Protein 6QH1 (pdb70)

Secondary structure (DSSP, 8-state):
-EEEE-S-SHHHHHHHHHHHTT-SEEEEEE-SSEEEEEEE-TTSSEEEEEEEEGGG-SSEEESS-EEEEEEHHHHHHHHTTS-TT-EEEEEE-SS-SEEEEEEEE--EEEEEEEE-B----------SEEEEEEHHHHHHHHHHHHHH-SEEEEEEETTEEEEE---SSEEEEEEE---------EEEESS-EEEEEEHHHHHHHGGGGGG-SEEEEEEETTEEEEEEEEETTEEEEEEE---/-EEEEES-SHHHHHHHHHHHTT-SEEEEEE-SSEEEEEEE-TTSSEEEEEEEEGGG-SS-EE-S-EEEEEEHHHHHHHHTTS-TT-EEEEEE-SS-SEEEEEEE--SSSEEEEEEEE-B--------------SEEEEEEHHHHHHHHHHHHHH-SEEEEEEETTEEEEEEE-SSEEEEEEE--B-----S-BEEEESS-EEEEEEHHHHHHHGGGGGG-SEEEEEEETTEEEEEEEEETTEEEEEEE---/-EEE-S-THHHHHHHHHHHTT-SEEEEEE-SSEEEEEEE-TTSSEEEEEEEEGGG-SS-B--S-EEEEEEHHHHHHHHTTS-TT-EEEEE--SSTTEEEEEEE----EEEEEEE-B--------------SEEEEEEHHHHHHHHHHHHHH-SEEEEEEETTEEEEEEE-SSEEEEEEE-----EEEESS-EEEEEEHHHHHHHGGGGGG-SEEEEEEETTEEEEEEEEETTEEEEEEE---/----GGGG--

CATH classification: 3.70.10.10

Structure (mmCIF, N/CA/C/O backbone):
data_6QH1
#
_entry.id   6QH1
#
_cell.length_a   80.860
_cell.length_b   71.650
_cell.length_c   84.020
_cell.angle_alpha   90.00
_cell.angle_beta   115.75
_cell.angle_gamma   90.00
#
_symmetry.space_group_name_H-M   'P 1 21 1'
#
loop_
_entity.id
_entity.type
_entity.pdbx_description
1 polymer 'Proliferating cell nuclear antigen'
2 polymer 'S-phase delaying protein 1'
#
loop_
_atom_site.group_PDB
_atom_site.id
_atom_site.type_symbol
_atom_site.label_atom_id
_atom_site.label_alt_id
_atom_site.label_comp_id
_atom_site.label_asym_id
_atom_site.label_entity_id
_atom_site.label_seq_id
_atom_site.pdbx_PDB_ins_code
_atom_site.Cartn_x
_atom_site.Cartn_y
_atom_site.Cartn_z
_atom_site.occupancy
_atom_site.B_iso_or_equiv
_atom_site.auth_seq_id
_atom_site.auth_comp_id
_atom_site.auth_asym_id
_atom_site.auth_atom_id
_atom_site.pdbx_PDB_model_num
ATOM 1 N N . MET A 1 1 ? -0.894 7.725 73.600 1.00 84.99 1 MET A N 1
ATOM 2 C CA . MET A 1 1 ? -0.113 6.759 72.775 1.00 83.12 1 MET A CA 1
ATOM 3 C C . MET A 1 1 ? -1.037 5.780 72.081 1.00 77.08 1 MET A C 1
ATOM 4 O O . MET A 1 1 ? -1.642 4.922 72.735 1.00 74.26 1 MET A O 1
ATOM 9 N N . LEU A 1 2 ? -1.124 5.931 70.770 1.00 75.27 2 LEU A N 1
ATOM 10 C CA . LEU A 1 2 ? -1.965 5.107 69.888 1.00 70.75 2 LEU A CA 1
ATOM 11 C C . LEU A 1 2 ? -1.021 4.407 68.929 1.00 68.06 2 LEU A C 1
ATOM 12 O O . LEU A 1 2 ? -0.169 5.053 68.360 1.00 69.57 2 LEU A O 1
ATOM 17 N N . GLU A 1 3 ? -1.201 3.113 68.720 1.00 67.74 3 GLU A N 1
ATOM 18 C CA . GLU A 1 3 ? -0.480 2.395 67.685 1.00 72.92 3 GLU A CA 1
ATOM 19 C C . GLU A 1 3 ? -1.458 1.387 67.111 1.00 69.09 3 GLU A C 1
ATOM 20 O O . GLU A 1 3 ? -1.964 0.553 67.838 1.00 70.52 3 GLU A O 1
ATOM 26 N N . ALA A 1 4 ? -1.664 1.444 65.797 1.00 69.62 4 ALA A N 1
ATOM 27 C CA . ALA A 1 4 ? -2.606 0.590 65.098 1.00 72.68 4 ALA A CA 1
ATOM 28 C C . ALA A 1 4 ? -1.994 0.225 63.751 1.00 75.98 4 ALA A C 1
ATOM 29 O O . ALA A 1 4 ? -1.476 1.098 63.083 1.00 85.08 4 ALA A O 1
ATOM 31 N N . ARG A 1 5 ? -2.045 -1.038 63.356 1.00 75.11 5 ARG A N 1
ATOM 32 C CA . ARG A 1 5 ? -1.457 -1.466 62.085 1.00 73.83 5 ARG A CA 1
ATOM 33 C C . ARG A 1 5 ? -2.523 -2.182 61.245 1.00 70.46 5 ARG A C 1
ATOM 34 O O . ARG A 1 5 ? -3.278 -2.990 61.773 1.00 71.04 5 ARG A O 1
ATOM 42 N N . PHE A 1 6 ? -2.584 -1.861 59.947 1.00 75.47 6 PHE A N 1
ATOM 43 C CA . PHE A 1 6 ? -3.454 -2.560 58.990 1.00 86.42 6 PHE A CA 1
ATOM 44 C C . PHE A 1 6 ? -2.677 -3.506 58.081 1.00 98.34 6 PHE A C 1
ATOM 45 O O . PHE A 1 6 ? -1.564 -3.171 57.609 1.00 93.11 6 PHE A O 1
ATOM 53 N N . GLN A 1 7 ? -3.323 -4.619 57.742 1.00 110.56 7 GLN A N 1
ATOM 54 C CA . GLN A 1 7 ? -2.846 -5.529 56.689 1.00 109.58 7 GLN A CA 1
ATOM 55 C C . GLN A 1 7 ? -2.681 -4.769 55.365 1.00 108.24 7 GLN A C 1
ATOM 56 O O . GLN A 1 7 ? -1.587 -4.730 54.786 1.00 106.17 7 GLN A O 1
ATOM 62 N N . GLN A 1 8 ? -3.771 -4.135 54.927 1.00 110.66 8 GLN A N 1
ATOM 63 C CA . GLN A 1 8 ? -3.896 -3.560 53.589 1.00 117.99 8 GLN A CA 1
ATOM 64 C C . GLN A 1 8 ? -4.116 -2.040 53.593 1.00 114.35 8 GLN A C 1
ATOM 65 O O . GLN A 1 8 ? -5.052 -1.565 54.223 1.00 117.90 8 GLN A O 1
ATOM 71 N N . ALA A 1 9 ? -3.320 -1.291 52.820 1.00 106.32 9 ALA A N 1
ATOM 72 C CA . ALA A 1 9 ? -3.420 0.174 52.766 1.00 100.01 9 ALA A CA 1
ATOM 73 C C . ALA A 1 9 ? -4.487 0.615 51.793 1.00 90.66 9 ALA A C 1
ATOM 74 O O . ALA A 1 9 ? -4.786 1.792 51.732 1.00 89.40 9 ALA A O 1
ATOM 76 N N . ALA A 1 10 ? -4.996 -0.302 50.992 1.00 82.84 10 ALA A N 1
ATOM 77 C CA . ALA A 1 10 ? -5.941 0.045 49.968 1.00 87.15 10 ALA A CA 1
ATOM 78 C C . ALA A 1 10 ? -7.279 0.388 50.582 1.00 88.27 10 ALA A C 1
ATOM 79 O O . ALA A 1 10 ? -8.000 1.245 50.081 1.00 84.07 10 ALA A O 1
ATOM 81 N N . LEU A 1 11 ? -7.597 -0.250 51.703 1.00 92.89 11 LEU A N 1
ATOM 82 C CA . LEU A 1 11 ? -8.856 -0.018 52.410 1.00 100.32 11 LEU A CA 1
ATOM 83 C C . LEU A 1 11 ? -8.971 1.335 53.085 1.00 93.36 11 LEU A C 1
ATOM 84 O O . LEU A 1 11 ? -10.072 1.868 53.198 1.00 91.09 11 LEU A O 1
ATOM 89 N N . LEU A 1 12 ? -7.851 1.839 53.589 1.00 86.85 12 LEU A N 1
ATOM 90 C CA . LEU A 1 12 ? -7.819 3.153 54.200 1.00 84.54 12 LEU A CA 1
ATOM 91 C C . LEU A 1 12 ? -8.002 4.178 53.101 1.00 83.05 12 LEU A C 1
ATOM 92 O O . LEU A 1 12 ? -8.860 5.032 53.224 1.00 87.30 12 LEU A O 1
ATOM 97 N N . LYS A 1 13 ? -7.261 4.024 52.005 1.00 79.15 13 LYS A N 1
ATOM 98 C CA . LYS A 1 13 ? -7.442 4.856 50.807 1.00 78.48 13 LYS A CA 1
ATOM 99 C C . LYS A 1 13 ? -8.912 4.978 50.368 1.00 71.12 13 LYS A C 1
ATOM 100 O O . LYS A 1 13 ? -9.451 6.070 50.239 1.00 68.16 13 LYS A O 1
ATOM 106 N N . LYS A 1 14 ? -9.550 3.831 50.158 1.00 69.32 14 LYS A N 1
ATOM 107 C CA . LYS A 1 14 ? -10.945 3.769 49.725 1.00 69.67 14 LYS A CA 1
ATOM 108 C C . LYS A 1 14 ? -11.937 4.474 50.654 1.00 63.51 14 LYS A C 1
ATOM 109 O O . LYS A 1 14 ? -12.849 5.126 50.178 1.00 60.08 14 LYS A O 1
ATOM 115 N N . LEU A 1 15 ? -11.780 4.315 51.967 1.00 63.29 15 LEU A N 1
ATOM 116 C CA . LEU A 1 15 ? -12.636 5.032 52.917 1.00 66.94 15 LEU A CA 1
ATOM 117 C C . LEU A 1 15 ? -12.545 6.508 52.716 1.00 65.97 15 LEU A C 1
ATOM 118 O O . LEU A 1 15 ? -13.565 7.173 52.585 1.00 69.70 15 LEU A O 1
ATOM 123 N N . LEU A 1 16 ? -11.324 7.012 52.685 1.00 64.22 16 LEU A N 1
ATOM 124 C CA . LEU A 1 16 ? -11.119 8.439 52.560 1.00 69.07 16 LEU A CA 1
ATOM 125 C C . LEU A 1 16 ? -11.636 8.994 51.238 1.00 72.20 16 LEU A C 1
ATOM 126 O O . LEU A 1 16 ? -12.170 10.092 51.201 1.00 71.70 16 LEU A O 1
ATOM 131 N N . ASP A 1 17 ? -11.505 8.223 50.167 1.00 77.66 17 ASP A N 1
ATOM 132 C CA . ASP A 1 17 ? -12.081 8.609 48.870 1.00 84.58 17 ASP A CA 1
ATOM 133 C C . ASP A 1 17 ? -13.606 8.812 48.924 1.00 81.20 17 ASP A C 1
ATOM 134 O O . ASP A 1 17 ? -14.139 9.748 48.315 1.00 80.80 17 ASP A O 1
ATOM 139 N N . ALA A 1 18 ? -14.280 7.948 49.681 1.00 76.40 18 ALA A N 1
ATOM 140 C CA . ALA A 1 18 ? -15.733 8.010 49.854 1.00 69.41 18 ALA A CA 1
ATOM 141 C C . ALA A 1 18 ? -16.193 9.222 50.675 1.00 67.65 18 ALA A C 1
ATOM 142 O O . ALA A 1 18 ? -17.181 9.873 50.324 1.00 70.98 18 ALA A O 1
ATOM 144 N N . ILE A 1 19 ? -15.452 9.523 51.742 1.00 63.98 19 ILE A N 1
ATOM 145 C CA . ILE A 1 19 ? -15.779 10.588 52.691 1.00 62.66 19 ILE A CA 1
ATOM 146 C C . ILE A 1 19 ? -15.315 11.988 52.278 1.00 62.36 19 ILE A C 1
ATOM 147 O O . ILE A 1 19 ? -16.052 12.939 52.494 1.00 63.53 19 ILE A O 1
ATOM 152 N N . LYS A 1 20 ? -14.098 12.135 51.747 1.00 64.33 20 LYS A N 1
ATOM 153 C CA . LYS A 1 20 ? -13.446 13.471 51.658 1.00 64.15 20 LYS A CA 1
ATOM 154 C C . LYS A 1 20 ? -14.163 14.536 50.819 1.00 64.01 20 LYS A C 1
ATOM 155 O O . LYS A 1 20 ? -14.074 15.725 51.136 1.00 61.11 20 LYS A O 1
ATOM 161 N N . GLU A 1 21 ? -14.843 14.125 49.747 1.00 70.90 21 GLU A N 1
ATOM 162 C CA . GLU A 1 21 ? -15.551 15.090 48.903 1.00 76.37 21 GLU A CA 1
ATOM 163 C C . GLU A 1 21 ? -16.808 15.593 49.578 1.00 69.10 21 GLU A C 1
ATOM 164 O O . GLU A 1 21 ? -17.312 16.621 49.193 1.00 68.86 21 GLU A O 1
ATOM 170 N N . LEU A 1 22 ? -17.290 14.858 50.576 1.00 69.95 22 LEU A N 1
ATOM 171 C CA . LEU A 1 22 ? -18.455 15.212 51.376 1.00 68.25 22 LEU A CA 1
ATOM 172 C C . LEU A 1 22 ? -18.143 15.918 52.709 1.00 64.56 22 LEU A C 1
ATOM 173 O O . LEU A 1 22 ? -18.953 16.666 53.212 1.00 64.74 22 LEU A O 1
ATOM 178 N N . VAL A 1 23 ? -16.995 15.625 53.302 1.00 63.82 23 VAL A N 1
ATOM 179 C CA . VAL A 1 23 ? -16.581 16.200 54.591 1.00 66.13 23 VAL A CA 1
ATOM 180 C C . VAL A 1 23 ? -15.135 16.664 54.493 1.00 69.58 23 VAL A C 1
ATOM 181 O O . VAL A 1 23 ? -14.260 15.855 54.164 1.00 76.99 23 VAL A O 1
ATOM 185 N N . THR A 1 24 ? -14.850 17.925 54.788 1.00 67.71 24 THR A N 1
ATOM 186 C CA . THR A 1 24 ? -13.480 18.398 54.590 1.00 71.15 24 THR A CA 1
ATOM 187 C C . THR A 1 24 ? -12.601 18.131 55.803 1.00 71.04 24 THR A C 1
ATOM 188 O O . THR A 1 24 ? -11.442 17.718 55.643 1.00 84.76 24 THR A O 1
ATOM 192 N N . ASP A 1 25 ? -13.142 18.366 56.995 1.00 72.77 25 ASP A N 1
ATOM 193 C CA . ASP A 1 25 ? -12.402 18.188 58.269 1.00 77.75 25 ASP A CA 1
ATOM 194 C C . ASP A 1 25 ? -13.187 17.324 59.198 1.00 70.67 25 ASP A C 1
ATOM 195 O O . ASP A 1 25 ? -14.402 17.466 59.243 1.00 74.24 25 ASP A O 1
ATOM 200 N N . ALA A 1 26 ? -12.511 16.474 59.968 1.00 58.58 26 ALA A N 1
ATOM 201 C CA . ALA A 1 26 ? -13.217 15.624 60.911 1.00 56.81 26 ALA A CA 1
ATOM 202 C C . ALA A 1 26 ? -12.326 15.092 61.998 1.00 58.44 26 ALA A C 1
ATOM 203 O O . ALA A 1 26 ? -11.117 14.944 61.798 1.00 67.66 26 ALA A O 1
ATOM 205 N N . ASN A 1 27 ? -12.928 14.812 63.157 1.00 56.79 27 ASN A N 1
ATOM 206 C CA . ASN A 1 27 ? -12.226 14.125 64.241 1.00 59.93 27 ASN A CA 1
ATOM 207 C C . ASN A 1 27 ? -12.352 12.618 64.073 1.00 59.03 27 ASN A C 1
ATOM 208 O O . ASN A 1 27 ? -13.455 12.104 63.870 1.00 61.19 27 ASN A O 1
ATOM 213 N N . PHE A 1 28 ? -11.216 11.931 64.139 1.00 62.39 28 PHE A N 1
ATOM 214 C CA . PHE A 1 28 ? -11.168 10.481 64.234 1.00 67.01 28 PHE A CA 1
ATOM 215 C C . PHE A 1 28 ? -11.074 10.160 65.713 1.00 69.54 28 PHE A C 1
ATOM 216 O O . PHE A 1 28 ? -10.062 10.444 66.348 1.00 67.34 28 PHE A O 1
ATOM 224 N N . ASP A 1 29 ? -12.129 9.570 66.249 1.00 77.64 29 ASP A N 1
ATOM 225 C CA . ASP A 1 29 ? -12.218 9.319 67.675 1.00 85.63 29 ASP A CA 1
ATOM 226 C C . ASP A 1 29 ? -11.741 7.901 67.949 1.00 84.48 29 ASP A C 1
ATOM 227 O O . ASP A 1 29 ? -12.395 6.929 67.561 1.00 85.39 29 ASP A O 1
ATOM 232 N N . CYS A 1 30 ? -10.582 7.802 68.600 1.00 85.72 30 CYS A N 1
ATOM 233 C CA . CYS A 1 30 ? -9.927 6.524 68.851 1.00 85.39 30 CYS A CA 1
ATOM 234 C C . CYS A 1 30 ? -10.135 6.080 70.282 1.00 80.62 30 CYS A C 1
ATOM 235 O O . CYS A 1 30 ? -10.084 6.874 71.236 1.00 72.50 30 CYS A O 1
ATOM 238 N N . ASN A 1 31 ? -10.412 4.799 70.434 1.00 78.52 31 ASN A N 1
ATOM 239 C CA . ASN A 1 31 ? -10.632 4.261 71.771 1.00 77.19 31 ASN A CA 1
ATOM 240 C C . ASN A 1 31 ? -10.205 2.826 71.758 1.00 76.79 31 ASN A C 1
ATOM 241 O O . ASN A 1 31 ? -9.453 2.441 70.875 1.00 79.26 31 ASN A O 1
ATOM 246 N N . ASP A 1 32 ? -10.623 2.060 72.757 1.00 77.36 32 ASP A N 1
ATOM 247 C CA . ASP A 1 32 ? -10.278 0.642 72.862 1.00 82.62 32 ASP A CA 1
ATOM 248 C C . ASP A 1 32 ? -10.988 -0.238 71.809 1.00 81.52 32 ASP A C 1
ATOM 249 O O . ASP A 1 32 ? -10.405 -1.210 71.307 1.00 79.99 32 ASP A O 1
ATOM 254 N N . ASN A 1 33 ? -12.237 0.110 71.483 1.00 83.32 33 ASN A N 1
ATOM 255 C CA . ASN A 1 33 ? -13.067 -0.599 70.477 1.00 84.53 33 ASN A CA 1
ATOM 256 C C . ASN A 1 33 ? -12.637 -0.352 69.009 1.00 79.04 33 ASN A C 1
ATOM 257 O O . ASN A 1 33 ? -12.887 -1.179 68.139 1.00 78.16 33 ASN A O 1
ATOM 262 N N . GLY A 1 34 ? -11.999 0.783 68.737 1.00 77.77 34 GLY A N 1
ATOM 263 C CA . GLY A 1 34 ? -11.421 1.040 67.423 1.00 71.70 34 GLY A CA 1
ATOM 264 C C . GLY A 1 34 ? -11.338 2.520 67.119 1.00 72.04 34 GLY A C 1
ATOM 265 O O . GLY A 1 34 ? -11.226 3.359 68.032 1.00 67.39 34 GLY A O 1
ATOM 266 N N . ILE A 1 35 ? -11.392 2.833 65.825 1.00 71.34 35 ILE A N 1
ATOM 267 C CA . ILE A 1 35 ? -11.406 4.212 65.348 1.00 67.53 35 ILE A CA 1
ATOM 268 C C . ILE A 1 35 ? -12.735 4.475 64.665 1.00 65.39 35 ILE A C 1
ATOM 269 O O . ILE A 1 35 ? -13.202 3.671 63.859 1.00 71.87 35 ILE A O 1
ATOM 274 N N . SER A 1 36 ? -13.336 5.607 65.005 1.00 63.40 36 SER A N 1
ATOM 275 C CA . SER A 1 36 ? -14.650 5.981 64.495 1.00 64.36 36 SER A CA 1
ATOM 276 C C . SER A 1 36 ? -14.657 7.454 64.116 1.00 60.86 36 SER A C 1
ATOM 277 O O . SER A 1 36 ? -13.831 8.236 64.599 1.00 57.08 36 SER A O 1
ATOM 280 N N . LEU A 1 37 ? -15.607 7.816 63.260 1.00 61.49 37 LEU A N 1
ATOM 281 C CA . LEU A 1 37 ? -15.756 9.192 62.778 1.00 65.68 37 LEU A CA 1
ATOM 282 C C . LEU A 1 37 ? -17.228 9.482 62.573 1.00 63.73 37 LEU A C 1
ATOM 283 O O . LEU A 1 37 ? -17.920 8.653 62.018 1.00 59.08 37 LEU A O 1
ATOM 288 N N . GLN A 1 38 ? -17.703 10.643 63.024 1.00 65.08 38 GLN A N 1
ATOM 289 C CA . GLN A 1 38 ? -19.070 11.079 62.721 1.00 66.91 38 GLN A CA 1
ATOM 290 C C . GLN A 1 38 ? -19.067 12.546 62.358 1.00 62.28 38 GLN A C 1
ATOM 291 O O . GLN A 1 38 ? -18.647 13.371 63.152 1.00 60.21 38 GLN A O 1
ATOM 297 N N . ALA A 1 39 ? -19.565 12.870 61.167 1.00 60.94 39 ALA A N 1
ATOM 298 C CA . ALA A 1 39 ? -19.545 14.244 60.696 1.00 62.04 39 ALA A CA 1
ATOM 299 C C . ALA A 1 39 ? -20.655 14.598 59.711 1.00 61.60 39 ALA A C 1
ATOM 300 O O . ALA A 1 39 ? -21.217 13.729 59.064 1.00 61.04 39 ALA A O 1
ATOM 302 N N . MET A 1 40 ? -20.948 15.894 59.625 1.00 63.06 40 MET A N 1
ATOM 303 C CA . MET A 1 40 ? -21.940 16.434 58.702 1.00 71.74 40 MET A CA 1
ATOM 304 C C . MET A 1 40 ? -21.247 17.009 57.494 1.00 67.55 40 MET A C 1
ATOM 305 O O . MET A 1 40 ? -20.063 17.326 57.551 1.00 70.37 40 MET A O 1
ATOM 310 N N . ASP A 1 41 ? -21.988 17.170 56.409 1.00 64.55 41 ASP A N 1
ATOM 311 C CA . ASP A 1 41 ? -21.482 17.924 55.275 1.00 72.67 41 ASP A CA 1
ATOM 312 C C . ASP A 1 41 ? -21.594 19.419 55.597 1.00 76.95 41 ASP A C 1
ATOM 313 O O . ASP A 1 41 ? -22.230 19.802 56.583 1.00 79.97 41 ASP A O 1
ATOM 318 N N . SER A 1 42 ? -21.002 20.259 54.750 1.00 79.29 42 SER A N 1
ATOM 319 C CA . SER A 1 42 ? -21.097 21.721 54.904 1.00 78.69 42 SER A CA 1
ATOM 320 C C . SER A 1 42 ? -22.523 22.191 55.268 1.00 78.06 42 SER A C 1
ATOM 321 O O . SER A 1 42 ? -22.716 23.006 56.158 1.00 80.42 42 SER A O 1
ATOM 324 N N . SER A 1 43 ? -23.506 21.690 54.528 1.00 71.62 43 SER A N 1
ATOM 325 C CA . SER A 1 43 ? -24.870 22.179 54.576 1.00 70.02 43 SER A CA 1
ATOM 326 C C . SER A 1 43 ? -25.791 21.508 55.574 1.00 71.87 43 SER A C 1
ATOM 327 O O . SER A 1 43 ? -26.980 21.785 55.585 1.00 75.25 43 SER A O 1
ATOM 330 N N . HIS A 1 44 ? -25.266 20.613 56.389 1.00 76.10 44 HIS A N 1
ATOM 331 C CA . HIS A 1 44 ? -26.072 19.904 57.385 1.00 78.82 44 HIS A CA 1
ATOM 332 C C . HIS A 1 44 ? -27.260 19.113 56.803 1.00 69.05 44 HIS A C 1
ATOM 333 O O . HIS A 1 44 ? -28.275 18.918 57.457 1.00 64.60 44 HIS A O 1
ATOM 340 N N . VAL A 1 45 ? -27.086 18.605 55.591 1.00 64.05 45 VAL A N 1
ATOM 341 C CA . VAL A 1 45 ? -28.082 17.771 54.920 1.00 58.83 45 VAL A CA 1
ATOM 342 C C . VAL A 1 45 ? -27.788 16.280 55.125 1.00 57.33 45 VAL A C 1
ATOM 343 O O . VAL A 1 45 ? -28.704 15.487 55.271 1.00 54.49 45 VAL A O 1
ATOM 347 N N . ALA A 1 46 ? -26.506 15.913 55.112 1.00 56.88 46 ALA A N 1
ATOM 348 C CA . ALA A 1 46 ? -26.068 14.521 55.154 1.00 52.31 46 ALA A CA 1
ATOM 349 C C . ALA A 1 46 ? -25.105 14.317 56.304 1.00 51.99 46 ALA A C 1
ATOM 350 O O . ALA A 1 46 ? -24.428 15.249 56.742 1.00 53.70 46 ALA A O 1
ATOM 352 N N . LEU A 1 47 ? -25.061 13.093 56.808 1.00 50.56 47 LEU A N 1
ATOM 353 C CA . LEU A 1 47 ? -24.176 12.752 57.909 1.00 50.22 47 LEU A CA 1
ATOM 354 C C . LEU A 1 47 ? -23.470 11.442 57.616 1.00 48.35 47 LEU A C 1
ATOM 355 O O . LEU A 1 47 ? -24.083 10.501 57.098 1.00 48.14 47 LEU A O 1
ATOM 360 N N . VAL A 1 48 ? -22.187 11.384 57.964 1.00 47.49 48 VAL A N 1
ATOM 361 C CA . VAL A 1 48 ? -21.353 10.200 57.752 1.00 50.14 48 VAL A CA 1
ATOM 362 C C . VAL A 1 48 ? -21.029 9.601 59.096 1.00 51.62 48 VAL A C 1
ATOM 363 O O . VAL A 1 48 ? -20.700 10.342 59.999 1.00 49.15 48 VAL A O 1
ATOM 367 N N . SER A 1 49 ? -21.092 8.273 59.230 1.00 56.17 49 SER A N 1
ATOM 368 C CA . SER A 1 49 ? -20.488 7.619 60.392 1.00 56.28 49 SER A CA 1
ATOM 369 C C . SER A 1 49 ? -19.656 6.370 60.049 1.00 55.81 49 SER A C 1
ATOM 370 O O . SER A 1 49 ? -20.147 5.367 59.545 1.00 49.92 49 SER A O 1
ATOM 373 N N . MET A 1 50 ? -18.362 6.536 60.286 1.00 62.24 50 MET A N 1
ATOM 374 C CA . MET A 1 50 ? -17.307 5.528 60.165 1.00 65.89 50 MET A CA 1
ATOM 375 C C . MET A 1 50 ? -17.170 4.659 61.385 1.00 60.38 50 MET A C 1
ATOM 376 O O . MET A 1 50 ? -17.380 5.114 62.507 1.00 55.12 50 MET A O 1
ATOM 381 N N . LEU A 1 51 ? -16.717 3.437 61.165 1.00 59.12 51 LEU A N 1
ATOM 382 C CA . LEU A 1 51 ? -16.273 2.587 62.248 1.00 62.47 51 LEU A CA 1
ATOM 383 C C . LEU A 1 51 ? -15.331 1.540 61.708 1.00 62.02 51 LEU A C 1
ATOM 384 O O . LEU A 1 51 ? -15.744 0.699 60.938 1.00 63.48 51 LEU A O 1
ATOM 389 N N . ILE A 1 52 ? -14.057 1.631 62.068 1.00 66.00 52 ILE A N 1
ATOM 390 C CA . ILE A 1 52 ? -13.143 0.507 61.914 1.00 67.34 52 ILE A CA 1
ATOM 391 C C . ILE A 1 52 ? -12.918 -0.039 63.309 1.00 73.52 52 ILE A C 1
ATOM 392 O O . ILE A 1 52 ? -12.360 0.638 64.176 1.00 71.48 52 ILE A O 1
ATOM 397 N N . LYS A 1 53 ? -13.366 -1.270 63.516 1.00 82.18 53 LYS A N 1
ATOM 398 C CA . LYS A 1 53 ? -13.229 -1.952 64.800 1.00 90.05 53 LYS A CA 1
ATOM 399 C C . LYS A 1 53 ? -11.765 -2.305 65.005 1.00 89.08 53 LYS A C 1
ATOM 400 O O . LYS A 1 53 ? -11.019 -2.404 64.017 1.00 89.73 53 LYS A O 1
ATOM 406 N N . SER A 1 54 ? -11.364 -2.538 66.255 1.00 83.08 54 SER A N 1
ATOM 407 C CA . SER A 1 54 ? -9.997 -2.980 66.549 1.00 76.46 54 SER A CA 1
ATOM 408 C C . SER A 1 54 ? -9.653 -4.381 66.008 1.00 75.90 54 SER A C 1
ATOM 409 O O . SER A 1 54 ? -8.479 -4.701 65.874 1.00 72.95 54 SER A O 1
ATOM 412 N N . ASP A 1 55 ? -10.674 -5.188 65.700 1.00 83.90 55 ASP A N 1
ATOM 413 C CA . ASP A 1 55 ? -10.533 -6.479 64.954 1.00 93.18 55 ASP A CA 1
ATOM 414 C C . ASP A 1 55 ? -9.702 -6.367 63.688 1.00 88.74 55 ASP A C 1
ATOM 415 O O . ASP A 1 55 ? -8.932 -7.261 63.355 1.00 95.15 55 ASP A O 1
ATOM 420 N N . GLY A 1 56 ? -9.872 -5.259 62.982 1.00 84.91 56 GLY A N 1
ATOM 421 C CA . GLY A 1 56 ? -9.154 -5.004 61.733 1.00 85.72 56 GLY A CA 1
ATOM 422 C C . GLY A 1 56 ? -7.822 -4.344 61.924 1.00 86.20 56 GLY A C 1
ATOM 423 O O . GLY A 1 56 ? -7.439 -3.462 61.166 1.00 88.20 56 GLY A O 1
ATOM 424 N N . PHE A 1 57 ? -7.101 -4.777 62.949 1.00 86.15 57 PHE A N 1
ATOM 425 C CA . PHE A 1 57 ? -5.774 -4.295 63.213 1.00 83.64 57 PHE A CA 1
ATOM 426 C C . PHE A 1 57 ? -4.962 -5.399 63.870 1.00 92.42 57 PHE A C 1
ATOM 427 O O . PHE A 1 57 ? -5.499 -6.268 64.568 1.00 92.74 57 PHE A O 1
ATOM 435 N N . GLU A 1 58 ? -3.655 -5.411 63.590 1.00 104.14 58 GLU A N 1
ATOM 436 C CA . GLU A 1 58 ? -2.772 -6.551 63.973 1.00 102.77 58 GLU A CA 1
ATOM 437 C C . GLU A 1 58 ? -2.203 -6.416 65.366 1.00 98.13 58 GLU A C 1
ATOM 438 O O . GLU A 1 58 ? -2.459 -7.274 66.216 1.00 118.08 58 GLU A O 1
ATOM 444 N N . PRO A 1 59 ? -1.366 -5.405 65.585 1.00 82.79 59 PRO A N 1
ATOM 445 C CA . PRO A 1 59 ? -1.200 -4.987 66.932 1.00 78.09 59 PRO A CA 1
ATOM 446 C C . PRO A 1 59 ? -1.986 -3.698 66.950 1.00 78.89 59 PRO A C 1
ATOM 447 O O . PRO A 1 59 ? -1.653 -2.857 66.172 1.00 83.30 59 PRO A O 1
ATOM 451 N N . TYR A 1 60 ? -3.107 -3.618 67.663 1.00 75.23 60 TYR A N 1
ATOM 452 C CA . TYR A 1 60 ? -3.813 -2.370 67.861 1.00 70.90 60 TYR A CA 1
ATOM 453 C C . TYR A 1 60 ? -3.715 -2.080 69.326 1.00 68.06 60 TYR A C 1
ATOM 454 O O . TYR A 1 60 ? -3.833 -2.980 70.127 1.00 71.66 60 TYR A O 1
ATOM 463 N N . ARG A 1 61 ? -3.469 -0.831 69.679 1.00 67.19 61 ARG A N 1
ATOM 464 C CA . ARG A 1 61 ? -3.398 -0.450 71.086 1.00 73.35 61 ARG A CA 1
ATOM 465 C C . ARG A 1 61 ? -3.693 1.029 71.212 1.00 75.99 61 ARG A C 1
ATOM 466 O O . ARG A 1 61 ? -2.914 1.833 70.752 1.00 76.27 61 ARG A O 1
ATOM 474 N N . CYS A 1 62 ? -4.811 1.380 71.838 1.00 83.71 62 CYS A N 1
ATOM 475 C CA . CYS A 1 62 ? -5.084 2.760 72.168 1.00 91.71 62 CYS A CA 1
ATOM 476 C C . CYS A 1 62 ? -5.303 2.874 73.663 1.00 97.11 62 CYS A C 1
ATOM 477 O O . CYS A 1 62 ? -6.387 2.574 74.169 1.00 98.61 62 CYS A O 1
ATOM 480 N N . ASP A 1 63 ? -4.259 3.324 74.353 1.00 101.64 63 ASP A N 1
ATOM 481 C CA . ASP A 1 63 ? -4.222 3.361 75.826 1.00 104.30 63 ASP A CA 1
ATOM 482 C C . ASP A 1 63 ? -5.459 4.094 76.337 1.00 96.83 63 ASP A C 1
ATOM 483 O O . ASP A 1 63 ? -6.330 3.505 76.969 1.00 89.70 63 ASP A O 1
ATOM 488 N N . ARG A 1 64 ? -5.537 5.382 76.020 1.00 97.40 64 ARG A N 1
ATOM 489 C CA . ARG A 1 64 ? -6.664 6.242 76.386 1.00 106.25 64 ARG A CA 1
ATOM 490 C C . ARG A 1 64 ? -7.440 6.794 75.132 1.00 100.58 64 ARG A C 1
ATOM 491 O O . ARG A 1 64 ? -7.050 6.607 73.975 1.00 100.52 64 ARG A O 1
ATOM 499 N N . ASN A 1 65 ? -8.611 7.371 75.389 1.00 90.73 65 ASN A N 1
ATOM 500 C CA . ASN A 1 65 ? -9.467 7.887 74.318 1.00 82.31 65 ASN A CA 1
ATOM 501 C C . ASN A 1 65 ? -8.956 9.231 73.845 1.00 81.27 65 ASN A C 1
ATOM 502 O O . ASN A 1 65 ? -8.804 10.164 74.650 1.00 83.49 65 ASN A O 1
ATOM 507 N N . ILE A 1 66 ? -8.701 9.344 72.546 1.00 80.61 66 ILE A N 1
ATOM 508 C CA . ILE A 1 66 ? -8.221 10.605 71.957 1.00 78.35 66 ILE A CA 1
ATOM 509 C C . ILE A 1 66 ? -8.971 10.922 70.676 1.00 73.44 66 ILE A C 1
ATOM 510 O O . ILE A 1 66 ? -9.550 10.046 70.020 1.00 76.48 66 ILE A O 1
ATOM 515 N N . ALA A 1 67 ? -8.942 12.197 70.325 1.00 70.34 67 ALA A N 1
ATOM 516 C CA . ALA A 1 67 ? -9.597 12.701 69.124 1.00 70.99 67 ALA A CA 1
ATOM 517 C C . ALA A 1 67 ? -8.569 13.397 68.219 1.00 73.98 67 ALA A C 1
ATOM 518 O O . ALA A 1 67 ? -7.912 14.360 68.636 1.00 70.82 67 ALA A O 1
ATOM 520 N N . LEU A 1 68 ? -8.455 12.904 66.980 1.00 72.86 68 LEU A N 1
ATOM 521 C CA . LEU A 1 68 ? -7.490 13.393 65.988 1.00 65.51 68 LEU A CA 1
ATOM 522 C C . LEU A 1 68 ? -8.196 14.226 64.920 1.00 62.05 68 LEU A C 1
ATOM 523 O O . LEU A 1 68 ? -8.899 13.689 64.067 1.00 64.78 68 LEU A O 1
ATOM 528 N N . GLY A 1 69 ? -8.032 15.540 64.983 1.00 58.36 69 GLY A N 1
ATOM 529 C CA . GLY A 1 69 ? -8.626 16.448 63.983 1.00 58.43 69 GLY A CA 1
ATOM 530 C C . GLY A 1 69 ? -7.770 16.397 62.733 1.00 56.50 69 GLY A C 1
ATOM 531 O O . GLY A 1 69 ? -6.574 16.698 62.794 1.00 59.24 69 GLY A O 1
ATOM 532 N N . ILE A 1 70 ? -8.360 16.040 61.592 1.00 56.73 70 ILE A N 1
ATOM 533 C CA . ILE A 1 70 ? -7.604 15.971 60.326 1.00 58.58 70 ILE A CA 1
ATOM 534 C C . ILE A 1 70 ? -8.352 16.550 59.127 1.00 60.41 70 ILE A C 1
ATOM 535 O O . ILE A 1 70 ? -9.545 16.325 58.952 1.00 63.46 70 ILE A O 1
ATOM 540 N N . ASN A 1 71 ? -7.621 17.287 58.298 1.00 61.16 71 ASN A N 1
ATOM 541 C CA . ASN A 1 71 ? -8.070 17.584 56.954 1.00 60.83 71 ASN A CA 1
ATOM 542 C C . ASN A 1 71 ? -7.997 16.295 56.149 1.00 55.32 71 ASN A C 1
ATOM 543 O O . ASN A 1 71 ? -6.942 15.722 56.015 1.00 50.44 71 ASN A O 1
ATOM 548 N N . LEU A 1 72 ? -9.122 15.859 55.594 1.00 58.52 72 LEU A N 1
ATOM 549 C CA . LEU A 1 72 ? -9.183 14.554 54.914 1.00 59.12 72 LEU A CA 1
ATOM 550 C C . LEU A 1 72 ? -8.510 14.522 53.546 1.00 60.54 72 LEU A C 1
ATOM 551 O O . LEU A 1 72 ? -8.115 13.451 53.116 1.00 61.65 72 LEU A O 1
ATOM 556 N N . ASN A 1 73 ? -8.395 15.663 52.865 1.00 62.90 73 ASN A N 1
ATOM 557 C CA . ASN A 1 73 ? -7.594 15.726 51.633 1.00 69.42 73 ASN A CA 1
ATOM 558 C C . ASN A 1 73 ? -6.127 15.489 51.941 1.00 65.37 73 ASN A C 1
ATOM 559 O O . ASN A 1 73 ? -5.498 14.630 51.336 1.00 71.53 73 ASN A O 1
ATOM 564 N N . ALA A 1 74 ? -5.600 16.265 52.885 1.00 55.85 74 ALA A N 1
ATOM 565 C CA . ALA A 1 74 ? -4.246 16.086 53.374 1.00 52.26 74 ALA A CA 1
ATOM 566 C C . ALA A 1 74 ? -3.976 14.622 53.666 1.00 51.91 74 ALA A C 1
ATOM 567 O O . ALA A 1 74 ? -2.995 14.060 53.213 1.00 56.20 74 ALA A O 1
ATOM 569 N N . LEU A 1 75 ? -4.857 13.993 54.418 1.00 54.03 75 LEU A N 1
ATOM 570 C CA . LEU A 1 75 ? -4.679 12.586 54.752 1.00 56.35 75 LEU A CA 1
ATOM 571 C C . LEU A 1 75 ? -4.697 11.718 53.496 1.00 58.81 75 LEU A C 1
ATOM 572 O O . LEU A 1 75 ? -3.875 10.818 53.366 1.00 68.97 75 LEU A O 1
ATOM 577 N N . SER A 1 76 ? -5.628 11.990 52.579 1.00 57.07 76 SER A N 1
ATOM 578 C CA . SER A 1 76 ? -5.744 11.223 51.322 1.00 59.34 76 SER A CA 1
ATOM 579 C C . SER A 1 76 ? -4.489 11.332 50.431 1.00 57.22 76 SER A C 1
ATOM 580 O O . SER A 1 76 ? -3.989 10.330 49.912 1.00 58.81 76 SER A O 1
ATOM 583 N N . LYS A 1 77 ? -3.976 12.551 50.294 1.00 56.87 77 LYS A N 1
ATOM 584 C CA . LYS A 1 77 ? -2.714 12.813 49.591 1.00 54.55 77 LYS A CA 1
ATOM 585 C C . LYS A 1 77 ? -1.611 11.903 50.115 1.00 51.54 77 LYS A C 1
ATOM 586 O O . LYS A 1 77 ? -0.944 11.231 49.348 1.00 53.61 77 LYS A O 1
ATOM 592 N N . VAL A 1 78 ? -1.442 11.897 51.432 1.00 48.71 78 VAL A N 1
ATOM 593 C CA . VAL A 1 78 ? -0.400 11.119 52.104 1.00 46.83 78 VAL A CA 1
ATOM 594 C C . VAL A 1 78 ? -0.656 9.630 51.929 1.00 46.33 78 VAL A C 1
ATOM 595 O O . VAL A 1 78 ? 0.268 8.869 51.744 1.00 42.40 78 VAL A O 1
ATOM 599 N N . LEU A 1 79 ? -1.909 9.218 52.020 1.00 53.62 79 LEU A N 1
ATOM 600 C CA . LEU A 1 79 ? -2.241 7.811 51.859 1.00 56.59 79 LEU A CA 1
ATOM 601 C C . LEU A 1 79 ? -1.989 7.328 50.440 1.00 61.08 79 LEU A C 1
ATOM 602 O O . LEU A 1 79 ? -1.693 6.165 50.253 1.00 69.64 79 LEU A O 1
ATOM 607 N N . ARG A 1 80 ? -2.083 8.216 49.466 1.00 66.20 80 ARG A N 1
ATOM 608 C CA . ARG A 1 80 ? -1.781 7.866 48.080 1.00 73.87 80 ARG A CA 1
ATOM 609 C C . ARG A 1 80 ? -0.314 7.537 47.829 1.00 73.28 80 ARG A C 1
ATOM 610 O O . ARG A 1 80 ? 0.017 6.925 46.831 1.00 78.96 80 ARG A O 1
ATOM 618 N N . CYS A 1 81 ? 0.555 7.934 48.743 1.00 73.85 81 CYS A N 1
ATOM 619 C CA . CYS A 1 81 ? 1.964 7.565 48.692 1.00 71.88 81 CYS A CA 1
ATOM 620 C C . CYS A 1 81 ? 2.221 6.134 49.157 1.00 73.97 81 CYS A C 1
ATOM 621 O O . CYS A 1 81 ? 3.362 5.698 49.201 1.00 79.14 81 CYS A O 1
ATOM 624 N N . ALA A 1 82 ? 1.180 5.403 49.518 1.00 73.06 82 ALA A N 1
ATOM 625 C CA . ALA A 1 82 ? 1.341 4.028 49.926 1.00 78.64 82 ALA A CA 1
ATOM 626 C C . ALA A 1 82 ? 0.900 3.121 48.792 1.00 84.07 82 ALA A C 1
ATOM 627 O O . ALA A 1 82 ? -0.077 3.406 48.130 1.00 88.37 82 ALA A O 1
ATOM 629 N N . GLN A 1 83 ? 1.601 2.011 48.593 1.00 88.25 83 GLN A N 1
ATOM 630 C CA . GLN A 1 83 ? 1.169 1.013 47.621 1.00 89.59 83 GLN A CA 1
ATOM 631 C C . GLN A 1 83 ? -0.036 0.280 48.226 1.00 91.22 83 GLN A C 1
ATOM 632 O O . GLN A 1 83 ? -0.201 0.249 49.443 1.00 99.13 83 GLN A O 1
ATOM 638 N N . ASN A 1 84 ? -0.868 -0.316 47.384 1.00 88.14 84 ASN A N 1
ATOM 639 C CA . ASN A 1 84 ? -2.035 -1.088 47.854 1.00 88.88 84 ASN A CA 1
ATOM 640 C C . ASN A 1 84 ? -1.595 -2.300 48.683 1.00 92.11 84 ASN A C 1
ATOM 641 O O . ASN A 1 84 ? -2.210 -2.635 49.701 1.00 95.40 84 ASN A O 1
ATOM 646 N N . GLU A 1 85 ? -0.502 -2.915 48.241 1.00 97.24 85 GLU A N 1
ATOM 647 C CA . GLU A 1 85 ? 0.146 -4.043 48.912 1.00 107.96 85 GLU A CA 1
ATOM 648 C C . GLU A 1 85 ? 0.758 -3.721 50.303 1.00 103.77 85 GLU A C 1
ATOM 649 O O . GLU A 1 85 ? 1.038 -4.637 51.077 1.00 104.64 85 GLU A O 1
ATOM 655 N N . ASP A 1 86 ? 0.968 -2.436 50.615 1.00 101.24 86 ASP A N 1
ATOM 656 C CA . ASP A 1 86 ? 1.809 -2.023 51.752 1.00 99.22 86 ASP A CA 1
ATOM 657 C C . ASP A 1 86 ? 1.175 -2.201 53.133 1.00 91.12 86 ASP A C 1
ATOM 658 O O . ASP A 1 86 ? -0.043 -2.388 53.268 1.00 91.68 86 ASP A O 1
ATOM 663 N N . LEU A 1 87 ? 2.036 -2.183 54.154 1.00 85.07 87 LEU A N 1
ATOM 664 C CA . LEU A 1 87 ? 1.629 -2.293 55.567 1.00 85.57 87 LEU A CA 1
ATOM 665 C C . LEU A 1 87 ? 1.583 -0.952 56.260 1.00 78.76 87 LEU A C 1
ATOM 666 O O . LEU A 1 87 ? 2.629 -0.461 56.684 1.00 77.70 87 LEU A O 1
ATOM 671 N N . VAL A 1 88 ? 0.385 -0.405 56.429 1.00 70.86 88 VAL A N 1
ATOM 672 C CA . VAL A 1 88 ? 0.236 0.874 57.130 1.00 71.90 88 VAL A CA 1
ATOM 673 C C . VAL A 1 88 ? 0.353 0.696 58.645 1.00 70.16 88 VAL A C 1
ATOM 674 O O . VAL A 1 88 ? -0.127 -0.293 59.204 1.00 73.12 88 VAL A O 1
ATOM 678 N N . THR A 1 89 ? 0.959 1.681 59.296 1.00 66.47 89 THR A N 1
ATOM 679 C CA . THR A 1 89 ? 1.022 1.742 60.751 1.00 69.59 89 THR A CA 1
ATOM 680 C C . THR A 1 89 ? 0.733 3.174 61.180 1.00 72.54 89 THR A C 1
ATOM 681 O O . THR A 1 89 ? 1.469 4.074 60.805 1.00 74.60 89 THR A O 1
ATOM 685 N N . LEU A 1 90 ? -0.328 3.369 61.969 1.00 70.16 90 LEU A N 1
ATOM 686 C CA . LEU A 1 90 ? -0.682 4.682 62.526 1.00 69.99 90 LEU A CA 1
ATOM 687 C C . LEU A 1 90 ? -0.149 4.823 63.950 1.00 67.11 90 LEU A C 1
ATOM 688 O O . LEU A 1 90 ? -0.360 3.948 64.768 1.00 69.09 90 LEU A O 1
ATOM 693 N N . LYS A 1 91 ? 0.475 5.957 64.245 1.00 66.26 91 LYS A N 1
ATOM 694 C CA . LYS A 1 91 ? 1.070 6.237 65.557 1.00 67.10 91 LYS A CA 1
ATOM 695 C C . LYS A 1 91 ? 0.773 7.668 65.961 1.00 69.16 91 LYS A C 1
ATOM 696 O O . LYS A 1 91 ? 0.927 8.570 65.154 1.00 73.81 91 LYS A O 1
ATOM 702 N N . ALA A 1 92 ? 0.346 7.870 67.205 1.00 77.45 92 ALA A N 1
ATOM 703 C CA . ALA A 1 92 ? 0.106 9.211 67.741 1.00 84.58 92 ALA A CA 1
ATOM 704 C C . ALA A 1 92 ? 0.586 9.297 69.184 1.00 85.21 92 ALA A C 1
ATOM 705 O O . ALA A 1 92 ? 0.144 8.529 70.016 1.00 79.51 92 ALA A O 1
ATOM 707 N N . GLU A 1 93 ? 1.443 10.278 69.473 1.00 92.09 93 GLU A N 1
ATOM 708 C CA . GLU A 1 93 ? 2.055 10.393 70.796 1.00 104.50 93 GLU A CA 1
ATOM 709 C C . GLU A 1 93 ? 1.084 11.048 71.774 1.00 113.10 93 GLU A C 1
ATOM 710 O O . GLU A 1 93 ? 0.028 11.552 71.403 1.00 109.77 93 GLU A O 1
ATOM 716 N N . ASP A 1 94 ? 1.458 11.058 73.041 1.00 125.41 94 ASP A N 1
ATOM 717 C CA . ASP A 1 94 ? 0.561 11.581 74.072 1.00 134.29 94 ASP A CA 1
ATOM 718 C C . ASP A 1 94 ? 0.107 13.034 73.857 1.00 128.81 94 ASP A C 1
ATOM 719 O O . ASP A 1 94 ? -0.918 13.416 74.396 1.00 128.59 94 ASP A O 1
ATOM 724 N N . THR A 1 95 ? 0.804 13.839 73.059 1.00 122.96 95 THR A N 1
ATOM 725 C CA . THR A 1 95 ? 0.413 15.289 72.942 1.00 120.78 95 THR A 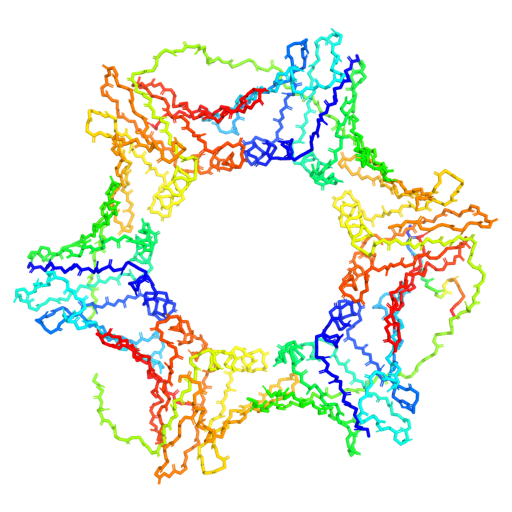CA 1
ATOM 726 C C . THR A 1 95 ? -0.961 15.731 72.373 1.00 113.68 95 THR A C 1
ATOM 727 O O . THR A 1 95 ? -1.490 16.686 72.902 1.00 109.32 95 THR A O 1
ATOM 731 N N . PRO A 1 96 ? -1.417 15.293 71.197 1.00 104.29 96 PRO A N 1
ATOM 732 C CA . PRO A 1 96 ? -0.581 15.119 70.038 1.00 98.94 96 PRO A CA 1
ATOM 733 C C . PRO A 1 96 ? -0.784 16.243 69.038 1.00 95.60 96 PRO A C 1
ATOM 734 O O . PRO A 1 96 ? -1.891 16.742 68.896 1.00 100.18 96 PRO A O 1
ATOM 738 N N . GLU A 1 97 ? 0.266 16.597 68.291 1.00 93.34 97 GLU A N 1
ATOM 739 C CA . GLU A 1 97 ? 0.213 17.676 67.282 1.00 90.95 97 GLU A CA 1
ATOM 740 C C . GLU A 1 97 ? 0.353 17.169 65.857 1.00 76.01 97 GLU A C 1
ATOM 741 O O . GLU A 1 97 ? 0.257 17.944 64.909 1.00 72.41 97 GLU A O 1
ATOM 747 N N . VAL A 1 98 ? 0.581 15.869 65.726 1.00 65.06 98 VAL A N 1
ATOM 748 C CA . VAL A 1 98 ? 0.851 15.237 64.454 1.00 61.43 98 VAL A CA 1
ATOM 749 C C . VAL A 1 98 ? 0.439 13.768 64.515 1.00 57.60 98 VAL A C 1
ATOM 750 O O . VAL A 1 98 ? 0.561 13.140 65.563 1.00 61.09 98 VAL A O 1
ATOM 754 N N . LEU A 1 99 ? -0.053 13.242 63.397 1.00 54.32 99 LEU A N 1
ATOM 755 C CA . LEU A 1 99 ? -0.311 11.815 63.246 1.00 53.52 99 LEU A CA 1
ATOM 756 C C . LEU A 1 99 ? 0.785 11.241 62.360 1.00 56.84 99 LEU A C 1
ATOM 757 O O . LEU A 1 99 ? 1.040 11.759 61.268 1.00 62.39 99 LEU A O 1
ATOM 762 N N . ASN A 1 100 ? 1.427 10.173 62.829 1.00 58.19 100 ASN A N 1
ATOM 763 C CA . ASN A 1 100 ? 2.504 9.505 62.097 1.00 58.03 100 ASN A CA 1
ATOM 764 C C . ASN A 1 100 ? 1.991 8.275 61.359 1.00 56.41 100 ASN A C 1
ATOM 765 O O . ASN A 1 100 ? 1.227 7.486 61.911 1.00 56.14 100 ASN A O 1
ATOM 770 N N . LEU A 1 101 ? 2.440 8.115 60.116 1.00 57.30 101 LEU A N 1
ATOM 771 C CA . LEU A 1 101 ? 2.108 6.955 59.288 1.00 53.58 101 LEU A CA 1
ATOM 772 C C . LEU A 1 101 ? 3.387 6.369 58.781 1.00 51.33 101 LEU A C 1
ATOM 773 O O . LEU A 1 101 ? 4.308 7.100 58.469 1.00 50.98 101 LEU A O 1
ATOM 778 N N . VAL A 1 102 ? 3.422 5.045 58.695 1.00 50.25 102 VAL A N 1
ATOM 779 C CA . VAL A 1 102 ? 4.560 4.325 58.170 1.00 49.41 102 VAL A CA 1
ATOM 780 C C . VAL A 1 102 ? 4.050 3.224 57.259 1.00 52.93 102 VAL A C 1
ATOM 781 O O . VAL A 1 102 ? 3.251 2.407 57.682 1.00 52.64 102 VAL A O 1
ATOM 785 N N . PHE A 1 103 ? 4.553 3.215 56.022 1.00 60.36 103 PHE A N 1
ATOM 786 C CA . PHE A 1 103 ? 4.224 2.192 55.026 1.00 62.32 103 PHE A CA 1
ATOM 787 C C . PHE A 1 103 ? 5.438 1.354 54.744 1.00 71.93 103 PHE A C 1
ATOM 788 O O . PHE A 1 103 ? 6.508 1.888 54.553 1.00 78.98 103 PHE A O 1
ATOM 796 N N . GLU A 1 104 ? 5.265 0.040 54.724 1.00 80.73 104 GLU A N 1
ATOM 797 C CA . GLU A 1 104 ? 6.358 -0.876 54.440 1.00 87.06 104 GLU A CA 1
ATOM 798 C C . GLU A 1 104 ? 5.837 -2.078 53.676 1.00 92.70 104 GLU A C 1
ATOM 799 O O . GLU A 1 104 ? 4.777 -2.606 54.030 1.00 92.63 104 GLU A O 1
ATOM 805 N N . SER A 1 105 ? 6.555 -2.481 52.624 1.00 102.48 105 SER A N 1
ATOM 806 C CA . SER A 1 105 ? 6.235 -3.697 51.878 1.00 115.40 105 SER A CA 1
ATOM 807 C C . SER A 1 105 ? 7.491 -4.537 51.655 1.00 126.13 105 SER A C 1
ATOM 808 O O . SER A 1 105 ? 8.341 -4.209 50.837 1.00 140.05 105 SER A O 1
ATOM 811 N N . GLU A 1 106 ? 7.619 -5.606 52.437 1.00 131.83 106 GLU A N 1
ATOM 812 C CA . GLU A 1 106 ? 8.794 -6.515 52.356 1.00 136.17 106 GLU A CA 1
ATOM 813 C C . GLU A 1 106 ? 9.000 -7.240 51.036 1.00 115.96 106 GLU A C 1
ATOM 814 O O . GLU A 1 106 ? 8.413 -6.864 50.047 1.00 111.30 106 GLU A O 1
ATOM 820 N N . ASP A 1 109 ? 11.895 -4.393 50.355 1.00 90.02 109 ASP A N 1
ATOM 821 C CA . ASP A 1 109 ? 11.505 -3.526 51.456 1.00 91.49 109 ASP A CA 1
ATOM 822 C C . ASP A 1 109 ? 11.987 -2.070 51.261 1.00 80.38 109 ASP A C 1
ATOM 823 O O . ASP A 1 109 ? 13.136 -1.734 51.502 1.00 77.46 109 ASP A O 1
ATOM 828 N N . ARG A 1 110 ? 11.073 -1.224 50.779 1.00 74.49 110 ARG A N 1
ATOM 829 C CA . ARG A 1 110 ? 11.226 0.204 50.857 1.00 71.54 110 ARG A CA 1
ATOM 830 C C . ARG A 1 110 ? 10.427 0.488 52.105 1.00 70.73 110 ARG A C 1
ATOM 831 O O . ARG A 1 110 ? 9.590 -0.325 52.539 1.00 67.59 110 ARG A O 1
ATOM 839 N N . ILE A 1 111 ? 10.692 1.632 52.687 1.00 71.34 111 ILE A N 1
ATOM 840 C CA . ILE A 1 111 ? 9.925 2.068 53.835 1.00 68.70 111 ILE A CA 1
ATOM 841 C C . ILE A 1 111 ? 9.760 3.556 53.720 1.00 59.75 111 ILE A C 1
ATOM 842 O O . ILE A 1 111 ? 10.700 4.276 53.426 1.00 63.15 111 ILE A O 1
ATOM 847 N N . SER A 1 112 ? 8.556 4.005 53.979 1.00 57.96 112 SER A N 1
ATOM 848 C CA . SER A 1 112 ? 8.214 5.403 53.881 1.00 59.11 112 SER A CA 1
ATOM 849 C C . SER A 1 112 ? 7.561 5.809 55.161 1.00 60.19 112 SER A C 1
ATOM 850 O O . SER A 1 112 ? 6.822 5.029 55.738 1.00 59.14 112 SER A O 1
ATOM 853 N N . ASP A 1 113 ? 7.828 7.013 55.640 1.00 61.94 113 ASP A N 1
ATOM 854 C CA . ASP A 1 113 ? 7.031 7.503 56.744 1.00 66.73 113 ASP A CA 1
ATOM 855 C C . ASP A 1 113 ? 6.829 9.001 56.777 1.00 65.65 113 ASP A C 1
ATOM 856 O O . ASP A 1 113 ? 7.690 9.803 56.398 1.00 64.70 113 ASP A O 1
ATOM 861 N N . TYR A 1 114 ? 5.618 9.328 57.193 1.00 68.26 114 TYR A N 1
ATOM 862 C CA . TYR A 1 114 ? 5.047 10.640 57.007 1.00 73.18 114 TYR A CA 1
ATOM 863 C C . TYR A 1 114 ? 4.392 11.076 58.292 1.00 66.42 114 TYR A C 1
ATOM 864 O O . TYR A 1 114 ? 4.046 10.260 59.126 1.00 65.07 114 TYR A O 1
ATOM 873 N N . ASP A 1 115 ? 4.290 12.391 58.428 1.00 65.01 115 ASP A N 1
ATOM 874 C CA . ASP A 1 115 ? 3.678 13.068 59.548 1.00 65.19 115 ASP A CA 1
ATOM 875 C C . ASP A 1 115 ? 2.627 13.984 58.980 1.00 64.36 115 ASP A C 1
ATOM 876 O O . ASP A 1 115 ? 2.908 14.753 58.062 1.00 69.36 115 ASP A O 1
ATOM 881 N N . VAL A 1 116 ? 1.421 13.900 59.511 1.00 62.01 116 VAL A N 1
ATOM 882 C CA . VAL A 1 116 ? 0.352 14.762 59.066 1.00 59.54 116 VAL A CA 1
ATOM 883 C C . VAL A 1 116 ? 0.050 15.677 60.234 1.00 59.08 116 VAL A C 1
ATOM 884 O O . VAL A 1 116 ? -0.196 15.215 61.347 1.00 51.62 116 VAL A O 1
ATOM 888 N N . LYS A 1 117 ? 0.050 16.982 59.951 1.00 64.45 117 LYS A N 1
ATOM 889 C CA . LYS A 1 117 ? -0.300 17.994 60.927 1.00 68.89 117 LYS A CA 1
ATOM 890 C C . LYS A 1 117 ? -1.767 17.856 61.265 1.00 68.21 117 LYS A C 1
ATOM 891 O O . LYS A 1 117 ? -2.616 17.686 60.367 1.00 70.01 117 LYS A O 1
ATOM 897 N N . LEU A 1 118 ? -2.068 17.956 62.555 1.00 67.77 118 LEU A N 1
ATOM 898 C CA . LEU A 1 118 ? -3.433 17.888 63.013 1.00 64.42 118 LEU A CA 1
ATOM 899 C C . LEU A 1 118 ? -4.002 19.268 63.227 1.00 64.99 118 LEU A C 1
ATOM 900 O O . LEU A 1 118 ? -3.280 20.266 63.137 1.00 63.95 118 LEU A O 1
ATOM 905 N N . MET A 1 119 ? -5.309 19.297 63.453 1.00 70.65 119 MET A N 1
ATOM 906 C CA . MET A 1 119 ? -6.000 20.515 63.793 1.00 82.91 119 MET A CA 1
ATOM 907 C C . MET A 1 119 ? -7.003 20.290 64.923 1.00 87.03 119 MET A C 1
ATOM 908 O O . MET A 1 119 ? -7.035 19.199 65.507 1.00 78.75 119 MET A O 1
ATOM 913 N N . ASP A 1 120 ? -7.696 21.359 65.244 1.00 99.15 120 ASP A N 1
ATOM 914 C CA . ASP A 1 120 ? -8.674 21.422 66.287 1.00 107.75 120 ASP A CA 1
ATOM 915 C C . ASP A 1 120 ? -9.976 21.518 65.563 1.00 107.94 120 ASP A C 1
ATOM 916 O O . ASP A 1 120 ? -10.166 22.367 64.703 1.00 100.74 120 ASP A O 1
ATOM 921 N N . ILE A 1 121 ? -10.875 20.630 65.907 1.00 101.85 121 ILE A N 1
ATOM 922 C CA . ILE A 1 121 ? -12.134 20.600 65.254 1.00 104.83 121 ILE A CA 1
ATOM 923 C C . ILE A 1 121 ? -13.094 20.430 66.368 1.00 109.29 121 ILE A C 1
ATOM 924 O O . ILE A 1 121 ? -12.719 19.902 67.389 1.00 114.20 121 ILE A O 1
ATOM 929 N N . ASP A 1 122 ? -14.327 20.869 66.186 1.00 113.35 122 ASP A N 1
ATOM 930 C CA . ASP A 1 122 ? -15.301 20.694 67.230 1.00 120.75 122 ASP A CA 1
ATOM 931 C C . ASP A 1 122 ? -15.352 19.226 67.633 1.00 119.58 122 ASP A C 1
ATOM 932 O O . ASP A 1 122 ? -16.145 18.439 67.119 1.00 117.62 122 ASP A O 1
ATOM 937 N N . GLY A 1 127 ? -25.550 12.832 67.344 1.00 108.53 127 GLY A N 1
ATOM 938 C CA . GLY A 1 127 ? -26.502 11.956 68.026 1.00 110.48 127 GLY A CA 1
ATOM 939 C C . GLY A 1 127 ? -27.424 11.279 67.034 1.00 113.67 127 GLY A C 1
ATOM 940 O O . GLY A 1 127 ? -28.130 11.962 66.293 1.00 110.74 127 GLY A O 1
ATOM 941 N N . ILE A 1 128 ? -27.430 9.948 67.025 1.00 111.47 128 ILE A N 1
ATOM 942 C CA . ILE A 1 128 ? -28.235 9.200 66.101 1.00 115.70 128 ILE A CA 1
ATOM 943 C C . ILE A 1 128 ? -29.179 8.412 66.914 1.00 121.33 128 ILE A C 1
ATOM 944 O O . ILE A 1 128 ? -28.808 7.507 67.692 1.00 112.20 128 ILE A O 1
ATOM 949 N N . PRO A 1 129 ? -30.408 8.845 66.784 1.00 135.22 129 PRO A N 1
ATOM 950 C CA . PRO A 1 129 ? -31.453 7.986 67.230 1.00 134.28 129 PRO A CA 1
ATOM 951 C C . PRO A 1 129 ? -31.391 6.725 66.426 1.00 123.75 129 PRO A C 1
ATOM 952 O O . PRO A 1 129 ? -31.603 6.776 65.223 1.00 116.23 129 PRO A O 1
ATOM 956 N N . ASP A 1 130 ? -31.060 5.605 67.073 1.00 119.87 130 ASP A N 1
ATOM 957 C CA . ASP A 1 130 ? -31.326 4.275 66.487 1.00 115.78 130 ASP A CA 1
ATOM 958 C C . ASP A 1 130 ? -32.831 4.063 66.226 1.00 113.46 130 ASP A C 1
ATOM 959 O O . ASP A 1 130 ? -33.678 4.429 67.028 1.00 118.79 130 ASP A O 1
ATOM 964 N N . ILE A 1 131 ? -33.153 3.473 65.078 1.00 104.60 131 ILE A N 1
ATOM 965 C CA . ILE A 1 131 ? -34.524 3.338 64.585 1.00 90.56 131 ILE A CA 1
ATOM 966 C C . ILE A 1 131 ? -34.685 1.957 63.984 1.00 88.99 131 ILE A C 1
ATOM 967 O O . ILE A 1 131 ? -33.709 1.395 63.487 1.00 97.62 131 ILE A O 1
ATOM 972 N N . GLU A 1 132 ? -35.898 1.408 64.040 1.00 94.82 132 GLU A N 1
ATOM 973 C CA . GLU A 1 132 ? -36.303 0.338 63.123 1.00 101.59 132 GLU A CA 1
ATOM 974 C C . GLU A 1 132 ? -37.023 0.976 61.942 1.00 90.19 132 GLU A C 1
ATOM 975 O O . GLU A 1 132 ? -37.898 1.811 62.116 1.00 83.28 132 GLU A O 1
ATOM 981 N N . TYR A 1 133 ? -36.607 0.602 60.742 1.00 79.72 133 TYR A N 1
ATOM 982 C CA . TYR A 1 133 ? -37.041 1.250 59.520 1.00 72.26 133 TYR A CA 1
ATOM 983 C C . TYR A 1 133 ? -38.210 0.472 58.886 1.00 75.97 133 TYR A C 1
ATOM 984 O O . TYR A 1 133 ? -38.171 -0.759 58.818 1.00 74.36 133 TYR A O 1
ATOM 993 N N . ASP A 1 134 ? -39.236 1.192 58.412 1.00 76.79 134 ASP A N 1
ATOM 994 C CA . ASP A 1 134 ? -40.414 0.575 57.772 1.00 79.40 134 ASP A CA 1
ATOM 995 C C . ASP A 1 134 ? -40.096 -0.253 56.525 1.00 78.90 134 ASP A C 1
ATOM 996 O O . ASP A 1 134 ? -40.779 -1.237 56.252 1.00 78.06 134 ASP A O 1
ATOM 1001 N N . ALA A 1 135 ? -39.084 0.139 55.758 1.00 80.20 135 ALA A N 1
ATOM 1002 C CA . ALA A 1 135 ? -38.649 -0.648 54.597 1.00 78.34 135 ALA A CA 1
ATOM 1003 C C . ALA A 1 135 ? -37.132 -0.659 54.470 1.00 72.63 135 ALA A C 1
ATOM 1004 O O . ALA A 1 135 ? -36.479 0.306 54.809 1.00 64.24 135 ALA A O 1
ATOM 1006 N N . THR A 1 136 ? -36.578 -1.779 54.017 1.00 70.56 136 THR A N 1
ATOM 1007 C CA . THR A 1 136 ? -35.145 -1.878 53.753 1.00 67.56 136 THR A CA 1
ATOM 1008 C C . THR A 1 136 ? -34.898 -2.711 52.510 1.00 66.08 136 THR A C 1
ATOM 1009 O O . THR A 1 136 ? -35.622 -3.657 52.229 1.00 64.94 136 THR A O 1
ATOM 1013 N N . ILE A 1 137 ? -33.856 -2.338 51.785 1.00 68.30 137 ILE A N 1
ATOM 1014 C CA . ILE A 1 137 ? -33.426 -3.026 50.582 1.00 70.77 137 ILE A CA 1
ATOM 1015 C C . ILE A 1 137 ? -31.953 -3.292 50.721 1.00 72.14 137 ILE A C 1
ATOM 1016 O O . ILE A 1 137 ? -31.219 -2.479 51.275 1.00 76.28 137 ILE A O 1
ATOM 1021 N N . THR A 1 138 ? -31.521 -4.420 50.189 1.00 70.60 138 THR A N 1
ATOM 1022 C CA . THR A 1 138 ? -30.120 -4.711 50.044 1.00 67.34 138 THR A CA 1
ATOM 1023 C C . THR A 1 138 ? -29.932 -5.216 48.632 1.00 57.43 138 THR A C 1
ATOM 1024 O O . THR A 1 138 ? -30.744 -5.974 48.169 1.00 45.82 138 THR A O 1
ATOM 1028 N N . MET A 1 139 ? -28.876 -4.760 47.966 1.00 59.40 139 MET A N 1
ATOM 1029 C CA . MET A 1 139 ? -28.641 -5.039 46.558 1.00 63.13 139 MET A CA 1
ATOM 1030 C C . MET A 1 139 ? -27.162 -4.910 46.219 1.00 65.81 139 MET A C 1
ATOM 1031 O O . MET A 1 139 ? -26.373 -4.468 47.059 1.00 68.27 139 MET A O 1
ATOM 1036 N N . PRO A 1 140 ? -26.766 -5.302 44.992 1.00 67.75 140 PRO A N 1
ATOM 1037 C CA . PRO A 1 140 ? -25.384 -5.033 44.625 1.00 70.67 140 PRO A CA 1
ATOM 1038 C C . PRO A 1 140 ? -25.062 -3.540 44.694 1.00 68.10 140 PRO A C 1
ATOM 1039 O O . PRO A 1 140 ? -25.783 -2.725 44.108 1.00 70.61 140 PRO A O 1
ATOM 1043 N N . ALA A 1 141 ? -24.013 -3.192 45.433 1.00 62.14 141 ALA A N 1
ATOM 1044 C CA . ALA A 1 141 ? -23.501 -1.825 45.455 1.00 60.71 141 ALA A CA 1
ATOM 1045 C C . ALA A 1 141 ? -23.326 -1.262 44.053 1.00 59.60 141 ALA A C 1
ATOM 1046 O O . ALA A 1 141 ? -23.611 -0.078 43.823 1.00 66.56 141 ALA A O 1
ATOM 1048 N N . ALA A 1 142 ? -22.864 -2.108 43.134 1.00 58.62 142 ALA A N 1
ATOM 1049 C CA . ALA A 1 142 ? -22.665 -1.718 41.746 1.00 62.39 142 ALA A CA 1
ATOM 1050 C C . ALA A 1 142 ? -23.937 -1.229 41.047 1.00 66.43 142 ALA A C 1
ATOM 1051 O O . ALA A 1 142 ? -23.868 -0.270 40.274 1.00 74.03 142 ALA A O 1
ATOM 1053 N N . GLU A 1 143 ? -25.075 -1.867 41.317 1.00 70.45 143 GLU A N 1
ATOM 1054 C CA . GLU A 1 143 ? -26.383 -1.447 40.720 1.00 76.24 143 GLU A CA 1
ATOM 1055 C C . GLU A 1 143 ? -26.889 -0.120 41.287 1.00 70.74 143 GLU A C 1
ATOM 1056 O O . GLU A 1 143 ? -27.306 0.760 40.540 1.00 77.37 143 GLU A O 1
ATOM 1062 N N . PHE A 1 144 ? -26.846 0.028 42.601 1.00 65.20 144 PHE A N 1
ATOM 1063 C CA . PHE A 1 144 ? -27.176 1.302 43.220 1.00 61.26 144 PHE A CA 1
ATOM 1064 C C . PHE A 1 144 ? -26.324 2.451 42.651 1.00 59.77 144 PHE A C 1
ATOM 1065 O O . PHE A 1 144 ? -26.809 3.578 42.510 1.00 64.54 144 PHE A O 1
ATOM 1073 N N . GLN A 1 145 ? -25.070 2.161 42.305 1.00 59.21 145 GLN A N 1
ATOM 1074 C CA . GLN A 1 145 ? -24.182 3.144 41.681 1.00 59.51 145 GLN A CA 1
ATOM 1075 C C . GLN A 1 145 ? -24.643 3.456 40.284 1.00 58.66 145 GLN A C 1
ATOM 1076 O O . GLN A 1 145 ? -24.748 4.632 39.909 1.00 60.89 145 GLN A O 1
ATOM 1082 N N . ARG A 1 146 ? -24.881 2.415 39.488 1.00 60.54 146 ARG A N 1
ATOM 1083 C CA . ARG A 1 146 ? -25.355 2.654 38.117 1.00 64.31 146 ARG A CA 1
ATOM 1084 C C . ARG A 1 146 ? -26.643 3.437 38.018 1.00 60.79 146 ARG A C 1
ATOM 1085 O O . ARG A 1 146 ? -26.739 4.330 37.203 1.00 59.49 146 ARG A O 1
ATOM 1093 N N . ILE A 1 147 ? -27.605 3.093 38.864 1.00 60.54 147 ILE A N 1
ATOM 1094 C CA . ILE A 1 147 ? -28.901 3.764 38.855 1.00 64.15 147 ILE A CA 1
ATOM 1095 C C . ILE A 1 147 ? -28.740 5.242 39.251 1.00 63.34 147 ILE A C 1
ATOM 1096 O O . ILE A 1 147 ? -29.199 6.120 38.529 1.00 66.69 147 ILE A O 1
ATOM 1101 N N . THR A 1 148 ? -28.084 5.517 40.377 1.00 56.93 148 THR A N 1
ATOM 1102 C CA . THR A 1 148 ? -27.906 6.902 40.797 1.00 55.76 148 THR A CA 1
ATOM 1103 C C . THR A 1 148 ? -27.098 7.680 39.738 1.00 56.45 148 THR A C 1
ATOM 1104 O O . THR A 1 148 ? -27.438 8.819 39.431 1.00 54.25 148 THR A O 1
ATOM 1108 N N . ARG A 1 149 ? -26.083 7.046 39.147 1.00 57.29 149 ARG A N 1
ATOM 1109 C CA . ARG A 1 149 ? -25.284 7.664 38.076 1.00 61.94 149 ARG A CA 1
ATOM 1110 C C . ARG A 1 149 ? -26.187 8.068 36.945 1.00 65.58 149 ARG A C 1
ATOM 1111 O O . ARG A 1 149 ? -26.199 9.229 36.539 1.00 72.11 149 ARG A O 1
ATOM 1119 N N . ASP A 1 150 ? -26.964 7.103 36.460 1.00 72.37 150 ASP A N 1
ATOM 1120 C CA . ASP A 1 150 ? -27.850 7.313 35.310 1.00 75.15 150 ASP A CA 1
ATOM 1121 C C . ASP A 1 150 ? -28.959 8.338 35.595 1.00 70.48 150 ASP A C 1
ATOM 1122 O O . ASP A 1 150 ? -29.133 9.298 34.850 1.00 65.04 150 ASP A O 1
ATOM 1127 N N . LEU A 1 151 ? -29.671 8.178 36.705 1.00 69.96 151 LEU A N 1
ATOM 1128 C CA . LEU A 1 151 ? -30.714 9.149 37.069 1.00 63.73 151 LEU A CA 1
ATOM 1129 C C . LEU A 1 151 ? -30.178 10.577 37.219 1.00 62.11 151 LEU A C 1
ATOM 1130 O O . LEU A 1 151 ? -30.823 11.521 36.776 1.00 60.66 151 LEU A O 1
ATOM 1135 N N . LEU A 1 152 ? -28.983 10.739 37.790 1.00 57.76 152 LEU A N 1
ATOM 1136 C CA . LEU A 1 152 ? -28.415 12.078 37.981 1.00 54.07 152 LEU A CA 1
ATOM 1137 C C . LEU A 1 152 ? -28.225 12.837 36.669 1.00 53.18 152 LEU A C 1
ATOM 1138 O O . LEU A 1 152 ? -28.308 14.062 36.667 1.00 52.75 152 LEU A O 1
ATOM 1143 N N . THR A 1 153 ? -27.979 12.125 35.570 1.00 52.55 153 THR A N 1
ATOM 1144 C CA . THR A 1 153 ? -27.856 12.781 34.275 1.00 54.59 153 THR A CA 1
ATOM 1145 C C . THR A 1 153 ? -29.184 13.374 33.784 1.00 60.65 153 THR A C 1
ATOM 1146 O O . THR A 1 153 ? -29.181 14.262 32.929 1.00 65.40 153 THR A O 1
ATOM 1150 N N . LEU A 1 154 ? -30.309 12.870 34.303 1.00 65.83 154 LEU A N 1
ATOM 1151 C CA . LEU A 1 154 ? -31.642 13.392 33.955 1.00 62.55 154 LEU A CA 1
ATOM 1152 C C . LEU A 1 154 ? -32.206 14.449 34.895 1.00 59.70 154 LEU A C 1
ATOM 1153 O O . LEU A 1 154 ? -32.929 15.322 34.448 1.00 53.40 154 LEU A O 1
ATOM 1158 N N . SER A 1 155 ? -31.910 14.363 36.191 1.00 67.20 155 SER A N 1
ATOM 1159 C CA . SER A 1 155 ? -32.438 15.349 37.157 1.00 68.62 155 SER A CA 1
ATOM 1160 C C . SER A 1 155 ? -31.662 15.444 38.469 1.00 71.97 155 SER A C 1
ATOM 1161 O O . SER A 1 155 ? -30.741 14.653 38.733 1.00 74.13 155 SER A O 1
ATOM 1164 N N . ASP A 1 156 ? -32.051 16.439 39.264 1.00 74.81 156 ASP A N 1
ATOM 1165 C CA . ASP A 1 156 ? -31.433 16.722 40.562 1.00 84.67 156 ASP A CA 1
ATOM 1166 C C . ASP A 1 156 ? -31.966 15.865 41.715 1.00 72.80 156 ASP A C 1
ATOM 1167 O O . ASP A 1 156 ? -31.311 15.762 42.752 1.00 70.18 156 ASP A O 1
ATOM 1172 N N . SER A 1 157 ? -33.146 15.279 41.542 1.00 64.63 157 SER A N 1
ATOM 1173 C CA . SER A 1 157 ? -33.794 14.527 42.609 1.00 63.79 157 SER A CA 1
ATOM 1174 C C . SER A 1 157 ? -34.458 13.251 42.121 1.00 62.07 157 SER A C 1
ATOM 1175 O O . SER A 1 157 ? -34.976 13.185 41.007 1.00 63.59 157 SER A O 1
ATOM 1178 N N . VAL A 1 158 ? -34.447 12.257 43.002 1.00 61.98 158 VAL A N 1
ATOM 1179 C CA . VAL A 1 158 ? -35.100 10.966 42.788 1.00 62.60 158 VAL A CA 1
ATOM 1180 C C . VAL A 1 158 ? -36.129 10.789 43.884 1.00 62.40 158 VAL A C 1
ATOM 1181 O O . VAL A 1 158 ? -35.931 11.260 45.002 1.00 65.12 158 VAL A O 1
ATOM 1185 N N . THR A 1 159 ? -37.230 10.125 43.561 1.00 58.48 159 THR A N 1
ATOM 1186 C CA . THR A 1 159 ? -38.190 9.749 44.576 1.00 60.52 159 THR A CA 1
ATOM 1187 C C . THR A 1 159 ? -38.201 8.227 44.628 1.00 59.30 159 THR A C 1
ATOM 1188 O O . THR A 1 159 ? -38.146 7.560 43.590 1.00 59.42 159 THR A O 1
ATOM 1192 N N . ILE A 1 160 ? -38.294 7.701 45.850 1.00 55.97 160 ILE A N 1
ATOM 1193 C CA . ILE A 1 160 ? -38.161 6.288 46.107 1.00 52.09 160 ILE A CA 1
ATOM 1194 C C . ILE A 1 160 ? -39.425 5.761 46.771 1.00 55.66 160 ILE A C 1
ATOM 1195 O O . ILE A 1 160 ? -39.821 6.236 47.822 1.00 56.72 160 ILE A O 1
ATOM 1200 N N . ASN A 1 161 ? -40.023 4.747 46.146 1.00 61.84 161 ASN A N 1
ATOM 1201 C CA . ASN A 1 161 ? -41.252 4.111 46.600 1.00 67.84 161 ASN A CA 1
ATOM 1202 C C . ASN A 1 161 ? -41.009 2.692 47.003 1.00 72.98 161 ASN A C 1
ATOM 1203 O O . ASN A 1 161 ? -40.432 1.916 46.239 1.00 75.73 161 ASN A O 1
ATOM 1208 N N . ALA A 1 162 ? -41.468 2.325 48.191 1.00 73.30 162 ALA A N 1
ATOM 1209 C CA . ALA A 1 162 ? -41.336 0.961 48.669 1.00 78.59 162 ALA A CA 1
ATOM 1210 C C . ALA A 1 162 ? -42.735 0.375 48.933 1.00 86.05 162 ALA A C 1
ATOM 1211 O O . ALA A 1 162 ? -43.543 0.997 49.604 1.00 84.29 162 ALA A O 1
ATOM 1213 N N . SER A 1 163 ? -43.035 -0.766 48.334 1.00 91.16 163 SER A N 1
ATOM 1214 C CA . SER A 1 163 ? -44.318 -1.403 48.538 1.00 86.17 163 SER A CA 1
ATOM 1215 C C . SER A 1 163 ? -44.074 -2.845 48.256 1.00 91.48 163 SER A C 1
ATOM 1216 O O . SER A 1 163 ? -42.930 -3.256 48.096 1.00 95.84 163 SER A O 1
ATOM 1219 N N . LYS A 1 164 ? -45.122 -3.635 48.151 1.00 91.34 164 LYS A N 1
ATOM 1220 C CA . LYS A 1 164 ? -44.882 -4.972 47.646 1.00 100.38 164 LYS A CA 1
ATOM 1221 C C . LYS A 1 164 ? -44.961 -5.129 46.165 1.00 102.61 164 LYS A C 1
ATOM 1222 O O . LYS A 1 164 ? -44.830 -6.236 45.702 1.00 117.55 164 LYS A O 1
ATOM 1228 N N . GLU A 1 165 ? -45.090 -3.998 45.459 1.00 97.39 165 GLU A N 1
ATOM 1229 C CA . GLU A 1 165 ? -44.848 -3.918 44.033 1.00 95.96 165 GLU A CA 1
ATOM 1230 C C . GLU A 1 165 ? -43.337 -4.062 43.793 1.00 90.48 165 GLU A C 1
ATOM 1231 O O . GLU A 1 165 ? -42.915 -4.388 42.705 1.00 104.29 165 GLU A O 1
ATOM 1237 N N . GLY A 1 166 ? -42.533 -3.752 44.811 1.00 84.86 166 GLY A N 1
ATOM 1238 C CA . GLY A 1 166 ? -41.059 -3.828 44.784 1.00 81.41 166 GLY A CA 1
ATOM 1239 C C . GLY A 1 166 ? -40.535 -2.461 45.249 1.00 78.46 166 GLY A C 1
ATOM 1240 O O . GLY A 1 166 ? -41.266 -1.704 45.912 1.00 71.50 166 GLY A O 1
ATOM 1241 N N . VAL A 1 167 ? -39.293 -2.107 44.903 1.00 77.70 167 VAL A N 1
ATOM 1242 C CA . VAL A 1 167 ? -38.815 -0.716 45.118 1.00 71.83 167 VAL A CA 1
ATOM 1243 C C . VAL A 1 167 ? -38.528 0.031 43.803 1.00 68.08 167 VAL A C 1
ATOM 1244 O O . VAL A 1 167 ? -37.940 -0.521 42.871 1.00 80.19 167 VAL A O 1
ATOM 1248 N N . ARG A 1 168 ? -38.953 1.289 43.771 1.00 62.35 168 ARG A N 1
ATOM 1249 C CA . ARG A 1 168 ? -39.024 2.082 42.553 1.00 65.11 168 ARG A CA 1
ATOM 1250 C C . ARG A 1 168 ? -38.274 3.414 42.684 1.00 65.53 168 ARG A C 1
ATOM 1251 O O . ARG A 1 168 ? -38.496 4.153 43.631 1.00 62.75 168 ARG A O 1
ATOM 1259 N N . PHE A 1 169 ? -37.417 3.723 41.711 1.00 62.82 169 PHE A N 1
ATOM 1260 C CA . PHE A 1 169 ? -36.677 4.986 41.686 1.00 60.58 169 PHE A CA 1
ATOM 1261 C C . PHE A 1 169 ? -37.133 5.823 40.510 1.00 59.87 169 PHE A C 1
ATOM 1262 O O . PHE A 1 169 ? -37.081 5.354 39.400 1.00 59.94 169 PHE A O 1
ATOM 1270 N N . SER A 1 170 ? -37.587 7.049 40.759 1.00 64.33 170 SER A N 1
ATOM 1271 C CA . SER A 1 170 ? -38.259 7.858 39.741 1.00 65.81 170 SER A CA 1
ATOM 1272 C C . SER A 1 170 ? -37.646 9.231 39.577 1.00 68.15 170 SER A C 1
ATOM 1273 O O . SER A 1 170 ? -37.336 9.911 40.547 1.00 63.77 170 SER A O 1
ATOM 1276 N N . CYS A 1 171 ? -37.562 9.656 38.322 1.00 76.84 171 CYS A N 1
ATOM 1277 C CA . CYS A 1 171 ? -37.122 10.996 37.938 1.00 79.24 171 CYS A CA 1
ATOM 1278 C C . CYS A 1 171 ? -38.207 11.754 37.267 1.00 74.81 171 CYS A C 1
ATOM 1279 O O . CYS A 1 171 ? -39.143 11.166 36.752 1.00 79.24 171 CYS A O 1
ATOM 1282 N N . LYS A 1 172 ? -38.072 13.069 37.288 1.00 74.36 172 LYS A N 1
ATOM 1283 C CA . LYS A 1 172 ? -38.608 13.907 36.232 1.00 79.20 172 LYS A CA 1
ATOM 1284 C C . LYS A 1 172 ? -37.605 15.045 36.018 1.00 83.67 172 LYS A C 1
ATOM 1285 O O . LYS A 1 172 ? -37.101 15.623 36.986 1.00 94.81 172 LYS A O 1
ATOM 1291 N N . GLY A 1 173 ? -37.305 15.345 34.755 1.00 83.16 173 GLY A N 1
ATOM 1292 C CA . GLY A 1 173 ? -36.389 16.431 34.385 1.00 85.96 173 GLY A CA 1
ATOM 1293 C C . GLY A 1 173 ? -36.752 17.063 33.055 1.00 88.62 173 GLY A C 1
ATOM 1294 O O . GLY A 1 173 ? -37.786 16.734 32.470 1.00 99.00 173 GLY A O 1
ATOM 1295 N N . ASP A 1 174 ? -35.885 17.931 32.546 1.00 88.22 174 ASP A N 1
ATOM 1296 C CA . ASP A 1 174 ? -36.157 18.657 31.296 1.00 89.01 174 ASP A CA 1
ATOM 1297 C C . ASP A 1 174 ? -36.110 17.748 30.063 1.00 87.21 174 ASP A C 1
ATOM 1298 O O . ASP A 1 174 ? -36.964 17.868 29.176 1.00 83.07 174 ASP A O 1
ATOM 1303 N N . ILE A 1 175 ? -35.099 16.868 30.026 1.00 86.85 175 ILE A N 1
ATOM 1304 C CA . ILE A 1 175 ? -34.932 15.822 28.992 1.00 82.65 175 ILE A CA 1
ATOM 1305 C C . ILE A 1 175 ? -36.228 15.010 28.811 1.00 72.59 175 ILE A C 1
ATOM 1306 O O . ILE A 1 175 ? -36.657 14.683 27.699 1.00 65.37 175 ILE A O 1
ATOM 1311 N N . GLY A 1 176 ? -36.829 14.695 29.943 1.00 74.87 176 GLY A N 1
ATOM 1312 C CA . GLY A 1 176 ? -38.020 13.882 30.018 1.00 78.25 176 GLY A CA 1
ATOM 1313 C C . GLY A 1 176 ? -37.991 13.270 31.404 1.00 83.76 176 GLY A C 1
ATOM 1314 O O . GLY A 1 176 ? -37.860 13.987 32.394 1.00 93.00 176 GLY A O 1
ATOM 1315 N N . ASN A 1 177 ? -38.094 11.956 31.498 1.00 82.84 177 ASN A N 1
ATOM 1316 C CA . ASN A 1 177 ? -38.103 11.318 32.803 1.00 80.44 177 ASN A CA 1
ATOM 1317 C C . ASN A 1 177 ? -37.726 9.850 32.743 1.00 72.78 177 ASN A C 1
ATOM 1318 O O . ASN A 1 177 ? -37.653 9.306 31.653 1.00 71.77 177 ASN A O 1
ATOM 1323 N N . GLY A 1 178 ? -37.568 9.216 33.907 1.00 68.26 178 GLY A N 1
ATOM 1324 C CA . GLY A 1 178 ? -37.300 7.776 33.987 1.00 71.56 178 GLY A CA 1
ATOM 1325 C C . GLY A 1 178 ? -37.700 7.148 35.312 1.00 76.46 178 GLY A C 1
ATOM 1326 O O . GLY A 1 178 ? -37.835 7.856 36.309 1.00 79.90 178 GLY A O 1
ATOM 1327 N N . SER A 1 179 ? -38.020 5.850 35.309 1.00 78.77 179 SER A N 1
ATOM 1328 C CA . SER A 1 179 ? -38.033 5.073 36.534 1.00 80.66 179 SER A CA 1
ATOM 1329 C C . SER A 1 179 ? -37.402 3.743 36.250 1.00 76.26 179 SER A C 1
ATOM 1330 O O . SER A 1 179 ? -37.614 3.180 35.190 1.00 80.43 179 SER A O 1
ATOM 1333 N N . THR A 1 180 ? -36.661 3.237 37.222 1.00 82.36 180 THR A N 1
ATOM 1334 C CA . THR A 1 180 ? -36.265 1.831 37.259 1.00 88.11 180 THR A CA 1
ATOM 1335 C C . THR A 1 180 ? -36.864 1.250 38.551 1.00 80.01 180 THR A C 1
ATOM 1336 O O . THR A 1 180 ? -37.028 1.973 39.540 1.00 79.79 180 THR A O 1
ATOM 1340 N N . THR A 1 181 ? -37.252 -0.022 38.518 1.00 76.02 181 THR A N 1
ATOM 1341 C CA . THR A 1 181 ? -37.823 -0.693 39.677 1.00 77.58 181 THR A CA 1
ATOM 1342 C C . THR A 1 181 ? -37.209 -2.041 39.920 1.00 76.96 181 THR A C 1
ATOM 1343 O O . THR A 1 181 ? -36.955 -2.784 38.979 1.00 77.77 181 THR A O 1
ATOM 1347 N N . LEU A 1 182 ? -37.016 -2.365 41.197 1.00 80.38 182 LEU A N 1
ATOM 1348 C CA . LEU A 1 182 ? -36.371 -3.602 41.590 1.00 83.17 182 LEU A CA 1
ATOM 1349 C C . LEU A 1 182 ? -37.395 -4.453 42.351 1.00 93.66 182 LEU A C 1
ATOM 1350 O O . LEU A 1 182 ? -38.244 -3.959 43.099 1.00 91.34 182 LEU A O 1
ATOM 1355 N N . LYS A 1 183 ? -37.386 -5.760 42.048 1.00 102.73 183 LYS A N 1
ATOM 1356 C CA . LYS A 1 183 ? -38.274 -6.761 42.683 1.00 94.30 183 LYS A CA 1
ATOM 1357 C C . LYS A 1 183 ? -37.474 -7.662 43.601 1.00 87.88 183 LYS A C 1
ATOM 1358 O O . LYS A 1 183 ? -36.253 -7.589 43.641 1.00 75.09 183 LYS A O 1
ATOM 1364 N N . GLN A 1 184 ? -38.192 -8.502 44.342 1.00 91.74 184 GLN A N 1
ATOM 1365 C CA . GLN A 1 184 ? -37.641 -9.468 45.305 1.00 98.53 184 GLN A CA 1
ATOM 1366 C C . GLN A 1 184 ? -37.056 -10.787 44.722 1.00 101.25 184 GLN A C 1
ATOM 1367 O O . GLN A 1 184 ? -37.485 -11.906 45.055 1.00 119.04 184 GLN A O 1
ATOM 1373 N N . HIS A 1 185 ? -35.991 -10.636 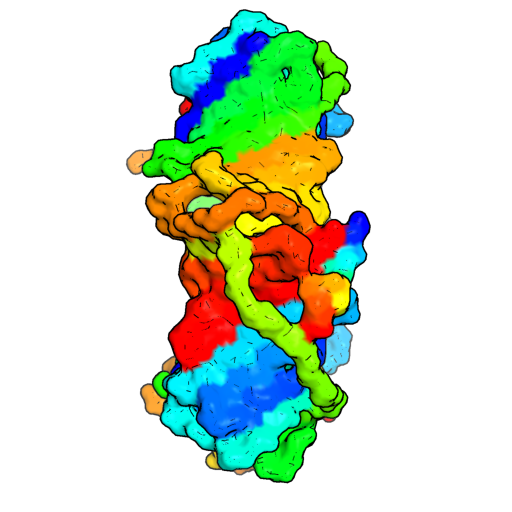43.943 1.00 99.28 185 HIS A N 1
ATOM 1374 C CA . HIS A 1 185 ? -35.281 -11.772 43.338 1.00 103.30 185 HIS A CA 1
ATOM 1375 C C . HIS A 1 185 ? -34.226 -12.424 44.222 1.00 104.10 185 HIS A C 1
ATOM 1376 O O . HIS A 1 185 ? -33.384 -11.725 44.755 1.00 101.43 185 HIS A O 1
ATOM 1383 N N . THR A 1 186 ? -34.182 -13.751 44.259 1.00 106.12 186 THR A N 1
ATOM 1384 C CA . THR A 1 186 ? -33.185 -14.456 45.072 1.00 96.94 186 THR A CA 1
ATOM 1385 C C . THR A 1 186 ? -32.251 -15.429 44.326 1.00 101.53 186 THR A C 1
ATOM 1386 O O . THR A 1 186 ? -32.493 -16.632 44.295 1.00 107.04 186 THR A O 1
ATOM 1390 N N . ASP A 1 187 ? -31.151 -14.915 43.775 1.00 107.90 187 ASP A N 1
ATOM 1391 C CA . ASP A 1 187 ? -30.227 -15.734 42.938 1.00 112.72 187 ASP A CA 1
ATOM 1392 C C . ASP A 1 187 ? -29.617 -16.914 43.688 1.00 102.58 187 ASP A C 1
ATOM 1393 O O . ASP A 1 187 ? -29.533 -16.881 44.902 1.00 106.95 187 ASP A O 1
ATOM 1398 N N . ASP A 1 192 ? -24.925 -12.575 46.546 1.00 96.34 192 ASP A N 1
ATOM 1399 C CA . ASP A 1 192 ? -24.404 -11.201 46.471 1.00 101.52 192 ASP A CA 1
ATOM 1400 C C . ASP A 1 192 ? -24.866 -10.511 45.220 1.00 95.28 192 ASP A C 1
ATOM 1401 O O . ASP A 1 192 ? -24.316 -9.472 44.817 1.00 90.75 192 ASP A O 1
ATOM 1406 N N . GLN A 1 193 ? -25.833 -11.143 44.563 1.00 88.16 193 GLN A N 1
ATOM 1407 C CA . GLN A 1 193 ? -26.527 -10.568 43.452 1.00 85.07 193 GLN A CA 1
ATOM 1408 C C . GLN A 1 193 ? -28.018 -10.528 43.696 1.00 81.85 193 GLN A C 1
ATOM 1409 O O . GLN A 1 193 ? -28.784 -10.064 42.844 1.00 74.56 193 GLN A O 1
ATOM 1415 N N . SER A 1 194 ? -28.423 -10.960 44.878 1.00 81.31 194 SER A N 1
ATOM 1416 C CA . SER A 1 194 ? -29.815 -11.092 45.156 1.00 86.26 194 SER A CA 1
ATOM 1417 C C . SER A 1 194 ? -30.323 -9.799 45.759 1.00 76.07 194 SER A C 1
ATOM 1418 O O . SER A 1 194 ? -29.718 -9.263 46.650 1.00 77.72 194 SER A O 1
ATOM 1421 N N . ILE A 1 195 ? -31.472 -9.341 45.268 1.00 67.79 195 ILE A N 1
ATOM 1422 C CA . ILE A 1 195 ? -32.110 -8.112 45.750 1.00 63.39 195 ILE A CA 1
ATOM 1423 C C . ILE A 1 195 ? -33.087 -8.516 46.846 1.00 64.85 195 ILE A C 1
ATOM 1424 O O . ILE A 1 195 ? -34.166 -8.982 46.562 1.00 72.02 195 ILE A O 1
ATOM 1429 N N . GLU A 1 196 ? -32.722 -8.296 48.102 1.00 69.24 196 GLU A N 1
ATOM 1430 C CA . GLU A 1 196 ? -33.585 -8.603 49.259 1.00 70.38 196 GLU A CA 1
ATOM 1431 C C . GLU A 1 196 ? -34.360 -7.359 49.709 1.00 64.03 196 GLU A C 1
ATOM 1432 O O . GLU A 1 196 ? -33.825 -6.280 49.702 1.00 75.04 196 GLU A O 1
ATOM 1438 N N . ILE A 1 197 ? -35.640 -7.521 50.000 1.00 59.39 197 ILE A N 1
ATOM 1439 C CA . ILE A 1 197 ? -36.539 -6.443 50.402 1.00 61.30 197 ILE A CA 1
ATOM 1440 C C . ILE A 1 197 ? -37.280 -6.898 51.642 1.00 63.22 197 ILE A C 1
ATOM 1441 O O . ILE A 1 197 ? -37.581 -8.076 51.812 1.00 73.84 197 ILE A O 1
ATOM 1446 N N . SER A 1 198 ? -37.574 -5.943 52.507 1.00 63.65 198 SER A N 1
ATOM 1447 C CA . SER A 1 198 ? -38.224 -6.214 53.761 1.00 70.21 198 SER A CA 1
ATOM 1448 C C . SER A 1 198 ? -39.094 -5.015 54.107 1.00 73.93 198 SER A C 1
ATOM 1449 O O . SER A 1 198 ? -38.587 -3.916 54.328 1.00 79.22 198 SER A O 1
ATOM 1452 N N . LEU A 1 199 ? -40.396 -5.233 54.175 1.00 70.76 199 LEU A N 1
ATOM 1453 C CA . LEU A 1 199 ? -41.368 -4.156 54.240 1.00 74.87 199 LEU A CA 1
ATOM 1454 C C . LEU A 1 199 ? -42.272 -4.369 55.463 1.00 75.40 199 LEU A C 1
ATOM 1455 O O . LEU A 1 199 ? -42.711 -5.460 55.714 1.00 75.99 199 LEU A O 1
ATOM 1460 N N . THR A 1 200 ? -42.497 -3.326 56.252 1.00 79.37 200 THR A N 1
ATOM 1461 C CA . THR A 1 200 ? -43.539 -3.340 57.299 1.00 81.18 200 THR A CA 1
ATOM 1462 C C . THR A 1 200 ? -44.627 -2.340 56.893 1.00 81.27 200 THR A C 1
ATOM 1463 O O . THR A 1 200 ? -45.747 -2.442 57.336 1.00 90.65 200 THR A O 1
ATOM 1467 N N . GLN A 1 201 ? -44.298 -1.370 56.065 1.00 78.35 201 GLN A N 1
ATOM 1468 C CA . GLN A 1 201 ? -45.342 -0.543 55.491 1.00 76.49 201 GLN A CA 1
ATOM 1469 C C . GLN A 1 201 ? -44.710 0.318 54.401 1.00 74.15 201 GLN A C 1
ATOM 1470 O O . GLN A 1 201 ? -43.480 0.463 54.328 1.00 74.71 201 GLN A O 1
ATOM 1476 N N . ALA A 1 202 ? -45.552 0.858 53.538 1.00 67.51 202 ALA A N 1
ATOM 1477 C CA . ALA A 1 202 ? -45.077 1.557 52.355 1.00 62.02 202 ALA A CA 1
ATOM 1478 C C . ALA A 1 202 ? -44.541 2.950 52.717 1.00 62.05 202 ALA A C 1
ATOM 1479 O O . ALA A 1 202 ? -45.089 3.631 53.559 1.00 56.39 202 ALA A O 1
ATOM 1481 N N . VAL A 1 203 ? -43.439 3.329 52.082 1.00 65.19 203 VAL A N 1
ATOM 1482 C CA . VAL A 1 203 ? -42.739 4.574 52.359 1.00 62.31 203 VAL A CA 1
ATOM 1483 C C . VAL A 1 203 ? -42.457 5.212 51.007 1.00 60.42 203 VAL A C 1
ATOM 1484 O O . VAL A 1 203 ? -42.107 4.528 50.043 1.00 65.44 203 VAL A O 1
ATOM 1488 N N . THR A 1 204 ? -42.620 6.513 50.917 1.00 59.76 204 THR A N 1
ATOM 1489 C CA . THR A 1 204 ? -42.265 7.227 49.699 1.00 66.39 204 THR A CA 1
ATOM 1490 C C . THR A 1 204 ? -41.569 8.533 50.114 1.00 69.03 204 THR A C 1
ATOM 1491 O O . THR A 1 204 ? -42.127 9.333 50.861 1.00 69.76 204 THR A O 1
ATOM 1495 N N . LEU A 1 205 ? -40.338 8.724 49.645 1.00 75.14 205 LEU A N 1
ATOM 1496 C CA . LEU A 1 205 ? -39.542 9.905 49.981 1.00 77.95 205 LEU A CA 1
ATOM 1497 C C . LEU A 1 205 ? -38.774 10.401 48.776 1.00 69.73 205 LEU A C 1
ATOM 1498 O O . LEU A 1 205 ? -38.536 9.650 47.840 1.00 66.07 205 LEU A O 1
ATOM 1503 N N . THR A 1 206 ? -38.347 11.654 48.837 1.00 64.92 206 THR A N 1
ATOM 1504 C CA . THR A 1 206 ? -37.587 12.262 47.758 1.00 64.32 206 THR A CA 1
ATOM 1505 C C . THR A 1 206 ? -36.249 12.764 48.294 1.00 60.47 206 THR A C 1
ATOM 1506 O O . THR A 1 206 ? -36.197 13.371 49.357 1.00 59.93 206 THR A O 1
ATOM 1510 N N . PHE A 1 207 ? -35.187 12.528 47.514 1.00 59.11 207 PHE A N 1
ATOM 1511 C CA . PHE A 1 207 ? -33.796 12.836 47.888 1.00 54.97 207 PHE A CA 1
ATOM 1512 C C . PHE A 1 207 ? -33.004 13.504 46.773 1.00 52.24 207 PHE A C 1
ATOM 1513 O O . PHE A 1 207 ? -33.283 13.280 45.596 1.00 50.63 207 PHE A O 1
ATOM 1521 N N . SER A 1 208 ? -32.023 14.325 47.153 1.00 51.10 208 SER A N 1
ATOM 1522 C CA . SER A 1 208 ? -31.049 14.887 46.202 1.00 48.84 208 SER A CA 1
ATOM 1523 C C . SER A 1 208 ? -30.134 13.794 45.646 1.00 46.40 208 SER A C 1
ATOM 1524 O O . SER A 1 208 ? -29.517 13.051 46.411 1.00 43.40 208 SER A O 1
ATOM 1527 N N . LEU A 1 209 ? -30.078 13.693 44.317 1.00 46.37 209 LEU A N 1
ATOM 1528 C CA . LEU A 1 209 ? -29.171 12.761 43.625 1.00 44.95 209 LEU A CA 1
ATOM 1529 C C . LEU A 1 209 ? -27.717 13.228 43.631 1.00 48.35 209 LEU A C 1
ATOM 1530 O O . LEU A 1 209 ? -26.828 12.421 43.387 1.00 51.70 209 LEU A O 1
ATOM 1535 N N . LYS A 1 210 ? -27.468 14.510 43.898 1.00 52.90 210 LYS A N 1
ATOM 1536 C CA . LYS A 1 210 ? -26.107 14.966 44.156 1.00 59.58 210 LYS A CA 1
ATOM 1537 C C . LYS A 1 210 ? -25.494 14.195 45.318 1.00 57.79 210 LYS A C 1
ATOM 1538 O O . LYS A 1 210 ? -24.385 13.693 45.211 1.00 60.97 210 LYS A O 1
ATOM 1544 N N . TYR A 1 211 ? -26.218 14.103 46.422 1.00 56.27 211 TYR A N 1
ATOM 1545 C CA . TYR A 1 211 ? -25.695 13.417 47.602 1.00 58.47 211 TYR A CA 1
ATOM 1546 C C . TYR A 1 211 ? -25.571 11.901 47.421 1.00 56.64 211 TYR A C 1
ATOM 1547 O O . TYR A 1 211 ? -24.579 11.300 47.833 1.00 58.06 211 TYR A O 1
ATOM 1556 N N . LEU A 1 212 ? -26.578 11.287 46.821 1.00 55.78 212 LEU A N 1
ATOM 1557 C CA . LEU A 1 212 ? -26.557 9.845 46.630 1.00 59.71 212 LEU A CA 1
ATOM 1558 C C . LEU A 1 212 ? -25.379 9.445 45.759 1.00 57.62 212 LEU A C 1
ATOM 1559 O O . LEU A 1 212 ? -24.720 8.437 46.022 1.00 57.18 212 LEU A O 1
ATOM 1564 N N . ALA A 1 213 ? -25.105 10.258 44.746 1.00 56.61 213 ALA A N 1
ATOM 1565 C CA . ALA A 1 213 ? -23.931 10.070 43.890 1.00 57.29 213 ALA A CA 1
ATOM 1566 C C . ALA A 1 213 ? -22.598 10.090 44.663 1.00 59.06 213 ALA A C 1
ATOM 1567 O O . ALA A 1 213 ? -21.688 9.333 44.352 1.00 53.69 213 ALA A O 1
ATOM 1569 N N . GLN A 1 214 ? -22.501 10.963 45.664 1.00 63.02 214 GLN A N 1
ATOM 1570 C CA . GLN A 1 214 ? -21.319 11.039 46.521 1.00 60.05 214 GLN A CA 1
ATOM 1571 C C . GLN A 1 214 ? -21.204 9.833 47.434 1.00 57.24 214 GLN A C 1
ATOM 1572 O O . GLN A 1 214 ? -20.095 9.373 47.716 1.00 60.02 214 GLN A O 1
ATOM 1578 N N . PHE A 1 215 ? -22.346 9.305 47.869 1.00 52.39 215 PHE A N 1
ATOM 1579 C CA . PHE A 1 215 ? -22.352 8.110 48.712 1.00 51.95 215 PHE A CA 1
ATOM 1580 C C . PHE A 1 215 ? -21.858 6.919 47.909 1.00 51.96 215 PHE A C 1
ATOM 1581 O O . PHE A 1 215 ? -21.188 6.060 48.463 1.00 56.55 215 PHE A O 1
ATOM 1589 N N . THR A 1 216 ? -22.181 6.863 46.615 1.00 48.61 216 THR A N 1
ATOM 1590 C CA . THR A 1 216 ? -21.783 5.730 45.793 1.00 49.49 216 THR A CA 1
ATOM 1591 C C . THR A 1 216 ? -20.287 5.679 45.449 1.00 53.00 216 THR A C 1
ATOM 1592 O O . THR A 1 216 ? -19.841 4.706 44.854 1.00 57.06 216 THR A O 1
ATOM 1596 N N . LYS A 1 217 ? -19.507 6.683 45.850 1.00 56.75 217 LYS A N 1
ATOM 1597 C CA . LYS A 1 217 ? -18.052 6.544 45.837 1.00 57.96 217 LYS A CA 1
ATOM 1598 C C . LYS A 1 217 ? -17.549 5.487 46.838 1.00 57.85 217 LYS A C 1
ATOM 1599 O O . LYS A 1 217 ? -16.390 5.095 46.781 1.00 64.60 217 LYS A O 1
ATOM 1605 N N . ALA A 1 218 ? -18.397 5.057 47.773 1.00 57.29 218 ALA A N 1
ATOM 1606 C CA . ALA A 1 218 ? -18.076 3.967 48.697 1.00 59.45 218 ALA A CA 1
ATOM 1607 C C . ALA A 1 218 ? -18.230 2.578 48.071 1.00 62.58 218 ALA A C 1
ATOM 1608 O O . ALA A 1 218 ? -17.900 1.578 48.700 1.00 68.42 218 ALA A O 1
ATOM 1610 N N . THR A 1 219 ? -18.726 2.510 46.840 1.00 64.48 219 THR A N 1
ATOM 1611 C CA . THR A 1 219 ? -18.939 1.242 46.134 1.00 66.26 219 THR A CA 1
ATOM 1612 C C . THR A 1 219 ? -17.777 0.243 46.241 1.00 64.71 219 THR A C 1
ATOM 1613 O O . THR A 1 219 ? -18.022 -0.928 46.509 1.00 65.97 219 THR A O 1
ATOM 1617 N N . PRO A 1 220 ? -16.514 0.693 46.075 1.00 64.01 220 PRO A N 1
ATOM 1618 C CA . PRO A 1 220 ? -15.421 -0.290 46.212 1.00 62.24 220 PRO A CA 1
ATOM 1619 C C . PRO A 1 220 ? -15.162 -0.886 47.611 1.00 64.14 220 PRO A C 1
ATOM 1620 O O . PRO A 1 220 ? -14.354 -1.790 47.723 1.00 69.25 220 PRO A O 1
ATOM 1624 N N . LEU A 1 221 ? -15.823 -0.398 48.656 1.00 66.46 221 LEU A N 1
ATOM 1625 C CA . LEU A 1 221 ? -15.654 -0.954 49.997 1.00 66.32 221 LEU A CA 1
ATOM 1626 C C . LEU A 1 221 ? -16.474 -2.193 50.277 1.00 71.18 221 LEU A C 1
ATOM 1627 O O . LEU A 1 221 ? -16.260 -2.831 51.313 1.00 84.65 221 LEU A O 1
ATOM 1632 N N . ALA A 1 222 ? -17.438 -2.516 49.419 1.00 69.26 222 ALA A N 1
ATOM 1633 C CA . ALA A 1 222 ? -18.396 -3.591 49.721 1.00 71.35 222 ALA A CA 1
ATOM 1634 C C . ALA A 1 222 ? -19.212 -3.944 48.498 1.00 71.00 222 ALA A C 1
ATOM 1635 O O . ALA A 1 222 ? -19.679 -3.060 47.801 1.00 69.62 222 ALA A O 1
ATOM 1637 N N . THR A 1 223 ? -19.416 -5.230 48.255 1.00 70.25 223 THR A N 1
ATOM 1638 C CA . THR A 1 223 ? -20.182 -5.662 47.090 1.00 67.20 223 THR A CA 1
ATOM 1639 C C . THR A 1 223 ? -21.693 -5.524 47.250 1.00 61.24 223 THR A C 1
ATOM 1640 O O . THR A 1 223 ? -22.409 -5.622 46.268 1.00 53.53 223 THR A O 1
ATOM 1644 N N . ARG A 1 224 ? -22.163 -5.334 48.481 1.00 63.94 224 ARG A N 1
ATOM 1645 C CA . ARG A 1 224 ? -23.579 -5.198 48.793 1.00 66.30 224 ARG A CA 1
ATOM 1646 C C . ARG A 1 224 ? -23.829 -3.861 49.467 1.00 64.70 224 ARG A C 1
ATOM 1647 O O . ARG A 1 224 ? -22.960 -3.377 50.187 1.00 71.84 224 ARG A O 1
ATOM 1655 N N . VAL A 1 225 ? -25.012 -3.284 49.277 1.00 57.94 225 VAL A N 1
ATOM 1656 C CA . VAL A 1 225 ? -25.386 -2.030 49.943 1.00 54.70 225 VAL A CA 1
ATOM 1657 C C . VAL A 1 225 ? -26.787 -2.138 50.521 1.00 52.44 225 VAL A C 1
ATOM 1658 O O . VAL A 1 225 ? -27.588 -2.863 50.014 1.00 47.83 225 VAL A O 1
ATOM 1662 N N . THR A 1 226 ? -27.086 -1.389 51.570 1.00 55.53 226 THR A N 1
ATOM 1663 C CA . THR A 1 226 ? -28.393 -1.455 52.203 1.00 64.66 226 THR A CA 1
ATOM 1664 C C . THR A 1 226 ? -29.011 -0.069 52.407 1.00 65.75 226 THR A C 1
ATOM 1665 O O . THR A 1 226 ? -28.435 0.781 53.102 1.00 78.93 226 THR A O 1
ATOM 1669 N N . LEU A 1 227 ? -30.200 0.137 51.840 1.00 61.44 227 LEU A N 1
ATOM 1670 C CA . LEU A 1 227 ? -30.958 1.386 52.019 1.00 62.24 227 LEU A CA 1
ATOM 1671 C C . LEU A 1 227 ? -32.111 1.139 52.980 1.00 54.17 227 LEU A C 1
ATOM 1672 O O . LEU A 1 227 ? -32.800 0.145 52.825 1.00 58.32 227 LEU A O 1
ATOM 1677 N N . SER A 1 228 ? -32.320 2.026 53.955 1.00 49.00 228 SER A N 1
ATOM 1678 C CA . SER A 1 228 ? -33.403 1.874 54.939 1.00 52.36 228 SER A CA 1
ATOM 1679 C C . SER A 1 228 ? -34.214 3.170 55.079 1.00 53.42 228 SER A C 1
ATOM 1680 O O . SER A 1 228 ? -33.623 4.236 55.157 1.00 54.43 228 SER A O 1
ATOM 1683 N N . MET A 1 229 ? -35.554 3.076 55.118 1.00 59.61 229 MET A N 1
ATOM 1684 C CA . MET A 1 229 ? -36.461 4.260 55.088 1.00 65.99 229 MET A CA 1
ATOM 1685 C C . MET A 1 229 ? -37.659 4.224 56.045 1.00 67.79 229 MET A C 1
ATOM 1686 O O . MET A 1 229 ? -38.161 3.172 56.422 1.00 70.23 229 MET A O 1
ATOM 1691 N N . SER A 1 230 ? -38.159 5.407 56.365 1.00 69.16 230 SER A N 1
ATOM 1692 C CA . SER A 1 230 ? -39.411 5.568 57.109 1.00 67.35 230 SER A CA 1
ATOM 1693 C C . SER A 1 230 ? -39.872 6.975 56.812 1.00 68.54 230 SER A C 1
ATOM 1694 O O . SER A 1 230 ? -39.060 7.825 56.473 1.00 69.47 230 SER A O 1
ATOM 1697 N N . ASN A 1 231 ? -41.156 7.244 56.933 1.00 73.30 231 ASN A N 1
ATOM 1698 C CA . ASN A 1 231 ? -41.647 8.568 56.513 1.00 77.24 231 ASN A CA 1
ATOM 1699 C C . ASN A 1 231 ? -41.107 9.671 57.398 1.00 79.15 231 ASN A C 1
ATOM 1700 O O . ASN A 1 231 ? -41.068 9.534 58.622 1.00 87.61 231 ASN A O 1
ATOM 1705 N N . ASP A 1 23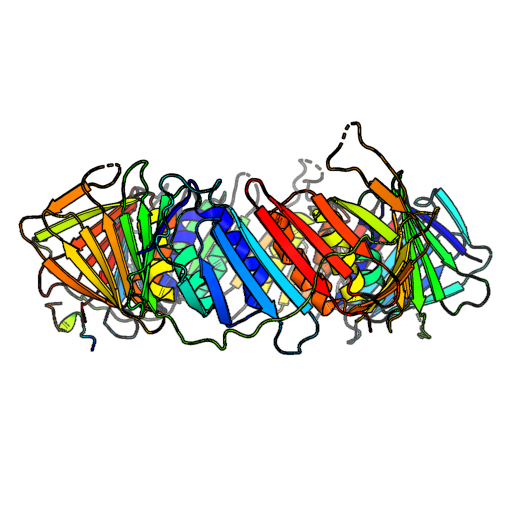2 ? -40.685 10.753 56.757 1.00 84.65 232 ASP A N 1
ATOM 1706 C CA . ASP A 1 232 ? -40.151 11.917 57.432 1.00 93.72 232 ASP A CA 1
ATOM 1707 C C . ASP A 1 232 ? -38.954 11.594 58.345 1.00 91.06 232 ASP A C 1
ATOM 1708 O O . ASP A 1 232 ? -38.817 12.163 59.424 1.00 95.77 232 ASP A O 1
ATOM 1713 N N . VAL A 1 233 ? -38.065 10.723 57.876 1.00 84.45 233 VAL A N 1
ATOM 1714 C CA . VAL A 1 233 ? -36.923 10.252 58.649 1.00 72.32 233 VAL A CA 1
ATOM 1715 C C . VAL A 1 233 ? -35.759 10.072 57.670 1.00 65.30 233 VAL A C 1
ATOM 1716 O O . VAL A 1 233 ? -35.941 9.535 56.569 1.00 58.93 233 VAL A O 1
ATOM 1720 N N . PRO A 1 234 ? -34.540 10.487 58.070 1.00 59.86 234 PRO A N 1
ATOM 1721 C CA . PRO A 1 234 ? -33.437 10.376 57.123 1.00 56.72 234 PRO A CA 1
ATOM 1722 C C . PRO A 1 234 ? -33.196 8.954 56.607 1.00 52.23 234 PRO A C 1
ATOM 1723 O O . PRO A 1 234 ? -33.269 7.991 57.389 1.00 49.77 234 PRO A O 1
ATOM 1727 N N . LEU A 1 235 ? -32.904 8.873 55.311 1.00 50.45 235 LEU A N 1
ATOM 1728 C CA . LEU A 1 235 ? -32.529 7.633 54.650 1.00 51.05 235 LEU A CA 1
ATOM 1729 C C . LEU A 1 235 ? -31.198 7.155 55.188 1.00 52.49 235 LEU A C 1
ATOM 1730 O O . LEU A 1 235 ? -30.325 7.953 55.484 1.00 56.81 235 LEU A O 1
ATOM 1735 N N . LEU A 1 236 ? -31.045 5.845 55.323 1.00 52.98 236 LEU A N 1
ATOM 1736 C CA . LEU A 1 236 ? -29.805 5.267 55.791 1.00 53.24 236 LEU A CA 1
ATOM 1737 C C . LEU A 1 236 ? -29.231 4.398 54.686 1.00 51.06 236 LEU A C 1
ATOM 1738 O O . LEU A 1 236 ? -29.813 3.373 54.352 1.00 49.55 236 LEU A O 1
ATOM 1743 N N . VAL A 1 237 ? -28.110 4.829 54.111 1.00 49.35 237 VAL A N 1
ATOM 1744 C CA . VAL A 1 237 ? -27.349 4.030 53.149 1.00 48.72 237 VAL A CA 1
ATOM 1745 C C . VAL A 1 237 ? -26.159 3.440 53.898 1.00 48.26 237 VAL A C 1
ATOM 1746 O O . VAL A 1 237 ? -25.370 4.178 54.467 1.00 42.02 237 VAL A O 1
ATOM 1750 N N . GLU A 1 238 ? -26.059 2.114 53.912 1.00 52.11 238 GLU A N 1
ATOM 1751 C CA . GLU A 1 238 ? -25.027 1.424 54.673 1.00 60.84 238 GLU A CA 1
ATOM 1752 C C . GLU A 1 238 ? -24.183 0.506 53.799 1.00 58.70 238 GLU A C 1
ATOM 1753 O O . GLU A 1 238 ? -24.709 -0.325 53.080 1.00 58.81 238 GLU A O 1
ATOM 1759 N N . TYR A 1 239 ? -22.867 0.662 53.932 1.00 58.53 239 TYR A N 1
ATOM 1760 C CA . TYR A 1 239 ? -21.864 -0.194 53.325 1.00 55.54 239 TYR A CA 1
ATOM 1761 C C . TYR A 1 239 ? -21.156 -0.941 54.479 1.00 57.85 239 TYR A C 1
ATOM 1762 O O . TYR A 1 239 ? -20.560 -0.304 55.326 1.00 52.43 239 TYR A O 1
ATOM 1771 N N . LYS A 1 240 ? -21.256 -2.276 54.537 1.00 66.20 240 LYS A N 1
ATOM 1772 C CA . LYS A 1 240 ? -20.651 -3.078 55.623 1.00 69.90 240 LYS A CA 1
ATOM 1773 C C . LYS A 1 240 ? -19.349 -3.739 55.199 1.00 77.04 240 LYS A C 1
ATOM 1774 O O . LYS A 1 240 ? -19.219 -4.235 54.096 1.00 76.66 240 LYS A O 1
ATOM 1780 N N . MET A 1 241 ? -18.391 -3.751 56.113 1.00 86.98 241 MET A N 1
ATOM 1781 C CA . MET A 1 241 ? -17.043 -4.296 55.855 1.00 91.86 241 MET A CA 1
ATOM 1782 C C . MET A 1 241 ? -16.712 -5.389 56.850 1.00 98.51 241 MET A C 1
ATOM 1783 O O . MET A 1 241 ? -17.361 -5.480 57.905 1.00 103.46 241 MET A O 1
ATOM 1788 N N . GLU A 1 242 ? -15.743 -6.253 56.545 1.00 102.47 242 GLU A N 1
ATOM 1789 C CA . GLU A 1 242 ? -15.259 -7.101 57.613 1.00 110.47 242 GLU A CA 1
ATOM 1790 C C . GLU A 1 242 ? -14.711 -6.006 58.483 1.00 109.93 242 GLU A C 1
ATOM 1791 O O . GLU A 1 242 ? -14.086 -5.094 57.982 1.00 112.89 242 GLU A O 1
ATOM 1797 N N . SER A 1 243 ? -15.031 -6.050 59.770 1.00 110.92 243 SER A N 1
ATOM 1798 C CA . SER A 1 243 ? -14.467 -5.136 60.795 1.00 107.23 243 SER A CA 1
ATOM 1799 C C . SER A 1 243 ? -14.924 -3.680 60.758 1.00 98.41 243 SER A C 1
ATOM 1800 O O . SER A 1 243 ? -14.154 -2.753 61.047 1.00 94.79 243 SER A O 1
ATOM 1803 N N . GLY A 1 244 ? -16.206 -3.500 60.527 1.00 90.59 244 GLY A N 1
ATOM 1804 C CA . GLY A 1 244 ? -16.859 -2.233 60.763 1.00 80.93 244 GLY A CA 1
ATOM 1805 C C . GLY A 1 244 ? -17.777 -1.849 59.640 1.00 69.85 244 GLY A C 1
ATOM 1806 O O . GLY A 1 244 ? -18.208 -2.694 58.856 1.00 67.72 244 GLY A O 1
ATOM 1807 N N . PHE A 1 245 ? -18.026 -0.559 59.526 1.00 61.69 245 PHE A N 1
ATOM 1808 C CA . PHE A 1 245 ? -18.976 -0.078 58.576 1.00 58.29 245 PHE A CA 1
ATOM 1809 C C . PHE A 1 245 ? -18.772 1.371 58.204 1.00 57.15 245 PHE A C 1
ATOM 1810 O O . PHE A 1 245 ? -18.115 2.139 58.896 1.00 58.53 245 PHE A O 1
ATOM 1818 N N . LEU A 1 246 ? -19.416 1.747 57.111 1.00 57.13 246 LEU A N 1
ATOM 1819 C CA . LEU A 1 246 ? -19.570 3.134 56.712 1.00 56.38 246 LEU A CA 1
ATOM 1820 C C . LEU A 1 246 ? -21.038 3.418 56.439 1.00 55.01 246 LEU A C 1
ATOM 1821 O O . LEU A 1 246 ? -21.658 2.731 55.640 1.00 51.12 246 LEU A O 1
ATOM 1826 N N . ARG A 1 247 ? -21.575 4.460 57.063 1.00 59.14 247 ARG A N 1
ATOM 1827 C CA . ARG A 1 247 ? -23.005 4.803 56.933 1.00 60.95 247 ARG A CA 1
ATOM 1828 C C . ARG A 1 247 ? -23.241 6.250 56.562 1.00 59.51 247 ARG A C 1
ATOM 1829 O O . ARG A 1 247 ? -22.608 7.145 57.125 1.00 62.52 247 ARG A O 1
ATOM 1837 N N . PHE A 1 248 ? -24.199 6.461 55.658 1.00 54.99 248 PHE A N 1
ATOM 1838 C CA . PHE A 1 248 ? -24.641 7.792 55.265 1.00 50.69 248 PHE A CA 1
ATOM 1839 C C . PHE A 1 248 ? -26.101 7.984 55.638 1.00 51.47 248 PHE A C 1
ATOM 1840 O O . PHE A 1 248 ? -26.926 7.112 55.411 1.00 51.63 248 PHE A O 1
ATOM 1848 N N . TYR A 1 249 ? -26.404 9.122 56.247 1.00 54.98 249 TYR A N 1
ATOM 1849 C CA . TYR A 1 249 ? -27.772 9.507 56.576 1.00 57.36 249 TYR A CA 1
ATOM 1850 C C . TYR A 1 249 ? -28.090 10.732 55.730 1.00 56.12 249 TYR A C 1
ATOM 1851 O O . TYR A 1 249 ? -27.347 11.706 55.774 1.00 58.76 249 TYR A O 1
ATOM 1860 N N . LEU A 1 250 ? -29.189 10.688 54.980 1.00 51.78 250 LEU A N 1
ATOM 1861 C CA . LEU A 1 250 ? -29.601 11.799 54.112 1.00 50.95 250 LEU A CA 1
ATOM 1862 C C . LEU A 1 250 ? -31.031 12.289 54.420 1.00 52.52 250 LEU A C 1
ATOM 1863 O O . LEU A 1 250 ? -31.989 11.514 54.429 1.00 53.90 250 LEU A O 1
ATOM 1868 N N . ALA A 1 251 ? -31.169 13.584 54.660 1.00 51.74 251 ALA A N 1
ATOM 1869 C CA . ALA A 1 251 ? -32.476 14.208 54.859 1.00 53.84 251 ALA A CA 1
ATOM 1870 C C . ALA A 1 251 ? -33.277 14.285 53.556 1.00 60.97 251 ALA A C 1
ATOM 1871 O O . ALA A 1 251 ? -32.742 14.746 52.532 1.00 69.01 251 ALA A O 1
ATOM 1873 N N . PRO A 1 252 ? -34.576 13.894 53.586 1.00 65.88 252 PRO A N 1
ATOM 1874 C CA . PRO A 1 252 ? -35.434 14.048 52.393 1.00 63.86 252 PRO A CA 1
ATOM 1875 C C . PRO A 1 252 ? -35.784 15.512 52.098 1.00 60.69 252 PRO A C 1
ATOM 1876 O O . PRO A 1 252 ? -35.571 16.357 52.948 1.00 59.29 252 PRO A O 1
ATOM 1880 N N . LYS A 1 253 ? -36.327 15.795 50.917 1.00 64.78 253 LYS A N 1
ATOM 1881 C CA . LYS A 1 253 ? -36.455 17.195 50.431 1.00 69.16 253 LYS A CA 1
ATOM 1882 C C . LYS A 1 253 ? -37.628 18.012 51.000 1.00 62.97 253 LYS A C 1
ATOM 1883 O O . LYS A 1 253 ? -38.707 17.479 51.225 1.00 58.26 253 LYS A O 1
ATOM 1889 N N . MET B 1 1 ? 23.316 17.866 2.786 1.00 83.65 1 MET B N 1
ATOM 1890 C CA . MET B 1 1 ? 22.439 16.679 2.693 1.00 89.59 1 MET B CA 1
ATOM 1891 C C . MET B 1 1 ? 22.496 15.807 3.937 1.00 87.83 1 MET B C 1
ATOM 1892 O O . MET B 1 1 ? 23.556 15.383 4.418 1.00 84.82 1 MET B O 1
ATOM 1897 N N . LEU B 1 2 ? 21.306 15.560 4.459 1.00 85.21 2 LEU B N 1
ATOM 1898 C CA . LEU B 1 2 ? 21.111 14.639 5.547 1.00 81.00 2 LEU B CA 1
ATOM 1899 C C . LEU B 1 2 ? 19.989 13.658 5.224 1.00 79.25 2 LEU B C 1
ATOM 1900 O O . LEU B 1 2 ? 18.860 14.037 4.945 1.00 85.57 2 LEU B O 1
ATOM 1905 N N . GLU B 1 3 ? 20.288 12.373 5.343 1.00 79.40 3 GLU B N 1
ATOM 1906 C CA . GLU B 1 3 ? 19.285 11.347 5.160 1.00 86.17 3 GLU B CA 1
ATOM 1907 C C . GLU B 1 3 ? 19.469 10.281 6.203 1.00 88.41 3 GLU B C 1
ATOM 1908 O O . GLU B 1 3 ? 20.527 9.681 6.288 1.00 88.46 3 GLU B O 1
ATOM 1914 N N . ALA B 1 4 ? 18.459 10.073 7.028 1.00 90.75 4 ALA B N 1
ATOM 1915 C CA . ALA B 1 4 ? 18.559 9.190 8.174 1.00 85.71 4 ALA B CA 1
ATOM 1916 C C . ALA B 1 4 ? 17.242 8.464 8.252 1.00 77.93 4 ALA B C 1
ATOM 1917 O O . ALA B 1 4 ? 16.199 9.093 8.146 1.00 83.72 4 ALA B O 1
ATOM 1919 N N . ARG B 1 5 ? 17.260 7.156 8.440 1.00 71.77 5 ARG B N 1
ATOM 1920 C CA . ARG B 1 5 ? 16.034 6.378 8.517 1.00 78.61 5 ARG B CA 1
ATOM 1921 C C . ARG B 1 5 ? 15.995 5.568 9.816 1.00 74.76 5 ARG B C 1
ATOM 1922 O O . ARG B 1 5 ? 16.998 4.992 10.212 1.00 76.75 5 ARG B O 1
ATOM 1930 N N . PHE B 1 6 ? 14.827 5.501 10.449 1.00 77.34 6 PHE B N 1
ATOM 1931 C CA . PHE B 1 6 ? 14.632 4.709 11.672 1.00 85.18 6 PHE B CA 1
ATOM 1932 C C . PHE B 1 6 ? 13.712 3.527 11.487 1.00 93.27 6 PHE B C 1
ATOM 1933 O O . PHE B 1 6 ? 12.737 3.643 10.786 1.00 87.10 6 PHE B O 1
ATOM 1941 N N . GLN B 1 7 ? 14.047 2.410 12.134 1.00 115.24 7 GLN B N 1
ATOM 1942 C CA . GLN B 1 7 ? 13.250 1.195 12.112 1.00 135.76 7 GLN B CA 1
ATOM 1943 C C . GLN B 1 7 ? 11.927 1.360 12.810 1.00 137.30 7 GLN B C 1
ATOM 1944 O O . GLN B 1 7 ? 11.084 0.494 12.710 1.00 145.12 7 GLN B O 1
ATOM 1950 N N . GLN B 1 8 ? 11.747 2.449 13.548 1.00 130.02 8 GLN B N 1
ATOM 1951 C CA . GLN B 1 8 ? 10.495 2.679 14.257 1.00 121.79 8 GLN B CA 1
ATOM 1952 C C . GLN B 1 8 ? 10.294 4.181 14.439 1.00 118.16 8 GLN B C 1
ATOM 1953 O O . GLN B 1 8 ? 11.248 4.966 14.412 1.00 130.31 8 GLN B O 1
ATOM 1959 N N . ALA B 1 9 ? 9.042 4.555 14.573 1.00 113.51 9 ALA B N 1
ATOM 1960 C CA . ALA B 1 9 ? 8.671 5.929 14.789 1.00 101.35 9 ALA B CA 1
ATOM 1961 C C . ALA B 1 9 ? 8.233 6.198 16.197 1.00 93.13 9 ALA B C 1
ATOM 1962 O O . ALA B 1 9 ? 7.972 7.329 16.534 1.00 88.50 9 ALA B O 1
ATOM 1964 N N . ALA B 1 10 ? 8.104 5.162 17.012 1.00 91.25 10 ALA B N 1
ATOM 1965 C CA . ALA B 1 10 ? 7.600 5.356 18.344 1.00 92.47 10 ALA B CA 1
ATOM 1966 C C . ALA B 1 10 ? 8.647 5.980 19.238 1.00 86.71 10 ALA B C 1
ATOM 1967 O O . ALA B 1 10 ? 8.320 6.798 20.070 1.00 91.08 10 ALA B O 1
ATOM 1969 N N . LEU B 1 11 ? 9.891 5.579 19.066 1.00 84.55 11 LEU B N 1
ATOM 1970 C CA . LEU B 1 11 ? 10.906 6.111 19.955 1.00 92.96 11 LEU B CA 1
ATOM 1971 C C . LEU B 1 11 ? 11.112 7.586 19.717 1.00 86.19 11 LEU B C 1
ATOM 1972 O O . LEU B 1 11 ? 11.473 8.310 20.634 1.00 93.54 11 LEU B O 1
ATOM 1977 N N . LEU B 1 12 ? 10.924 8.024 18.487 1.00 76.64 12 LEU B N 1
ATOM 1978 C CA . LEU B 1 12 ? 11.095 9.403 18.170 1.00 69.11 12 LEU B CA 1
ATOM 1979 C C . LEU B 1 12 ? 10.007 10.147 18.900 1.00 64.14 12 LEU B C 1
ATOM 1980 O O . LEU B 1 12 ? 10.270 11.161 19.574 1.00 65.72 12 LEU B O 1
ATOM 1985 N N . LYS B 1 13 ? 8.785 9.673 18.732 1.00 59.22 13 LYS B N 1
ATOM 1986 C CA . LYS B 1 13 ? 7.643 10.240 19.448 1.00 60.60 13 LYS B CA 1
ATOM 1987 C C . LYS B 1 13 ? 7.931 10.402 20.957 1.00 62.03 13 LYS B C 1
ATOM 1988 O O . LYS B 1 13 ? 7.762 11.514 21.539 1.00 66.83 13 LYS B O 1
ATOM 1994 N N . LYS B 1 14 ? 8.352 9.314 21.587 1.00 60.35 14 LYS B N 1
ATOM 1995 C CA . LYS B 1 14 ? 8.624 9.305 23.022 1.00 62.13 14 LYS B CA 1
ATOM 1996 C C . LYS B 1 14 ? 9.700 10.293 23.471 1.00 62.96 14 LYS B C 1
ATOM 1997 O O . LYS B 1 14 ? 9.540 10.941 24.539 1.00 72.34 14 LYS B O 1
ATOM 2003 N N . LEU B 1 15 ? 10.779 10.416 22.708 1.00 57.84 15 LEU B N 1
ATOM 2004 C CA . LEU B 1 15 ? 11.786 11.417 23.037 1.00 60.15 15 LEU B CA 1
ATOM 2005 C C . LEU B 1 15 ? 11.193 12.807 23.102 1.00 58.44 15 LEU B C 1
ATOM 2006 O O . LEU B 1 15 ? 11.397 13.526 24.081 1.00 61.92 15 LEU B O 1
ATOM 2011 N N . LEU B 1 16 ? 10.470 13.184 22.055 1.00 57.45 16 LEU B N 1
ATOM 2012 C CA . LEU B 1 16 ? 9.903 14.517 21.975 1.00 60.89 16 LEU B CA 1
ATOM 2013 C C . LEU B 1 16 ? 8.879 14.796 23.069 1.00 60.99 16 LEU B C 1
ATOM 2014 O O . LEU B 1 16 ? 8.839 15.892 23.605 1.00 64.45 16 LEU B O 1
ATOM 2019 N N . ASP B 1 17 ? 8.116 13.789 23.446 1.00 62.17 17 ASP B N 1
ATOM 2020 C CA . ASP B 1 17 ? 7.215 13.914 24.584 1.00 68.10 17 ASP B CA 1
ATOM 2021 C C . ASP B 1 17 ? 7.933 14.278 25.896 1.00 65.27 17 ASP B C 1
ATOM 2022 O O . ASP B 1 17 ? 7.414 15.073 26.715 1.00 77.18 17 ASP B O 1
ATOM 2027 N N . ALA B 1 18 ? 9.106 13.693 26.102 1.00 58.58 18 ALA B N 1
ATOM 2028 C CA . ALA B 1 18 ? 9.910 13.939 27.311 1.00 59.46 18 ALA B CA 1
ATOM 2029 C C . ALA B 1 18 ? 10.534 15.331 27.364 1.00 61.14 18 ALA B C 1
ATOM 2030 O O . ALA B 1 18 ? 10.560 15.980 28.434 1.00 68.13 18 ALA B O 1
ATOM 2032 N N . ILE B 1 19 ? 11.002 15.790 26.206 1.00 57.25 19 ILE B N 1
ATOM 2033 C CA . ILE B 1 19 ? 11.703 17.059 26.074 1.00 60.76 19 ILE B CA 1
ATOM 2034 C C . ILE B 1 19 ? 10.793 18.286 25.907 1.00 66.08 19 ILE B C 1
ATOM 2035 O O . ILE B 1 19 ? 11.086 19.322 26.499 1.00 69.37 19 ILE B O 1
ATOM 2040 N N . LYS B 1 20 ? 9.723 18.192 25.103 1.00 67.80 20 LYS B N 1
ATOM 2041 C CA . LYS B 1 20 ? 8.990 19.395 24.632 1.00 68.34 20 LYS B CA 1
ATOM 2042 C C . LYS B 1 20 ? 8.357 20.282 25.715 1.00 73.71 20 LYS B C 1
ATOM 2043 O O . LYS B 1 20 ? 8.271 21.484 25.534 1.00 81.12 20 LYS B O 1
ATOM 2049 N N . GLU B 1 21 ? 7.906 19.695 26.815 1.00 81.13 21 GLU B N 1
ATOM 2050 C CA . GLU B 1 21 ? 7.351 20.476 27.929 1.00 84.95 21 GLU B CA 1
ATOM 2051 C C . GLU B 1 21 ? 8.417 21.333 28.584 1.00 72.27 21 GLU B C 1
ATOM 2052 O O . GLU B 1 21 ? 8.162 22.435 29.033 1.00 70.56 21 GLU B O 1
ATOM 2058 N N . LEU B 1 22 ? 9.639 20.839 28.570 1.00 66.97 22 LEU B N 1
ATOM 2059 C CA . LEU B 1 22 ? 10.771 21.486 29.216 1.00 60.74 22 LEU B CA 1
ATOM 2060 C C . LEU B 1 22 ? 11.552 22.436 28.316 1.00 56.10 22 LEU B C 1
ATOM 2061 O O . LEU B 1 22 ? 12.176 23.369 28.802 1.00 55.51 22 LEU B O 1
ATOM 2066 N N . VAL B 1 23 ? 11.561 22.166 27.015 1.00 56.02 23 VAL B N 1
ATOM 2067 C CA . VAL B 1 23 ? 12.285 22.988 26.046 1.00 58.08 23 VAL B CA 1
ATOM 2068 C C . VAL B 1 23 ? 11.355 23.269 24.866 1.00 60.87 23 VAL B C 1
ATOM 2069 O O . VAL B 1 23 ? 10.882 22.342 24.222 1.00 65.36 23 VAL B O 1
ATOM 2073 N N . THR B 1 24 ? 11.131 24.529 24.522 1.00 64.21 24 THR B N 1
ATOM 2074 C CA . THR B 1 24 ? 10.197 24.815 23.423 1.00 74.42 24 THR B CA 1
ATOM 2075 C C . THR B 1 24 ? 10.866 24.776 22.040 1.00 76.74 24 THR B C 1
ATOM 2076 O O . THR B 1 24 ? 10.292 24.232 21.095 1.00 75.77 24 THR B O 1
ATOM 2080 N N . ASP B 1 25 ? 12.057 25.374 21.939 1.00 80.80 25 ASP B N 1
ATOM 2081 C CA . ASP B 1 25 ? 12.835 25.462 20.693 1.00 82.85 25 ASP B CA 1
ATOM 2082 C C . ASP B 1 25 ? 14.210 24.880 20.908 1.00 75.93 25 ASP B C 1
ATOM 2083 O O . ASP B 1 25 ? 14.810 25.107 21.951 1.00 87.82 25 ASP B O 1
ATOM 2088 N N . ALA B 1 26 ? 14.756 24.189 19.920 1.00 73.85 26 ALA B N 1
ATOM 2089 C CA . ALA B 1 26 ? 16.124 23.661 20.041 1.00 75.04 26 ALA B CA 1
ATOM 2090 C C . ALA B 1 26 ? 16.759 23.336 18.707 1.00 73.30 26 ALA B C 1
ATOM 2091 O O . ALA B 1 26 ? 16.051 23.015 17.756 1.00 72.75 26 ALA B O 1
ATOM 2093 N N . ASN B 1 27 ? 18.090 23.402 18.669 1.00 68.12 27 ASN B N 1
ATOM 2094 C CA . ASN B 1 27 ? 18.853 22.909 17.530 1.00 66.62 27 ASN B CA 1
ATOM 2095 C C . ASN B 1 27 ? 19.138 21.412 17.669 1.00 64.68 27 ASN B C 1
ATOM 2096 O O . ASN B 1 27 ? 19.627 20.952 18.708 1.00 60.93 27 ASN B O 1
ATOM 2101 N N . PHE B 1 28 ? 18.814 20.662 16.621 1.00 65.63 28 PHE B N 1
ATOM 2102 C CA . PHE B 1 28 ? 19.249 19.278 16.478 1.00 70.16 28 PHE B CA 1
ATOM 2103 C C . PHE B 1 28 ? 20.541 19.308 15.686 1.00 71.79 28 PHE B C 1
ATOM 2104 O O . PHE B 1 28 ? 20.542 19.651 14.511 1.00 75.55 28 PHE B O 1
ATOM 2112 N N . ASP B 1 29 ? 21.641 18.953 16.333 1.00 78.01 29 ASP B N 1
ATOM 2113 C CA . ASP B 1 29 ? 22.959 19.057 15.730 1.00 84.49 29 ASP B CA 1
ATOM 2114 C C . ASP B 1 29 ? 23.329 17.712 15.139 1.00 76.48 29 ASP B C 1
ATOM 2115 O O . ASP B 1 29 ? 23.558 16.736 15.857 1.00 72.38 29 ASP B O 1
ATOM 2120 N N . CYS B 1 30 ? 23.372 17.672 13.810 1.00 78.54 30 CYS B N 1
ATOM 2121 C CA . CYS B 1 30 ? 23.619 16.440 13.074 1.00 81.25 30 CYS B CA 1
ATOM 2122 C C . CYS B 1 30 ? 25.086 16.354 12.613 1.00 85.37 30 CYS B C 1
ATOM 2123 O O . CYS B 1 30 ? 25.654 17.337 12.103 1.00 87.49 30 CYS B O 1
ATOM 2126 N N . ASN B 1 31 ? 25.671 15.166 12.813 1.00 91.36 31 ASN B N 1
ATOM 2127 C CA . ASN B 1 31 ? 27.072 14.848 12.565 1.00 87.85 31 ASN B CA 1
ATOM 2128 C C . ASN B 1 31 ? 27.136 13.529 11.847 1.00 92.23 31 ASN B C 1
ATOM 2129 O O . ASN B 1 31 ? 26.113 12.938 11.535 1.00 81.85 31 ASN B O 1
ATOM 2134 N N . ASP B 1 32 ? 28.359 13.066 11.627 1.00 101.73 32 ASP B N 1
ATOM 2135 C CA . ASP B 1 32 ? 28.619 11.695 11.242 1.00 108.48 32 ASP B CA 1
ATOM 2136 C C . ASP B 1 32 ? 28.277 10.704 12.363 1.00 106.24 32 ASP B C 1
ATOM 2137 O O . ASP B 1 32 ? 27.843 9.588 12.079 1.00 101.13 32 ASP B O 1
ATOM 2142 N N . ASN B 1 33 ? 28.495 11.106 13.617 1.00 109.39 33 ASN B N 1
ATOM 2143 C CA . ASN B 1 33 ? 28.193 10.256 14.799 1.00 120.17 33 ASN B CA 1
ATOM 2144 C C . ASN B 1 33 ? 26.718 10.076 15.131 1.00 107.21 33 ASN B C 1
ATOM 2145 O O . ASN B 1 33 ? 26.325 9.093 15.769 1.00 96.36 33 ASN B O 1
ATOM 2150 N N . GLY B 1 34 ? 25.911 11.043 14.727 1.00 104.74 34 GLY B N 1
ATOM 2151 C CA . GLY B 1 34 ? 24.473 10.920 14.868 1.00 102.69 34 GLY B CA 1
ATOM 2152 C C . GLY B 1 34 ? 23.799 12.268 14.996 1.00 102.70 34 GLY B C 1
ATOM 2153 O O . GLY B 1 34 ? 24.316 13.284 14.497 1.00 113.05 34 GLY B O 1
ATOM 2154 N N . ILE B 1 35 ? 22.636 12.264 15.655 1.00 92.56 35 ILE B N 1
ATOM 2155 C CA . ILE B 1 35 ? 21.889 13.481 15.938 1.00 75.15 35 ILE B CA 1
ATOM 2156 C C . ILE B 1 35 ? 21.875 13.675 17.438 1.00 72.45 35 ILE B C 1
ATOM 2157 O O . ILE B 1 35 ? 21.603 12.744 18.204 1.00 68.66 35 ILE B O 1
ATOM 2162 N N . SER B 1 36 ? 22.171 14.904 17.838 1.00 69.43 36 SER B N 1
ATOM 2163 C CA . SER B 1 36 ? 22.265 15.258 19.236 1.00 67.23 36 SER B CA 1
ATOM 2164 C C . SER B 1 36 ? 21.564 16.596 19.468 1.00 64.93 36 SER B C 1
ATOM 2165 O O . SER B 1 36 ? 21.409 17.407 18.559 1.00 65.08 36 SER B O 1
ATOM 2168 N N . LEU B 1 37 ? 21.163 16.816 20.711 1.00 67.64 37 LEU B N 1
ATOM 2169 C CA . LEU B 1 37 ? 20.484 18.051 21.108 1.00 65.73 37 LEU B CA 1
ATOM 2170 C C . LEU B 1 37 ? 20.936 18.407 22.493 1.00 61.85 37 LEU B C 1
ATOM 2171 O O . LEU B 1 37 ? 21.049 17.533 23.351 1.00 66.35 37 LEU B O 1
ATOM 2176 N N . GLN B 1 38 ? 21.260 19.673 22.716 1.00 57.59 38 GLN B N 1
ATOM 2177 C CA . GLN B 1 38 ? 21.584 20.137 24.044 1.00 60.38 38 GLN B CA 1
ATOM 2178 C C . GLN B 1 38 ? 20.913 21.464 24.282 1.00 54.68 38 GLN B C 1
ATOM 2179 O O . GLN B 1 38 ? 21.192 22.414 23.574 1.00 54.85 38 GLN B O 1
ATOM 2185 N N . ALA B 1 39 ? 20.079 21.551 25.312 1.00 51.73 39 ALA B N 1
ATOM 2186 C CA . ALA B 1 39 ? 19.336 22.770 25.565 1.00 50.51 39 ALA B CA 1
ATOM 2187 C C . ALA B 1 39 ? 18.956 22.989 27.018 1.00 48.75 39 ALA B C 1
ATOM 2188 O O . ALA B 1 39 ? 18.913 22.062 27.807 1.00 48.71 39 ALA B O 1
ATOM 2190 N N . MET B 1 40 ? 18.709 24.251 27.344 1.00 50.52 40 MET B N 1
ATOM 2191 C CA . MET B 1 40 ? 18.291 24.661 28.666 1.00 53.37 40 MET B CA 1
ATOM 2192 C C . MET B 1 40 ? 16.797 24.863 28.670 1.00 57.13 40 MET B C 1
ATOM 2193 O O . MET B 1 40 ? 16.191 25.096 27.634 1.00 60.38 40 MET B O 1
ATOM 2198 N N . ASP B 1 41 ? 16.207 24.849 29.851 1.00 63.40 41 ASP B N 1
ATOM 2199 C CA . ASP B 1 41 ? 14.827 25.301 30.008 1.00 69.79 41 ASP B CA 1
ATOM 2200 C C . ASP B 1 41 ? 14.777 26.834 29.998 1.00 70.53 41 ASP B C 1
ATOM 2201 O O . ASP B 1 41 ? 15.813 27.501 30.039 1.00 72.06 41 ASP B O 1
ATOM 2206 N N . SER B 1 42 ? 13.566 27.383 29.948 1.00 76.12 42 SER B N 1
ATOM 2207 C CA . SER B 1 42 ? 13.361 28.834 29.989 1.00 80.02 42 SER B CA 1
ATOM 2208 C C . SER B 1 42 ? 14.183 29.543 31.081 1.00 78.96 42 SER B C 1
ATOM 2209 O O . SER B 1 42 ? 14.859 30.541 30.804 1.00 87.66 42 SER B O 1
ATOM 2212 N N . SER B 1 43 ? 14.162 28.984 32.285 1.00 73.73 43 SER B N 1
ATOM 2213 C CA . SER B 1 43 ? 14.786 29.619 33.458 1.00 78.12 43 SER B CA 1
ATOM 2214 C C . SER B 1 43 ? 16.256 29.264 33.686 1.00 69.08 43 SER B C 1
ATOM 2215 O O . SER B 1 43 ? 16.824 29.670 34.696 1.00 79.23 43 SER B O 1
ATOM 2218 N N . HIS B 1 44 ? 16.896 28.520 32.795 1.00 62.07 44 HIS B N 1
ATOM 2219 C CA . HIS B 1 44 ? 18.324 28.166 32.957 1.00 64.48 44 HIS B CA 1
ATOM 2220 C C . HIS B 1 44 ? 18.678 27.366 34.237 1.00 63.31 44 HIS B C 1
ATOM 2221 O O . HIS B 1 44 ? 19.776 27.467 34.789 1.00 73.33 44 HIS B O 1
ATOM 2228 N N . VAL B 1 45 ? 17.728 26.569 34.697 1.00 56.70 45 VAL B N 1
ATOM 2229 C CA . VAL B 1 45 ? 17.898 25.735 35.877 1.00 53.84 45 VAL B CA 1
ATOM 2230 C C . VAL B 1 45 ? 18.286 24.312 35.472 1.00 52.30 45 VAL B C 1
ATOM 2231 O O . VAL B 1 45 ? 19.044 23.658 36.171 1.00 54.31 45 VAL B O 1
ATOM 2235 N N . ALA B 1 46 ? 17.717 23.825 34.368 1.00 50.73 46 ALA B N 1
ATOM 2236 C CA . ALA B 1 46 ? 17.859 22.436 33.944 1.00 47.89 46 ALA B CA 1
ATOM 2237 C C . ALA B 1 46 ? 18.394 22.391 32.533 1.00 48.10 46 ALA B C 1
ATOM 2238 O O . ALA B 1 46 ? 18.169 23.313 31.743 1.00 49.79 46 ALA B O 1
ATOM 2240 N N . LEU B 1 47 ? 19.092 21.309 32.221 1.00 47.09 47 LEU B N 1
ATOM 2241 C CA . LEU B 1 47 ? 19.658 21.123 30.910 1.00 49.67 47 LEU B CA 1
ATOM 2242 C C . LEU B 1 47 ? 19.385 19.710 30.409 1.00 47.53 47 LEU B C 1
ATOM 2243 O O . LEU B 1 47 ? 19.460 18.752 31.163 1.00 46.23 47 LEU B O 1
ATOM 2248 N N . VAL B 1 48 ? 19.062 19.603 29.126 1.00 46.57 48 VAL B N 1
ATOM 2249 C CA . VAL B 1 48 ? 18.754 18.335 28.476 1.00 48.15 48 VAL B CA 1
ATOM 2250 C C . VAL B 1 48 ? 19.862 18.033 27.510 1.00 47.99 48 VAL B C 1
ATOM 2251 O O . VAL B 1 48 ? 20.289 18.940 26.809 1.00 50.00 48 VAL B O 1
ATOM 2255 N N . SER B 1 49 ? 20.333 16.784 27.460 1.00 46.22 49 SER B N 1
ATOM 2256 C CA . SER B 1 49 ? 21.181 16.365 26.359 1.00 44.96 49 SER B CA 1
ATOM 2257 C C . SER B 1 49 ? 20.768 15.007 25.776 1.00 46.62 49 SER B C 1
ATOM 2258 O O . SER B 1 49 ? 20.849 13.963 26.401 1.00 40.86 49 SER B O 1
ATOM 2261 N N . MET B 1 50 ? 20.299 15.106 24.541 1.00 54.31 50 MET B N 1
ATOM 2262 C CA . MET B 1 50 ? 19.964 14.014 23.646 1.00 61.19 50 MET B CA 1
ATOM 2263 C C . MET B 1 50 ? 21.171 13.444 22.941 1.00 63.66 50 MET B C 1
ATOM 2264 O O . MET B 1 50 ? 22.093 14.170 22.567 1.00 60.60 50 MET B O 1
ATOM 2269 N N . LEU B 1 51 ? 21.076 12.169 22.611 1.00 62.90 51 LEU B N 1
ATOM 2270 C CA . LEU B 1 51 ? 21.965 11.575 21.648 1.00 58.90 51 LEU B CA 1
ATOM 2271 C C . LEU B 1 51 ? 21.269 10.368 21.036 1.00 61.03 51 LEU B C 1
ATOM 2272 O O . LEU B 1 51 ? 21.032 9.394 21.736 1.00 60.32 51 LEU B O 1
ATOM 2277 N N . ILE B 1 52 ? 20.950 10.432 19.736 1.00 65.90 52 ILE B N 1
ATOM 2278 C CA . ILE B 1 52 ? 20.679 9.224 18.946 1.00 66.04 52 ILE B CA 1
ATOM 2279 C C . ILE B 1 52 ? 21.900 8.995 18.071 1.00 71.60 52 ILE B C 1
ATOM 2280 O O . ILE B 1 52 ? 22.223 9.815 17.202 1.00 74.00 52 ILE B O 1
ATOM 2285 N N . LYS B 1 53 ? 22.595 7.887 18.332 1.00 77.24 53 LYS B N 1
ATOM 2286 C CA . LYS B 1 53 ? 23.802 7.527 17.595 1.00 78.40 53 LYS B CA 1
ATOM 2287 C C . LYS B 1 53 ? 23.396 7.123 16.195 1.00 78.91 53 LYS B C 1
ATOM 2288 O O . LYS B 1 53 ? 22.238 6.735 15.979 1.00 71.20 53 LYS B O 1
ATOM 2294 N N . SER B 1 54 ? 24.343 7.183 15.253 1.00 84.64 54 SER B N 1
ATOM 2295 C CA . SER B 1 54 ? 24.087 6.713 13.881 1.00 86.16 54 SER B CA 1
ATOM 2296 C C . SER B 1 54 ? 23.828 5.190 13.777 1.00 82.29 54 SER B C 1
ATOM 2297 O O . SER B 1 54 ? 23.259 4.763 12.791 1.00 76.10 54 SER B O 1
ATOM 2300 N N . ASP B 1 55 ? 24.229 4.408 14.790 1.00 82.65 55 ASP B N 1
ATOM 2301 C CA . ASP B 1 55 ? 23.859 2.979 14.954 1.00 86.23 55 ASP B CA 1
ATOM 2302 C C . ASP B 1 55 ? 22.361 2.728 14.806 1.00 89.89 55 ASP B C 1
ATOM 2303 O O . ASP B 1 55 ? 21.951 1.722 14.233 1.00 101.60 55 ASP B O 1
ATOM 2308 N N . GLY B 1 56 ? 21.552 3.632 15.361 1.00 86.97 56 GLY B N 1
ATOM 2309 C CA . GLY B 1 56 ? 20.098 3.531 15.315 1.00 85.97 56 GLY B CA 1
ATOM 2310 C C . GLY B 1 56 ? 19.504 4.131 14.054 1.00 86.96 56 GLY B C 1
ATOM 2311 O O . GLY B 1 56 ? 18.469 4.814 14.123 1.00 93.25 56 GLY B O 1
ATOM 2312 N N . PHE B 1 57 ? 20.145 3.873 12.921 1.00 86.52 57 PHE B N 1
ATOM 2313 C CA . PHE B 1 57 ? 19.635 4.285 11.651 1.00 89.49 57 PHE B CA 1
ATOM 2314 C C . PHE B 1 57 ? 20.132 3.298 10.605 1.00 92.36 57 PHE B C 1
ATOM 2315 O O . PHE B 1 57 ? 21.161 2.650 10.816 1.00 109.97 57 PHE B O 1
ATOM 2323 N N . GLU B 1 58 ? 19.352 3.121 9.545 1.00 90.62 58 GLU B N 1
ATOM 2324 C CA . GLU B 1 58 ? 19.573 2.046 8.587 1.00 95.90 58 GLU B CA 1
ATOM 2325 C C . GLU B 1 58 ? 20.430 2.518 7.441 1.00 91.93 58 GLU B C 1
ATOM 2326 O O . GLU B 1 58 ? 21.532 2.023 7.295 1.00 101.26 58 GLU B O 1
ATOM 2332 N N . PRO B 1 59 ? 19.909 3.417 6.574 1.00 88.11 59 PRO B N 1
ATOM 2333 C CA . PRO B 1 59 ? 20.840 4.111 5.714 1.00 85.27 59 PRO B CA 1
ATOM 2334 C C . PRO B 1 59 ? 21.047 5.549 6.207 1.00 87.64 59 PRO B C 1
ATOM 2335 O O . PRO B 1 59 ? 20.505 6.486 5.634 1.00 99.33 59 PRO B O 1
ATOM 2339 N N . TYR B 1 60 ? 21.844 5.700 7.261 1.00 80.36 60 TYR B N 1
ATOM 2340 C CA . TYR B 1 60 ? 22.171 7.037 7.803 1.00 77.54 60 TYR B CA 1
ATOM 2341 C C . TYR B 1 60 ? 23.296 7.669 7.032 1.00 77.44 60 TYR B C 1
ATOM 2342 O O . TYR B 1 60 ? 24.268 7.018 6.730 1.00 86.42 60 TYR B O 1
ATOM 2351 N N . ARG B 1 61 ? 23.179 8.951 6.707 1.00 85.13 61 ARG B N 1
ATOM 2352 C CA . ARG B 1 61 ? 24.272 9.665 6.041 1.00 99.71 61 ARG B CA 1
ATOM 2353 C C . ARG B 1 61 ? 24.133 11.168 6.249 1.00 100.90 61 ARG B C 1
ATOM 2354 O O . ARG B 1 61 ? 23.169 11.774 5.815 1.00 101.46 61 ARG B O 1
ATOM 2362 N N . CYS B 1 62 ? 25.078 11.759 6.946 1.00 102.40 62 CYS B N 1
ATOM 2363 C CA . CYS B 1 62 ? 25.123 13.207 7.086 1.00 101.46 62 CYS B CA 1
ATOM 2364 C C . CYS B 1 62 ? 26.490 13.686 6.625 1.00 106.03 62 CYS B C 1
ATOM 2365 O O . CYS B 1 62 ? 27.486 13.524 7.331 1.00 114.70 62 CYS B O 1
ATOM 2368 N N . ASP B 1 63 ? 26.530 14.218 5.408 1.00 106.67 63 ASP B N 1
ATOM 2369 C CA . ASP B 1 63 ? 27.788 14.602 4.767 1.00 112.31 63 ASP B CA 1
ATOM 2370 C C . ASP B 1 63 ? 28.470 15.702 5.587 1.00 109.15 63 ASP B C 1
ATOM 2371 O O . ASP B 1 63 ? 29.465 15.447 6.249 1.00 104.17 63 ASP B O 1
ATOM 2376 N N . ARG B 1 64 ? 27.889 16.897 5.596 1.00 108.72 64 ARG B N 1
ATOM 2377 C CA . ARG B 1 64 ? 28.429 18.033 6.353 1.00 104.29 64 ARG B CA 1
ATOM 2378 C C . ARG B 1 64 ? 27.727 18.108 7.721 1.00 96.48 64 ARG B C 1
ATOM 2379 O O . ARG B 1 64 ? 26.734 17.417 7.939 1.00 91.97 64 ARG B O 1
ATOM 2387 N N . ASN B 1 65 ? 28.265 18.911 8.632 1.00 92.51 65 ASN B N 1
ATOM 2388 C CA . ASN B 1 65 ? 27.650 19.171 9.931 1.00 92.00 65 ASN B CA 1
ATOM 2389 C C . ASN B 1 65 ? 26.602 20.280 9.881 1.00 86.54 65 ASN B C 1
ATOM 2390 O O . ASN B 1 65 ? 26.886 21.398 9.475 1.00 78.58 65 ASN B O 1
ATOM 2395 N N . ILE B 1 66 ? 25.393 19.949 10.330 1.00 90.49 66 ILE B N 1
ATOM 2396 C CA . ILE B 1 66 ? 24.222 20.805 10.183 1.00 92.41 66 ILE B CA 1
ATOM 2397 C C . ILE B 1 66 ? 23.508 20.987 11.500 1.00 86.49 66 ILE B C 1
ATOM 2398 O O . ILE B 1 66 ? 23.523 20.085 12.315 1.00 82.16 66 ILE B O 1
ATOM 2403 N N . ALA B 1 67 ? 22.904 22.160 11.685 1.00 81.18 67 ALA B N 1
ATOM 2404 C CA . ALA B 1 67 ? 22.087 22.454 12.858 1.00 77.71 67 ALA B CA 1
ATOM 2405 C C . ALA B 1 67 ? 20.665 22.831 12.431 1.00 74.84 67 ALA B C 1
ATOM 2406 O O . ALA B 1 67 ? 20.461 23.809 11.697 1.00 73.98 67 ALA B O 1
ATOM 2408 N N . LEU B 1 68 ? 19.698 22.043 12.900 1.00 71.66 68 LEU B N 1
ATOM 2409 C CA . LEU B 1 68 ? 18.291 22.185 12.538 1.00 70.51 68 LEU B CA 1
ATOM 2410 C C . LEU B 1 68 ? 17.501 22.795 13.688 1.00 67.04 68 LEU B C 1
ATOM 2411 O O . LEU B 1 68 ? 17.238 22.138 14.694 1.00 73.20 68 LEU B O 1
ATOM 2416 N N . GLY B 1 69 ? 17.123 24.056 13.547 1.00 63.88 69 GLY B N 1
ATOM 2417 C CA . GLY B 1 69 ? 16.306 24.710 14.549 1.00 61.87 69 GLY B CA 1
ATOM 2418 C C . GLY B 1 69 ? 14.852 24.319 14.425 1.00 59.41 69 GLY B C 1
ATOM 2419 O O . GLY B 1 69 ? 14.275 24.537 13.383 1.00 53.83 69 GLY B O 1
ATOM 2420 N N . ILE B 1 70 ? 14.257 23.778 15.489 1.00 65.16 70 ILE B N 1
ATOM 2421 C CA . ILE B 1 70 ? 12.865 23.341 15.435 1.00 68.65 70 ILE B CA 1
ATOM 2422 C C . ILE B 1 70 ? 12.079 23.689 16.684 1.00 67.42 70 ILE B C 1
ATOM 2423 O O . ILE B 1 70 ? 12.555 23.532 17.803 1.00 67.73 70 ILE B O 1
ATOM 2428 N N . ASN B 1 71 ? 10.849 24.136 16.469 1.00 68.07 71 ASN B N 1
ATOM 2429 C CA . ASN B 1 71 ? 9.839 24.134 17.518 1.00 65.73 71 ASN B CA 1
ATOM 2430 C C . ASN B 1 71 ? 9.453 22.698 17.806 1.00 59.31 71 ASN B C 1
ATOM 2431 O O . ASN B 1 71 ? 8.995 21.995 16.905 1.00 68.58 71 ASN B O 1
ATOM 2436 N N . LEU B 1 72 ? 9.630 22.251 19.039 1.00 57.44 72 LEU B N 1
ATOM 2437 C CA . LEU B 1 72 ? 9.427 20.835 19.358 1.00 61.46 72 LEU B CA 1
ATOM 2438 C C . LEU B 1 72 ? 7.963 20.407 19.409 1.00 61.59 72 LEU B C 1
ATOM 2439 O O . LEU B 1 72 ? 7.690 19.215 19.233 1.00 68.06 72 LEU B O 1
ATOM 2444 N N . ASN B 1 73 ? 7.035 21.332 19.665 1.00 60.61 73 ASN B N 1
ATOM 2445 C CA . ASN B 1 73 ? 5.600 21.014 19.548 1.00 72.00 73 ASN B CA 1
ATOM 2446 C C . ASN B 1 73 ? 5.205 20.720 18.111 1.00 70.31 73 ASN B C 1
ATOM 2447 O O . ASN B 1 73 ? 4.640 19.662 17.817 1.00 70.70 73 ASN B O 1
ATOM 2452 N N . ALA B 1 74 ? 5.547 21.648 17.225 1.00 68.14 74 ALA B N 1
ATOM 2453 C CA . ALA B 1 74 ? 5.394 21.448 15.787 1.00 64.87 74 ALA B CA 1
ATOM 2454 C C . ALA B 1 74 ? 5.907 20.068 15.358 1.00 61.79 74 ALA B C 1
ATOM 2455 O O . ALA B 1 74 ? 5.206 19.319 14.700 1.00 61.05 74 ALA B O 1
ATOM 2457 N N . LEU B 1 75 ? 7.127 19.728 15.755 1.00 55.64 75 LEU B N 1
ATOM 2458 C CA . LEU B 1 75 ? 7.695 18.434 15.403 1.00 53.62 75 LEU B CA 1
ATOM 2459 C C . LEU B 1 75 ? 6.881 17.282 15.990 1.00 51.75 75 LEU B C 1
ATOM 2460 O O . LEU B 1 75 ? 6.608 16.311 15.290 1.00 56.28 75 LEU B O 1
ATOM 2465 N N . SER B 1 76 ? 6.482 17.400 17.254 1.00 49.71 76 SER B N 1
ATOM 2466 C CA . SER B 1 76 ? 5.667 16.376 17.927 1.00 50.99 76 SER B CA 1
ATOM 2467 C C . SER B 1 76 ? 4.303 16.148 17.257 1.00 50.83 76 SER B C 1
ATOM 2468 O O . SER B 1 76 ? 3.892 15.000 17.024 1.00 48.29 76 SER B O 1
ATOM 2471 N N . LYS B 1 77 ? 3.627 17.240 16.897 1.00 56.28 77 LYS B N 1
ATOM 2472 C CA . LYS B 1 77 ? 2.365 17.183 16.126 1.00 59.62 77 LYS B CA 1
ATOM 2473 C C . LYS B 1 77 ? 2.526 16.330 14.876 1.00 54.43 77 LYS B C 1
ATOM 2474 O O . LYS B 1 77 ? 1.751 15.411 14.652 1.00 58.16 77 LYS B O 1
ATOM 2480 N N . VAL B 1 78 ? 3.558 16.635 14.100 1.00 52.03 78 VAL B N 1
ATOM 2481 C CA . VAL B 1 78 ? 3.852 15.950 12.841 1.00 51.62 78 VAL B CA 1
ATOM 2482 C C . VAL B 1 78 ? 4.243 14.513 13.081 1.00 54.27 78 VAL B C 1
ATOM 2483 O O . VAL B 1 78 ? 3.829 13.639 12.348 1.00 56.05 78 VAL B O 1
ATOM 2487 N N . LEU B 1 79 ? 5.025 14.258 14.121 1.00 60.52 79 LEU B N 1
ATOM 2488 C CA . LEU B 1 79 ? 5.406 12.886 14.448 1.00 64.27 79 LEU B CA 1
ATOM 2489 C C . LEU B 1 79 ? 4.226 12.033 14.907 1.00 69.06 79 LEU B C 1
ATOM 2490 O O . LEU B 1 79 ? 4.221 10.843 14.664 1.00 78.10 79 LEU B O 1
ATOM 2495 N N . ARG B 1 80 ? 3.191 12.642 15.489 1.00 69.98 80 ARG B N 1
ATOM 2496 C CA . ARG B 1 80 ? 1.960 11.894 15.840 1.00 74.08 80 ARG B CA 1
ATOM 2497 C C . ARG B 1 80 ? 1.169 11.395 14.646 1.00 76.87 80 ARG B C 1
ATOM 2498 O O . ARG B 1 80 ? 0.319 10.531 14.790 1.00 73.54 80 ARG B O 1
ATOM 2506 N N . CYS B 1 81 ? 1.440 11.956 13.467 1.00 78.59 81 CYS B N 1
ATOM 2507 C CA . CYS B 1 81 ? 0.854 11.471 12.224 1.00 84.27 81 CYS B CA 1
ATOM 2508 C C . CYS B 1 81 ? 1.483 10.168 11.714 1.00 82.93 81 CYS B C 1
ATOM 2509 O O . CYS B 1 81 ? 1.097 9.662 10.676 1.00 77.96 81 CYS B O 1
ATOM 2512 N N . ALA B 1 82 ? 2.451 9.629 12.443 1.00 81.78 82 ALA B N 1
ATOM 2513 C CA . ALA B 1 82 ? 3.076 8.373 12.087 1.00 79.61 82 ALA B CA 1
ATOM 2514 C C . ALA B 1 82 ? 2.581 7.276 12.978 1.00 79.59 82 ALA B C 1
ATOM 2515 O O . ALA B 1 82 ? 2.407 7.496 14.161 1.00 86.88 82 ALA B O 1
ATOM 2517 N N . GLN B 1 83 ? 2.384 6.095 12.428 1.00 78.57 83 GLN B N 1
ATOM 2518 C CA . GLN B 1 83 ? 2.023 4.950 13.243 1.00 84.13 83 GLN B CA 1
ATOM 2519 C C . GLN B 1 83 ? 3.279 4.485 13.963 1.00 91.96 83 GLN B C 1
ATOM 2520 O O . GLN B 1 83 ? 4.385 4.795 13.535 1.00 89.85 83 GLN B O 1
ATOM 2526 N N . ASN B 1 84 ? 3.109 3.781 15.074 1.00 103.17 84 ASN B N 1
ATOM 2527 C CA . ASN B 1 84 ? 4.252 3.285 15.854 1.00 106.54 84 ASN B CA 1
ATOM 2528 C C . ASN B 1 84 ? 5.058 2.297 15.030 1.00 107.19 84 ASN B C 1
ATOM 2529 O O . ASN B 1 84 ? 6.297 2.274 15.088 1.00 104.00 84 ASN B O 1
ATOM 2534 N N . GLU B 1 85 ? 4.322 1.496 14.266 1.00 109.13 85 GLU B N 1
ATOM 2535 C CA . GLU B 1 85 ? 4.868 0.505 13.347 1.00 114.79 85 GLU B CA 1
ATOM 2536 C C . GLU B 1 85 ? 5.718 1.096 12.189 1.00 109.01 85 GLU B C 1
ATOM 2537 O O . GLU B 1 85 ? 6.468 0.365 11.533 1.00 94.55 85 GLU B O 1
ATOM 2543 N N . ASP B 1 86 ? 5.561 2.395 11.901 1.00 108.12 86 ASP B N 1
ATOM 2544 C CA . ASP B 1 86 ? 6.019 2.990 10.616 1.00 101.37 86 ASP B CA 1
ATOM 2545 C C . ASP B 1 86 ? 7.518 3.196 10.507 1.00 89.86 86 ASP B C 1
ATOM 2546 O O . ASP B 1 86 ? 8.229 3.188 11.504 1.00 89.82 86 ASP B O 1
ATOM 2551 N N . LEU B 1 87 ? 7.961 3.379 9.262 1.00 85.42 87 LEU B N 1
ATOM 2552 C CA . LEU B 1 87 ? 9.350 3.598 8.914 1.00 84.63 87 LEU B CA 1
ATOM 2553 C C . LEU B 1 87 ? 9.615 5.105 8.677 1.00 79.29 87 LEU B C 1
ATOM 2554 O O . LEU B 1 87 ? 9.335 5.636 7.606 1.00 72.40 87 LEU B O 1
ATOM 2559 N N . VAL B 1 88 ? 10.157 5.806 9.681 1.00 75.16 88 VAL B N 1
ATOM 2560 C CA . VAL B 1 88 ? 10.488 7.239 9.536 1.00 72.32 88 VAL B CA 1
ATOM 2561 C C . VAL B 1 88 ? 11.763 7.454 8.703 1.00 71.44 88 VAL B C 1
ATOM 2562 O O . VAL B 1 88 ? 12.686 6.674 8.795 1.00 77.57 88 VAL B O 1
ATOM 2566 N N . THR B 1 89 ? 11.773 8.512 7.887 1.00 72.40 89 THR B N 1
ATOM 2567 C CA . THR B 1 89 ? 12.931 8.925 7.103 1.00 71.56 89 THR B CA 1
ATOM 2568 C C . THR B 1 89 ? 13.056 10.429 7.182 1.00 72.36 89 THR B C 1
ATOM 2569 O O . THR B 1 89 ? 12.149 11.144 6.762 1.00 76.67 89 THR B O 1
ATOM 2573 N N . LEU B 1 90 ? 14.166 10.911 7.731 1.00 73.25 90 LEU B N 1
ATOM 2574 C CA . LEU B 1 90 ? 14.454 12.362 7.848 1.00 77.35 90 LEU B CA 1
ATOM 2575 C C . LEU B 1 90 ? 15.405 12.823 6.732 1.00 73.35 90 LEU B C 1
ATOM 2576 O O . LEU B 1 90 ? 16.390 12.167 6.483 1.00 75.26 90 LEU B O 1
ATOM 2581 N N . LYS B 1 91 ? 15.070 13.930 6.085 1.00 69.54 91 LYS B N 1
ATOM 2582 C CA . LYS B 1 91 ? 15.813 14.452 4.953 1.00 70.30 91 LYS B CA 1
ATOM 2583 C C . LYS B 1 91 ? 15.925 15.949 5.093 1.00 70.88 91 LYS B C 1
ATOM 2584 O O . LYS B 1 91 ? 14.906 16.611 5.355 1.00 68.50 91 LYS B O 1
ATOM 2590 N N . ALA B 1 92 ? 17.117 16.488 4.896 1.00 74.36 92 ALA B N 1
ATOM 2591 C CA . ALA B 1 92 ? 17.311 17.917 4.871 1.00 78.62 92 ALA B CA 1
ATOM 2592 C C . ALA B 1 92 ? 18.213 18.281 3.659 1.00 86.96 92 ALA B C 1
ATOM 2593 O O . ALA B 1 92 ? 18.870 17.434 3.014 1.00 100.19 92 ALA B O 1
ATOM 2595 N N . GLU B 1 93 ? 18.143 19.540 3.285 1.00 90.59 93 GLU B N 1
ATOM 2596 C CA . GLU B 1 93 ? 18.883 20.083 2.166 1.00 93.80 93 GLU B CA 1
ATOM 2597 C C . GLU B 1 93 ? 20.012 20.852 2.766 1.00 102.21 93 GLU B C 1
ATOM 2598 O O . GLU B 1 93 ? 20.016 21.126 3.949 1.00 103.58 93 GLU B O 1
ATOM 2604 N N . ASP B 1 94 ? 20.888 21.322 1.891 1.00 112.77 94 ASP B N 1
ATOM 2605 C CA . ASP B 1 94 ? 21.954 22.239 2.262 1.00 118.69 94 ASP B CA 1
ATOM 2606 C C . ASP B 1 94 ? 21.572 23.692 2.616 1.00 124.80 94 ASP B C 1
ATOM 2607 O O . ASP B 1 94 ? 22.392 24.395 3.238 1.00 125.33 94 ASP B O 1
ATOM 2612 N N . THR B 1 95 ? 20.377 24.168 2.250 1.00 132.19 95 THR B N 1
ATOM 2613 C CA . THR B 1 95 ? 20.051 25.559 2.604 1.00 130.33 95 THR B CA 1
ATOM 2614 C C . THR B 1 95 ? 20.160 25.659 4.173 1.00 113.05 95 THR B C 1
ATOM 2615 O O . THR B 1 95 ? 21.076 26.371 4.595 1.00 102.78 95 THR B O 1
ATOM 2619 N N . PRO B 1 96 ? 19.371 24.959 5.030 1.00 88.56 96 PRO B N 1
ATOM 2620 C CA . PRO B 1 96 ? 18.077 24.367 4.722 1.00 83.68 96 PRO B CA 1
ATOM 2621 C C . PRO B 1 96 ? 16.979 25.182 5.397 1.00 80.29 96 PRO B C 1
ATOM 2622 O O . PRO B 1 96 ? 17.213 25.704 6.469 1.00 75.77 96 PRO B O 1
ATOM 2626 N N . GLU B 1 97 ? 15.786 25.229 4.817 1.00 82.28 97 GLU B N 1
ATOM 2627 C CA . GLU B 1 97 ? 14.675 25.993 5.376 1.00 86.59 97 GLU B CA 1
ATOM 2628 C C . GLU B 1 97 ? 13.524 25.127 5.876 1.00 79.98 97 GLU B C 1
ATOM 2629 O O . GLU B 1 97 ? 12.551 25.647 6.421 1.00 82.68 97 GLU B O 1
ATOM 2635 N N . VAL B 1 98 ? 13.666 23.817 5.712 1.00 70.96 98 VAL B N 1
ATOM 2636 C CA . VAL B 1 98 ? 12.626 22.883 6.041 1.00 66.41 98 VAL B CA 1
ATOM 2637 C C . VAL B 1 98 ? 13.251 21.535 6.326 1.00 66.73 98 VAL B C 1
ATOM 2638 O O . VAL B 1 98 ? 14.232 21.161 5.680 1.00 75.41 98 VAL B O 1
ATOM 2642 N N . LEU B 1 99 ? 12.647 20.792 7.252 1.00 66.84 99 LEU B N 1
ATOM 2643 C CA . LEU B 1 99 ? 12.991 19.387 7.487 1.00 70.66 99 LEU B CA 1
ATOM 2644 C C . LEU B 1 99 ? 11.881 18.511 6.910 1.00 74.12 99 LEU B C 1
ATOM 2645 O O . LEU B 1 99 ? 10.715 18.710 7.226 1.00 82.19 99 LEU B O 1
ATOM 2650 N N . ASN B 1 100 ? 12.261 17.532 6.081 1.00 73.83 100 ASN B N 1
ATOM 2651 C CA . ASN B 1 100 ? 11.316 16.602 5.461 1.00 70.84 100 ASN B CA 1
ATOM 2652 C C . ASN B 1 100 ? 11.252 15.279 6.220 1.00 68.26 100 ASN B C 1
ATOM 2653 O O . ASN B 1 100 ? 12.291 14.726 6.589 1.00 70.25 100 ASN B O 1
ATOM 2658 N N . LEU B 1 101 ? 10.038 14.775 6.404 1.00 64.16 101 LEU B N 1
ATOM 2659 C CA . LEU B 1 101 ? 9.812 13.491 7.043 1.00 64.41 101 LEU B CA 1
ATOM 2660 C C . LEU B 1 101 ? 8.935 12.675 6.145 1.00 63.67 101 LEU B C 1
ATOM 2661 O O . LEU B 1 101 ? 8.046 13.218 5.518 1.00 62.10 101 LEU B O 1
ATOM 2666 N N . VAL B 1 102 ? 9.187 11.375 6.084 1.00 65.02 102 VAL B N 1
ATOM 2667 C CA . VAL B 1 102 ? 8.414 10.500 5.262 1.00 66.31 102 VAL B CA 1
ATOM 2668 C C . VAL B 1 102 ? 8.162 9.281 6.075 1.00 63.51 102 VAL B C 1
ATOM 2669 O O . VAL B 1 102 ? 9.080 8.686 6.585 1.00 62.64 102 VAL B O 1
ATOM 2673 N N . PHE B 1 103 ? 6.917 8.886 6.219 1.00 67.48 103 PHE B N 1
ATOM 2674 C CA . PHE B 1 103 ? 6.581 7.696 6.973 1.00 72.66 103 PHE B CA 1
ATOM 2675 C C . PHE B 1 103 ? 5.983 6.728 6.038 1.00 78.32 103 PHE B C 1
ATOM 2676 O O . PHE B 1 103 ? 4.959 6.988 5.443 1.00 79.85 103 PHE B O 1
ATOM 2684 N N . GLU B 1 104 ? 6.589 5.565 5.956 1.00 87.30 104 GLU B N 1
ATOM 2685 C CA . GLU B 1 104 ? 6.084 4.555 5.058 1.00 95.10 104 GLU B CA 1
ATOM 2686 C C . GLU B 1 104 ? 5.492 3.481 5.887 1.00 101.18 104 GLU B C 1
ATOM 2687 O O . GLU B 1 104 ? 6.073 3.044 6.874 1.00 99.02 104 GLU B O 1
ATOM 2693 N N . SER B 1 105 ? 4.350 3.008 5.440 1.00 108.50 105 SER B N 1
ATOM 2694 C CA . SER B 1 105 ? 3.795 1.873 6.074 1.00 112.20 105 SER B CA 1
ATOM 2695 C C . SER B 1 105 ? 5.023 0.978 5.975 1.00 122.16 105 SER B C 1
ATOM 2696 O O . SER B 1 105 ? 5.543 0.562 6.994 1.00 127.20 105 SER B O 1
ATOM 2699 N N . GLU B 1 106 ? 5.480 0.735 4.748 1.00 138.14 106 GLU B N 1
ATOM 2700 C CA . GLU B 1 106 ? 6.619 -0.091 4.377 1.00 145.31 106 GLU B CA 1
ATOM 2701 C C . GLU B 1 106 ? 6.270 -1.542 4.696 1.00 151.44 106 GLU B C 1
ATOM 2702 O O . GLU B 1 106 ? 7.150 -2.417 4.768 1.00 169.69 106 GLU B O 1
ATOM 2708 N N . LYS B 1 107 ? 4.999 -1.791 4.902 1.00 140.61 107 LYS B N 1
ATOM 2709 C CA . LYS B 1 107 ? 4.633 -3.136 5.107 1.00 127.12 107 LYS B CA 1
ATOM 2710 C C . LYS B 1 107 ? 3.672 -3.743 4.093 1.00 118.96 107 LYS B C 1
ATOM 2711 O O . LYS B 1 107 ? 3.471 -4.959 4.144 1.00 125.25 107 LYS B O 1
ATOM 2717 N N . ASN B 1 108 ? 3.115 -3.035 3.101 1.00 111.74 108 ASN B N 1
ATOM 2718 C CA . ASN B 1 108 ? 3.332 -1.686 2.705 1.00 113.51 108 ASN B CA 1
ATOM 2719 C C . ASN B 1 108 ? 2.217 -0.928 2.015 1.00 111.45 108 ASN B C 1
ATOM 2720 O O . ASN B 1 108 ? 2.098 -1.041 0.821 1.00 111.10 108 ASN B O 1
ATOM 2725 N N . ASP B 1 109 ? 1.477 -0.097 2.706 1.00 115.06 109 ASP B N 1
ATOM 2726 C CA . ASP B 1 109 ? 0.326 0.501 2.167 1.00 112.94 109 ASP B CA 1
ATOM 2727 C C . ASP B 1 109 ? 0.205 1.995 1.811 1.00 102.11 109 ASP B C 1
ATOM 2728 O O . ASP B 1 109 ? -0.153 2.361 0.693 1.00 99.56 109 ASP B O 1
ATOM 2733 N N . ARG B 1 110 ? 0.454 2.826 2.799 1.00 95.83 110 ARG B N 1
ATOM 2734 C CA . ARG B 1 110 ? 0.306 4.235 2.668 1.00 96.25 110 ARG B CA 1
ATOM 2735 C C . ARG B 1 110 ? 1.674 4.845 2.809 1.00 89.54 110 ARG B C 1
ATOM 2736 O O . ARG B 1 110 ? 2.590 4.240 3.364 1.00 84.26 110 ARG B O 1
ATOM 2744 N N . ILE B 1 111 ? 1.812 6.048 2.278 1.00 87.31 111 ILE B N 1
ATOM 2745 C CA . ILE B 1 111 ? 3.009 6.793 2.417 1.00 85.16 111 ILE B CA 1
ATOM 2746 C C . ILE B 1 111 ? 2.638 8.204 2.654 1.00 81.03 111 ILE B C 1
ATOM 2747 O O . ILE B 1 111 ? 1.841 8.791 1.956 1.00 78.97 111 ILE B O 1
ATOM 2752 N N . SER B 1 112 ? 3.220 8.758 3.692 1.00 78.73 112 SER B N 1
ATOM 2753 C CA . SER B 1 112 ? 2.895 10.089 4.102 1.00 76.08 112 SER B CA 1
ATOM 2754 C C . SER B 1 112 ? 4.183 10.867 4.078 1.00 74.93 112 SER B C 1
ATOM 2755 O O . SER B 1 112 ? 5.199 10.323 4.492 1.00 73.06 112 SER B O 1
ATOM 2758 N N . ASP B 1 113 ? 4.130 12.123 3.621 1.00 75.19 113 ASP B N 1
ATOM 2759 C CA . ASP B 1 113 ? 5.284 12.993 3.495 1.00 77.84 113 ASP B CA 1
ATOM 2760 C C . ASP B 1 113 ? 4.959 14.365 4.052 1.00 76.53 113 ASP B C 1
ATOM 2761 O O . ASP B 1 113 ? 4.016 14.985 3.595 1.00 71.63 113 ASP B O 1
ATOM 2766 N N . TYR B 1 114 ? 5.754 14.866 5.008 1.00 78.38 114 TYR B N 1
ATOM 2767 C CA . TYR B 1 114 ? 5.521 16.176 5.658 1.00 73.34 114 TYR B CA 1
ATOM 2768 C C . TYR B 1 114 ? 6.798 16.999 5.611 1.00 65.97 114 TYR B C 1
ATOM 2769 O O . TYR B 1 114 ? 7.895 16.453 5.549 1.00 61.73 114 TYR B O 1
ATOM 2778 N N . ASP B 1 115 ? 6.612 18.308 5.694 1.00 66.54 115 ASP B N 1
ATOM 2779 C CA . ASP B 1 115 ? 7.674 19.295 5.766 1.00 72.12 115 ASP B CA 1
ATOM 2780 C C . ASP B 1 115 ? 7.450 20.143 6.989 1.00 74.34 115 ASP B C 1
ATOM 2781 O O . ASP B 1 115 ? 6.344 20.628 7.207 1.00 78.65 115 ASP B O 1
ATOM 2786 N N . VAL B 1 116 ? 8.486 20.310 7.802 1.00 74.77 116 VAL B N 1
ATOM 2787 C CA . VAL B 1 116 ? 8.380 21.129 8.999 1.00 74.43 116 VAL B CA 1
ATOM 2788 C C . VAL B 1 116 ? 9.268 22.322 8.764 1.00 69.24 116 VAL B C 1
ATOM 2789 O O . VAL B 1 116 ? 10.445 22.172 8.405 1.00 72.50 116 VAL B O 1
ATOM 2793 N N . LYS B 1 117 ? 8.683 23.501 8.932 1.00 66.21 117 LYS B N 1
ATOM 2794 C CA . LYS B 1 117 ? 9.414 24.739 8.784 1.00 68.07 117 LYS B CA 1
ATOM 2795 C C . LYS B 1 117 ? 10.412 24.814 9.915 1.00 65.24 117 LYS B C 1
ATOM 2796 O O . LYS B 1 117 ? 10.089 24.516 11.079 1.00 72.51 117 LYS B O 1
ATOM 2802 N N . LEU B 1 118 ? 11.612 25.261 9.589 1.00 61.17 118 LEU B N 1
ATOM 2803 C CA . LEU B 1 118 ? 12.634 25.433 10.579 1.00 63.65 118 LEU B CA 1
ATOM 2804 C C . LEU B 1 118 ? 12.691 26.863 11.045 1.00 67.12 118 LEU B C 1
ATOM 2805 O O . LEU B 1 118 ? 12.022 27.740 10.506 1.00 66.66 118 LEU B O 1
ATOM 2810 N N . MET B 1 119 ? 13.496 27.080 12.073 1.00 76.01 119 MET B N 1
ATOM 2811 C CA . MET B 1 119 ? 13.791 28.414 12.538 1.00 84.88 119 MET B CA 1
ATOM 2812 C C . MET B 1 119 ? 15.291 28.564 12.797 1.00 87.36 119 MET B C 1
ATOM 2813 O O . MET B 1 119 ? 16.093 27.662 12.516 1.00 79.58 119 MET B O 1
ATOM 2818 N N . ASP B 1 120 ? 15.642 29.729 13.307 1.00 91.00 120 ASP B N 1
ATOM 2819 C CA . ASP B 1 120 ? 17.008 30.086 13.565 1.00 100.97 120 ASP B CA 1
ATOM 2820 C C . ASP B 1 120 ? 17.239 30.211 15.037 1.00 102.95 120 ASP B C 1
ATOM 2821 O O . ASP B 1 120 ? 16.582 30.982 15.717 1.00 105.14 120 ASP B O 1
ATOM 2826 N N . ILE B 1 121 ? 18.183 29.419 15.540 1.00 102.99 121 ILE B N 1
ATOM 2827 C CA . ILE B 1 121 ? 18.432 29.367 16.965 1.00 100.86 121 ILE B CA 1
ATOM 2828 C C . ILE B 1 121 ? 19.885 29.721 17.244 1.00 104.39 121 ILE B C 1
ATOM 2829 O O . ILE B 1 121 ? 20.789 29.334 16.529 1.00 97.57 121 ILE B O 1
ATOM 2834 N N . ASP B 1 122 ? 20.084 30.468 18.317 1.00 110.61 122 ASP B N 1
ATOM 2835 C CA . ASP B 1 122 ? 21.408 30.875 18.774 1.00 115.25 122 ASP B CA 1
ATOM 2836 C C . ASP B 1 122 ? 22.239 29.645 19.137 1.00 118.35 122 ASP B C 1
ATOM 2837 O O . ASP B 1 122 ? 21.989 29.000 20.156 1.00 121.59 122 ASP B O 1
ATOM 2842 N N . GLN B 1 123 ? 23.230 29.308 18.309 1.00 122.57 123 GLN B N 1
ATOM 2843 C CA . GLN B 1 123 ? 24.067 28.133 18.606 1.00 133.00 123 GLN B CA 1
ATOM 2844 C C . GLN B 1 123 ? 24.980 28.391 19.829 1.00 141.99 123 GLN B C 1
ATOM 2845 O O . GLN B 1 123 ? 26.211 28.486 19.714 1.00 150.10 123 GLN B O 1
ATOM 2851 N N . GLU B 1 124 ? 24.364 28.449 21.008 1.00 144.93 124 GLU B N 1
ATOM 2852 C CA . GLU B 1 124 ? 25.075 28.781 22.248 1.00 137.50 124 GLU B CA 1
ATOM 2853 C C . GLU B 1 124 ? 25.625 27.535 22.890 1.00 132.63 124 GLU B C 1
ATOM 2854 O O . GLU B 1 124 ? 24.927 26.533 22.975 1.00 129.65 124 GLU B O 1
ATOM 2860 N N . HIS B 1 125 ? 26.865 27.588 23.346 1.00 133.60 125 HIS B N 1
ATOM 2861 C CA . HIS B 1 125 ? 27.415 26.437 24.010 1.00 140.35 125 HIS B CA 1
ATOM 2862 C C . HIS B 1 125 ? 27.133 26.572 25.463 1.00 132.84 125 HIS B C 1
ATOM 2863 O O . HIS B 1 125 ? 26.975 27.672 25.979 1.00 127.99 125 HIS B O 1
ATOM 2870 N N . LEU B 1 126 ? 26.969 25.434 26.087 1.00 122.18 126 LEU B N 1
ATOM 2871 C CA . LEU B 1 126 ? 26.811 25.381 27.474 1.00 115.21 126 LEU B CA 1
ATOM 2872 C C . LEU B 1 126 ? 27.841 24.378 27.803 1.00 120.08 126 LEU B C 1
ATOM 2873 O O . LEU B 1 126 ? 28.211 23.575 26.931 1.00 117.24 126 LEU B O 1
ATOM 2878 N N . GLY B 1 127 ? 28.274 24.430 29.053 1.00 124.62 127 GLY B N 1
ATOM 2879 C CA . GLY B 1 127 ? 29.284 23.554 29.591 1.00 125.75 127 GLY B CA 1
ATOM 2880 C C . GLY B 1 127 ? 28.810 22.624 30.686 1.00 128.19 127 GLY B C 1
ATOM 2881 O O . GLY B 1 127 ? 28.344 23.067 31.735 1.00 133.97 127 GLY B O 1
ATOM 2882 N N . ILE B 1 128 ? 28.925 21.331 30.437 1.00 134.20 128 ILE B N 1
ATOM 2883 C CA . ILE B 1 128 ? 28.856 20.387 31.524 1.00 138.56 128 ILE B CA 1
ATOM 2884 C C . ILE B 1 128 ? 29.773 19.303 31.088 1.00 137.20 128 ILE B C 1
ATOM 2885 O O . ILE B 1 128 ? 29.352 18.457 30.295 1.00 128.74 128 ILE B O 1
ATOM 2890 N N . PRO B 1 129 ? 31.046 19.362 31.532 1.00 141.29 129 PRO B N 1
ATOM 2891 C CA . PRO B 1 129 ? 31.945 18.309 31.104 1.00 138.43 129 PRO B CA 1
ATOM 2892 C C . PRO B 1 129 ? 31.790 17.183 32.096 1.00 134.34 129 PRO B C 1
ATOM 2893 O O . PRO B 1 129 ? 31.040 17.283 33.095 1.00 113.18 129 PRO B O 1
ATOM 2897 N N . ASP B 1 130 ? 32.524 16.113 31.841 1.00 134.94 130 ASP B N 1
ATOM 2898 C CA . ASP B 1 130 ? 32.404 14.942 32.675 1.00 130.92 130 ASP B CA 1
ATOM 2899 C C . ASP B 1 130 ? 32.891 15.070 34.117 1.00 120.80 130 ASP B C 1
ATOM 2900 O O . ASP B 1 130 ? 33.791 15.850 34.455 1.00 119.95 130 ASP B O 1
ATOM 2905 N N . ILE B 1 131 ? 32.263 14.250 34.937 1.00 107.23 131 ILE B N 1
ATOM 2906 C CA . ILE B 1 131 ? 32.538 14.187 36.327 1.00 92.58 131 ILE B CA 1
ATOM 2907 C C . ILE B 1 131 ? 32.400 12.745 36.760 1.00 91.25 131 ILE B C 1
ATOM 2908 O O . ILE B 1 131 ? 31.646 12.006 36.143 1.00 87.29 131 ILE B O 1
ATOM 2913 N N . GLU B 1 132 ? 33.163 12.339 37.777 1.00 90.35 132 GLU B N 1
ATOM 2914 C CA . GLU B 1 132 ? 32.834 11.149 38.542 1.00 83.83 132 GLU B CA 1
ATOM 2915 C C . GLU B 1 132 ? 32.029 11.609 39.730 1.00 77.17 132 GLU B C 1
ATOM 2916 O O . GLU B 1 132 ? 32.412 12.546 40.433 1.00 82.75 132 GLU B O 1
ATOM 2922 N N . TYR B 1 133 ? 30.916 10.945 39.960 1.00 64.13 133 TYR B N 1
ATOM 2923 C CA . TYR B 1 133 ? 29.968 11.363 40.975 1.00 59.46 133 TYR B CA 1
ATOM 2924 C C . TYR B 1 133 ? 30.160 10.570 42.281 1.00 56.84 133 TYR B C 1
ATOM 2925 O O . TYR B 1 133 ? 30.377 9.369 42.238 1.00 58.10 133 TYR B O 1
ATOM 2934 N N . ASP B 1 134 ? 30.084 11.254 43.428 1.00 55.77 134 ASP B N 1
ATOM 2935 C CA . ASP B 1 134 ? 30.271 10.624 44.741 1.00 60.31 134 ASP B CA 1
ATOM 2936 C C . ASP B 1 134 ? 29.263 9.533 45.034 1.00 60.65 134 ASP B C 1
ATOM 2937 O O . ASP B 1 134 ? 29.579 8.580 45.723 1.00 68.37 134 ASP B O 1
ATOM 2942 N N . ALA B 1 135 ? 28.043 9.665 44.540 1.00 63.02 135 ALA B N 1
ATOM 2943 C CA . ALA B 1 135 ? 27.026 8.617 44.720 1.00 61.77 135 ALA B CA 1
ATOM 2944 C C . ALA B 1 135 ? 26.187 8.448 43.472 1.00 58.26 135 ALA B C 1
ATOM 2945 O O . ALA B 1 135 ? 25.925 9.415 42.777 1.00 59.75 135 ALA B O 1
ATOM 2947 N N . THR B 1 136 ? 25.777 7.218 43.191 1.00 53.24 136 THR B N 1
ATOM 2948 C CA . THR B 1 136 ? 24.872 6.954 42.092 1.00 55.53 136 THR B CA 1
ATOM 2949 C C . THR B 1 136 ? 23.877 5.869 42.471 1.00 56.45 136 THR B C 1
ATOM 2950 O O . THR B 1 136 ? 24.186 4.947 43.216 1.00 57.76 136 THR B O 1
ATOM 2954 N N . ILE B 1 137 ? 22.667 6.003 41.943 1.00 59.12 137 ILE B N 1
ATOM 2955 C CA . ILE B 1 137 ? 21.592 5.049 42.155 1.00 57.97 137 ILE B CA 1
ATOM 2956 C C . ILE B 1 137 ? 21.070 4.670 40.797 1.00 54.81 137 ILE B C 1
ATOM 2957 O O . ILE B 1 137 ? 20.997 5.526 39.915 1.00 57.85 137 ILE B O 1
ATOM 2962 N N . THR B 1 138 ? 20.683 3.408 40.638 1.00 50.75 138 THR B N 1
ATOM 2963 C CA . THR B 1 138 ? 19.899 2.999 39.480 1.00 53.14 138 THR B CA 1
ATOM 2964 C C . THR B 1 138 ? 18.723 2.228 40.043 1.00 52.78 138 THR B C 1
ATOM 2965 O O . THR B 1 138 ? 18.887 1.471 40.997 1.00 49.71 138 THR B O 1
ATOM 2969 N N . MET B 1 139 ? 17.548 2.441 39.451 1.00 52.34 139 MET B N 1
ATOM 2970 C CA . MET B 1 139 ? 16.306 1.863 39.935 1.00 52.30 139 MET B CA 1
ATOM 2971 C C . MET B 1 139 ? 15.276 1.785 38.820 1.00 52.06 139 MET B C 1
ATOM 2972 O O . MET B 1 139 ? 15.520 2.301 37.730 1.00 49.52 139 MET B O 1
ATOM 2977 N N . PRO B 1 140 ? 14.124 1.129 39.075 1.00 51.29 140 PRO B N 1
ATOM 2978 C CA . PRO B 1 140 ? 13.094 1.169 38.050 1.00 52.21 140 PRO B CA 1
ATOM 2979 C C . PRO B 1 140 ? 12.672 2.601 37.763 1.00 52.23 140 PRO B C 1
ATOM 2980 O O . PRO B 1 140 ? 12.343 3.337 38.695 1.00 54.48 140 PRO B O 1
ATOM 2984 N N . ALA B 1 141 ? 12.716 2.991 36.489 1.00 52.63 141 ALA B N 1
ATOM 2985 C CA . ALA B 1 141 ? 12.187 4.283 36.045 1.00 52.30 141 ALA B CA 1
ATOM 2986 C C . ALA B 1 141 ? 10.788 4.535 36.592 1.00 52.51 141 ALA B C 1
ATOM 2987 O O . ALA B 1 141 ? 10.475 5.655 36.995 1.00 52.36 141 ALA B O 1
ATOM 2989 N N . ALA B 1 142 ? 9.977 3.482 36.629 1.00 51.71 142 ALA B N 1
ATOM 2990 C CA . ALA B 1 142 ? 8.627 3.555 37.164 1.00 52.82 142 ALA B CA 1
ATOM 2991 C C . ALA B 1 142 ? 8.543 4.007 38.629 1.00 54.03 142 ALA B C 1
ATOM 2992 O O . ALA B 1 142 ? 7.630 4.757 38.969 1.00 60.38 142 ALA B O 1
ATOM 2994 N N . GLU B 1 143 ? 9.455 3.547 39.483 1.00 55.00 143 GLU B N 1
ATOM 2995 C CA . GLU B 1 143 ? 9.458 3.961 40.907 1.00 62.33 143 GLU B CA 1
ATOM 2996 C C . GLU B 1 143 ? 9.881 5.400 41.095 1.00 58.70 143 GLU B C 1
ATOM 2997 O O . GLU B 1 143 ? 9.273 6.135 41.869 1.00 65.84 143 GLU B O 1
ATOM 3003 N N . PHE B 1 144 ? 10.950 5.797 40.416 1.00 54.72 144 PHE B N 1
ATOM 3004 C CA . PHE B 1 144 ? 11.375 7.185 40.445 1.00 49.05 144 PHE B CA 1
ATOM 3005 C C . PHE B 1 144 ? 10.212 8.101 40.019 1.00 50.01 144 PHE B C 1
ATOM 3006 O O . PHE B 1 144 ? 10.083 9.221 40.539 1.00 52.03 144 PHE B O 1
ATOM 3014 N N . GLN B 1 145 ? 9.379 7.629 39.084 1.00 48.23 145 GLN B N 1
ATOM 3015 C CA . GLN B 1 145 ? 8.189 8.372 38.636 1.00 49.82 145 GLN B CA 1
ATOM 3016 C C . GLN B 1 145 ? 7.131 8.445 39.740 1.00 49.75 145 GLN B C 1
ATOM 3017 O O . GLN B 1 145 ? 6.644 9.515 40.044 1.00 50.46 145 GLN B O 1
ATOM 3023 N N . ARG B 1 146 ? 6.809 7.295 40.316 1.00 50.63 146 ARG B N 1
ATOM 3024 C CA . ARG B 1 146 ? 5.903 7.170 41.453 1.00 54.24 146 ARG B CA 1
ATOM 3025 C C . ARG B 1 146 ? 6.257 8.108 42.618 1.00 52.16 146 ARG B C 1
ATOM 3026 O O . ARG B 1 146 ? 5.410 8.865 43.117 1.00 59.76 146 ARG B O 1
ATOM 3034 N N . ILE B 1 147 ? 7.516 8.085 43.019 1.00 50.55 147 ILE B N 1
ATOM 3035 C CA . ILE B 1 147 ? 7.975 8.860 44.171 1.00 50.40 147 ILE B CA 1
ATOM 3036 C C . ILE B 1 147 ? 7.892 10.348 43.879 1.00 48.16 147 ILE B C 1
ATOM 3037 O O . ILE B 1 147 ? 7.328 11.092 44.662 1.00 50.23 147 ILE B O 1
ATOM 3042 N N . THR B 1 148 ? 8.459 10.783 42.762 1.00 47.84 148 THR B N 1
ATOM 3043 C CA . THR B 1 148 ? 8.432 12.204 42.438 1.00 46.35 148 THR B CA 1
ATOM 3044 C C . THR B 1 148 ? 6.976 12.668 42.285 1.00 44.63 148 THR B C 1
ATOM 3045 O O . THR B 1 148 ? 6.635 13.741 42.748 1.00 45.82 148 THR B O 1
ATOM 3049 N N . ARG B 1 149 ? 6.126 11.844 41.674 1.00 47.42 149 ARG B N 1
ATOM 3050 C CA . ARG B 1 149 ? 4.700 12.153 41.513 1.00 52.98 149 ARG B CA 1
ATOM 3051 C C . ARG B 1 149 ? 4.090 12.403 42.867 1.00 53.86 149 ARG B C 1
ATOM 3052 O O . ARG B 1 149 ? 3.484 13.445 43.106 1.00 51.30 149 ARG B O 1
ATOM 3060 N N . ASP B 1 150 ? 4.282 11.440 43.757 1.00 57.82 150 ASP B N 1
ATOM 3061 C CA . ASP B 1 150 ? 3.695 11.490 45.085 1.00 59.44 150 ASP B CA 1
ATOM 3062 C C . ASP B 1 150 ? 4.258 12.648 45.919 1.00 52.00 150 ASP B C 1
ATOM 3063 O O . ASP B 1 150 ? 3.495 13.421 46.493 1.00 59.30 150 ASP B O 1
ATOM 3068 N N . LEU B 1 151 ? 5.571 12.784 45.987 1.00 46.55 151 LEU B N 1
ATOM 3069 C CA . LEU B 1 151 ? 6.165 13.874 46.747 1.00 44.81 151 LEU B CA 1
ATOM 3070 C C . LEU B 1 151 ? 5.723 15.238 46.257 1.00 42.20 151 LEU B C 1
ATOM 3071 O O . LEU B 1 151 ? 5.445 16.125 47.071 1.00 45.41 151 LEU B O 1
ATOM 3076 N N . LEU B 1 152 ? 5.588 15.410 44.952 1.00 44.03 152 LEU B N 1
ATOM 3077 C CA . LEU B 1 152 ? 5.165 16.709 44.385 1.00 45.41 152 LEU B CA 1
ATOM 3078 C C . LEU B 1 152 ? 3.789 17.167 44.873 1.00 47.98 152 LEU B C 1
ATOM 3079 O O . LEU B 1 152 ? 3.555 18.359 45.007 1.00 52.83 152 LEU B O 1
ATOM 3084 N N . THR B 1 153 ? 2.901 16.230 45.193 1.00 47.80 153 THR B N 1
ATOM 3085 C CA . THR B 1 153 ? 1.609 16.595 45.775 1.00 47.62 153 THR B CA 1
ATOM 3086 C C . THR B 1 153 ? 1.735 17.180 47.194 1.00 49.94 153 THR B C 1
ATOM 3087 O O . THR B 1 153 ? 0.819 17.868 47.647 1.00 55.97 153 THR B O 1
ATOM 3091 N N . LEU B 1 154 ? 2.829 16.878 47.896 1.00 50.71 154 LEU B N 1
ATOM 3092 C CA . LEU B 1 154 ? 3.074 17.419 49.229 1.00 56.05 154 LEU B CA 1
ATOM 3093 C C . LEU B 1 154 ? 3.910 18.692 49.276 1.00 62.09 154 LEU B C 1
ATOM 3094 O O . LEU B 1 154 ? 3.707 19.515 50.181 1.00 72.65 154 LEU B O 1
ATOM 3099 N N . SER B 1 155 ? 4.865 18.858 48.363 1.00 62.78 155 SER B N 1
ATOM 3100 C CA . SER B 1 155 ? 5.710 20.053 48.382 1.00 64.24 155 SER B CA 1
ATOM 3101 C C . SER B 1 155 ? 6.411 20.346 47.063 1.00 65.78 155 SER B C 1
ATOM 3102 O O . SER B 1 155 ? 6.347 19.569 46.118 1.00 66.67 155 SER B O 1
ATOM 3105 N N . ASP B 1 156 ? 7.054 21.512 47.030 1.00 70.31 156 ASP B N 1
ATOM 3106 C CA . ASP B 1 156 ? 7.769 22.013 45.857 1.00 71.17 156 ASP B CA 1
ATOM 3107 C C . ASP B 1 156 ? 9.178 21.471 45.731 1.00 59.08 156 ASP B C 1
ATOM 3108 O O . ASP B 1 156 ? 9.761 21.533 44.658 1.00 61.84 156 ASP B O 1
ATOM 3113 N N . SER B 1 157 ? 9.741 20.980 46.831 1.00 48.21 157 SER B N 1
ATOM 3114 C CA . SER B 1 157 ? 11.121 20.519 46.848 1.00 45.19 157 SER B CA 1
ATOM 3115 C C . SER B 1 157 ? 11.330 19.251 47.646 1.00 43.51 157 SER B C 1
ATOM 3116 O O . SER B 1 157 ? 10.661 18.991 48.635 1.00 43.77 157 SER B O 1
ATOM 3119 N N . VAL B 1 158 ? 12.300 18.472 47.185 1.00 43.52 158 VAL B N 1
ATOM 3120 C CA . VAL B 1 158 ? 12.731 17.225 47.827 1.00 45.69 158 VAL B CA 1
ATOM 3121 C C . VAL B 1 158 ? 14.192 17.362 48.173 1.00 45.79 158 VAL B C 1
ATOM 3122 O O . VAL B 1 158 ? 14.935 18.022 47.451 1.00 51.54 158 VAL B O 1
ATOM 3126 N N . THR B 1 159 ? 14.610 16.743 49.267 1.00 45.62 159 THR B N 1
ATOM 3127 C CA . THR B 1 159 ? 16.030 16.660 49.584 1.00 47.82 159 THR B CA 1
ATOM 3128 C C . THR B 1 159 ? 16.419 15.191 49.548 1.00 48.01 159 THR B C 1
ATOM 3129 O O . THR B 1 159 ? 15.658 14.328 49.981 1.00 49.34 159 THR B O 1
ATOM 3133 N N . ILE B 1 160 ? 17.605 14.926 49.010 1.00 48.23 160 ILE B N 1
ATOM 3134 C CA . ILE B 1 160 ? 18.062 13.573 48.723 1.00 48.42 160 ILE B CA 1
ATOM 3135 C C . ILE B 1 160 ? 19.370 13.275 49.455 1.00 51.36 160 ILE B C 1
ATOM 3136 O O . ILE B 1 160 ? 20.325 14.020 49.297 1.00 51.11 160 ILE B O 1
ATOM 3141 N N . ASN B 1 161 ? 19.370 12.200 50.248 1.00 54.26 161 ASN B N 1
ATOM 3142 C CA . ASN B 1 161 ? 20.480 11.792 51.084 1.00 63.78 161 ASN B CA 1
ATOM 3143 C C . ASN B 1 161 ? 20.994 10.468 50.621 1.00 70.09 161 ASN B C 1
ATOM 3144 O O . ASN B 1 161 ? 20.215 9.526 50.471 1.00 70.02 161 ASN B O 1
ATOM 3149 N N . ALA B 1 162 ? 22.281 10.393 50.363 1.00 82.94 162 ALA B N 1
ATOM 3150 C CA . ALA B 1 162 ? 22.851 9.156 49.936 1.00 86.00 162 ALA B CA 1
ATOM 3151 C C . ALA B 1 162 ? 23.798 8.757 51.009 1.00 89.86 162 ALA B C 1
ATOM 3152 O O . ALA B 1 162 ? 24.597 9.548 51.499 1.00 92.91 162 ALA B O 1
ATOM 3154 N N . SER B 1 163 ? 23.742 7.496 51.379 1.00 92.52 163 SER B N 1
ATOM 3155 C CA . SER B 1 163 ? 24.731 6.983 52.287 1.00 95.00 163 SER B CA 1
ATOM 3156 C C . SER B 1 163 ? 24.740 5.482 52.234 1.00 99.40 163 SER B C 1
ATOM 3157 O O . SER B 1 163 ? 24.131 4.842 51.388 1.00 97.62 163 SER B O 1
ATOM 3160 N N . LYS B 1 164 ? 25.477 4.930 53.162 1.00 109.04 164 LYS B N 1
ATOM 3161 C CA . LYS B 1 164 ? 25.580 3.529 53.332 1.00 112.82 164 LYS B CA 1
ATOM 3162 C C . LYS B 1 164 ? 24.195 3.002 53.519 1.00 110.17 164 LYS B C 1
ATOM 3163 O O . LYS B 1 164 ? 23.820 1.972 52.958 1.00 109.77 164 LYS B O 1
ATOM 3169 N N . GLU B 1 165 ? 23.418 3.757 54.292 1.00 111.29 165 GLU B N 1
ATOM 3170 C CA . GLU B 1 165 ? 22.047 3.404 54.697 1.00 114.50 165 GLU B CA 1
ATOM 3171 C C . GLU B 1 165 ? 20.908 3.522 53.661 1.00 106.12 165 GLU B C 1
ATOM 3172 O O . GLU B 1 165 ? 19.767 3.500 54.052 1.00 100.07 165 GLU B O 1
ATOM 3178 N N . GLY B 1 166 ? 21.216 3.575 52.367 1.00 98.26 166 GLY B N 1
ATOM 3179 C CA . GLY B 1 166 ? 20.192 3.655 51.326 1.00 84.29 166 GLY B CA 1
ATOM 3180 C C . GLY B 1 166 ? 19.987 5.081 50.915 1.00 77.64 166 GLY B C 1
ATOM 3181 O O . GLY B 1 166 ? 20.594 5.989 51.497 1.00 72.62 166 GLY B O 1
ATOM 3182 N N . VAL B 1 167 ? 19.150 5.288 49.915 1.00 70.40 167 VAL B N 1
ATOM 3183 C CA . VAL B 1 167 ? 18.888 6.635 49.489 1.00 68.58 167 VAL B CA 1
ATOM 3184 C C . VAL B 1 167 ? 17.553 7.049 50.033 1.00 65.20 167 VAL B C 1
ATOM 3185 O O . VAL B 1 167 ? 16.606 6.262 50.023 1.00 64.90 167 VAL B O 1
ATOM 3189 N N . ARG B 1 168 ? 17.493 8.303 50.465 1.00 60.29 168 ARG B N 1
ATOM 3190 C CA . ARG B 1 168 ? 16.352 8.824 51.174 1.00 58.99 168 ARG B CA 1
ATOM 3191 C C . ARG B 1 168 ? 15.835 10.102 50.497 1.00 55.76 168 ARG B C 1
ATOM 3192 O O . ARG B 1 168 ? 16.589 11.034 50.196 1.00 61.74 168 ARG B O 1
ATOM 3200 N N . PHE B 1 169 ? 14.534 10.150 50.242 1.00 52.84 169 PHE B N 1
ATOM 3201 C CA . PHE B 1 169 ? 13.888 11.306 49.613 1.00 51.05 169 PHE B CA 1
ATOM 3202 C C . PHE B 1 169 ? 12.976 11.937 50.654 1.00 50.64 169 PHE B C 1
ATOM 3203 O O . PHE B 1 169 ? 12.081 11.273 51.130 1.00 53.57 169 PHE B O 1
ATOM 3211 N N . SER B 1 170 ? 13.163 13.223 50.957 1.00 54.32 170 SER B N 1
ATOM 3212 C CA . SER B 1 170 ? 12.460 13.897 52.072 1.00 57.32 170 SER B CA 1
ATOM 3213 C C . SER B 1 170 ? 11.707 15.163 51.670 1.00 60.26 170 SER B C 1
ATOM 3214 O O . SER B 1 170 ? 12.185 15.943 50.860 1.00 65.53 170 SER B O 1
ATOM 3217 N N . CYS B 1 171 ? 10.507 15.313 52.225 1.00 63.18 171 CYS B N 1
ATOM 3218 C CA . CYS B 1 171 ? 9.647 16.465 52.029 1.00 66.23 171 CYS B CA 1
ATOM 3219 C C . CYS B 1 171 ? 9.496 17.194 53.318 1.00 63.37 171 CYS B C 1
ATOM 3220 O O . CYS B 1 171 ? 9.623 16.607 54.370 1.00 69.94 171 CYS B O 1
ATOM 3223 N N . LYS B 1 172 ? 9.209 18.484 53.210 1.00 63.34 172 LYS B N 1
ATOM 3224 C CA . LYS B 1 172 ? 8.478 19.227 54.230 1.00 64.38 172 LYS B CA 1
ATOM 3225 C C . LYS B 1 172 ? 7.491 20.145 53.474 1.00 61.69 172 LYS B C 1
ATOM 3226 O O . LYS B 1 172 ? 7.865 20.798 52.496 1.00 66.18 172 LYS B O 1
ATOM 3232 N N . GLY B 1 173 ? 6.213 20.084 53.847 1.00 63.90 173 GLY B N 1
ATOM 3233 C CA . GLY B 1 173 ? 5.157 20.907 53.236 1.00 67.99 173 GLY B CA 1
ATOM 3234 C C . GLY B 1 173 ? 4.078 21.271 54.232 1.00 69.99 173 GLY B C 1
ATOM 3235 O O . GLY B 1 173 ? 4.198 20.966 55.417 1.00 81.62 173 GLY B O 1
ATOM 3236 N N . ASP B 1 174 ? 3.020 21.920 53.757 1.00 71.18 174 ASP B N 1
ATOM 3237 C CA . ASP B 1 174 ? 1.944 22.413 54.635 1.00 79.27 174 ASP B CA 1
ATOM 3238 C C . ASP B 1 174 ? 1.111 21.279 55.216 1.00 80.74 174 ASP B C 1
ATOM 3239 O O . ASP B 1 174 ? 0.773 21.294 56.407 1.00 84.75 174 ASP B O 1
ATOM 3244 N N . ILE B 1 175 ? 0.791 20.310 54.358 1.00 84.40 175 ILE B N 1
ATOM 3245 C CA . ILE B 1 175 ? 0.128 19.058 54.746 1.00 87.30 175 ILE B CA 1
ATOM 3246 C C . ILE B 1 175 ? 0.839 18.360 55.920 1.00 84.83 175 ILE B C 1
ATOM 3247 O O . ILE B 1 175 ? 0.184 17.824 56.829 1.00 90.07 175 ILE B O 1
ATOM 3252 N N . GLY B 1 176 ? 2.166 18.370 55.862 1.00 80.17 176 GLY B N 1
ATOM 3253 C CA . GLY B 1 176 ? 3.023 17.742 56.856 1.00 80.95 176 GLY B CA 1
ATOM 3254 C C . GLY B 1 176 ? 4.403 17.496 56.276 1.00 79.92 176 GLY B C 1
ATOM 3255 O O . GLY B 1 176 ? 4.925 18.330 55.566 1.00 85.11 176 GLY B O 1
ATOM 3256 N N . ASN B 1 177 ? 5.000 16.346 56.557 1.00 77.25 177 ASN B N 1
ATOM 3257 C CA . ASN B 1 177 ? 6.314 16.034 56.011 1.00 78.60 177 ASN B CA 1
ATOM 3258 C C . ASN B 1 177 ? 6.604 14.557 56.045 1.00 81.84 177 ASN B C 1
ATOM 3259 O O . ASN B 1 177 ? 5.817 13.778 56.564 1.00 90.49 177 ASN B O 1
ATOM 3264 N N . GLY B 1 178 ? 7.729 14.159 55.466 1.00 85.30 178 GLY B N 1
ATOM 3265 C CA . GLY B 1 178 ? 8.080 12.752 55.449 1.00 84.03 178 GLY B CA 1
ATOM 3266 C C . GLY B 1 178 ? 8.973 12.360 54.320 1.00 77.82 178 GLY B C 1
ATOM 3267 O O . GLY B 1 178 ? 9.350 13.180 53.475 1.00 78.06 178 GLY B O 1
ATOM 3268 N N . SER B 1 179 ? 9.204 11.060 54.265 1.00 70.11 179 SER B N 1
ATOM 3269 C CA . SER B 1 179 ? 10.262 10.522 53.460 1.00 68.51 179 SER B CA 1
ATOM 3270 C C . SER B 1 179 ? 9.982 9.112 52.996 1.00 64.13 179 SER B C 1
ATOM 3271 O O . SER B 1 179 ? 9.257 8.392 53.647 1.00 66.18 179 SER B O 1
ATOM 3274 N N . THR B 1 180 ? 10.528 8.747 51.839 1.00 60.64 180 THR B N 1
ATOM 3275 C CA . THR B 1 180 ? 10.630 7.356 51.430 1.00 60.13 180 THR B CA 1
ATOM 3276 C C . THR B 1 180 ? 12.112 7.088 51.328 1.00 54.63 180 THR B C 1
ATOM 3277 O O . THR B 1 180 ? 12.870 7.995 50.945 1.00 53.35 180 THR B O 1
ATOM 3281 N N . THR B 1 181 ? 12.529 5.869 51.662 1.00 53.98 181 THR B N 1
ATOM 3282 C CA . THR B 1 181 ? 13.922 5.492 51.509 1.00 55.87 181 THR B CA 1
ATOM 3283 C C . THR B 1 181 ? 14.060 4.132 50.822 1.00 57.61 181 THR B C 1
ATOM 3284 O O . THR B 1 181 ? 13.233 3.241 50.986 1.00 51.90 181 THR B O 1
ATOM 3288 N N . LEU B 1 182 ? 15.101 4.026 49.996 1.00 65.52 182 LEU B N 1
ATOM 3289 C CA . LEU B 1 182 ? 15.336 2.848 49.172 1.00 68.00 182 LEU B CA 1
ATOM 3290 C C . LEU B 1 182 ? 16.643 2.268 49.578 1.00 67.56 182 LEU B C 1
ATOM 3291 O O . LEU B 1 182 ? 17.646 2.981 49.659 1.00 77.27 182 LEU B O 1
ATOM 3296 N N . LYS B 1 183 ? 16.623 0.970 49.848 1.00 62.87 183 LYS B N 1
ATOM 3297 C CA . LYS B 1 183 ? 17.805 0.303 50.315 1.00 67.32 183 LYS B CA 1
ATOM 3298 C C . LYS B 1 183 ? 18.437 -0.407 49.157 1.00 68.78 183 LYS B C 1
ATOM 3299 O O . LYS B 1 183 ? 17.939 -0.418 48.041 1.00 73.96 183 LYS B O 1
ATOM 3305 N N . GLN B 1 184 ? 19.621 -0.944 49.395 1.00 71.73 184 GLN B N 1
ATOM 3306 C CA . GLN B 1 184 ? 20.283 -1.750 48.405 1.00 74.13 184 GLN B CA 1
ATOM 3307 C C . GLN B 1 184 ? 19.431 -2.962 48.283 1.00 74.45 184 GLN B C 1
ATOM 3308 O O . GLN B 1 184 ? 18.882 -3.385 49.267 1.00 79.62 184 GLN B O 1
ATOM 3314 N N . HIS B 1 185 ? 19.313 -3.544 47.104 1.00 74.82 185 HIS B N 1
ATOM 3315 C CA . HIS B 1 185 ? 18.381 -4.654 46.961 1.00 76.59 185 HIS B CA 1
ATOM 3316 C C . HIS B 1 185 ? 18.511 -5.201 45.563 1.00 71.29 185 HIS B C 1
ATOM 3317 O O . HIS B 1 185 ? 18.473 -4.433 44.624 1.00 63.07 185 HIS B O 1
ATOM 3324 N N . THR B 1 186 ? 18.649 -6.521 45.421 1.00 73.03 186 THR B N 1
ATOM 3325 C CA . THR B 1 186 ? 18.870 -7.094 44.091 1.00 78.51 186 THR B CA 1
ATOM 3326 C C . THR B 1 186 ? 17.862 -8.147 43.686 1.00 86.22 186 THR B C 1
ATOM 3327 O O . THR B 1 186 ? 17.655 -9.084 44.436 1.00 87.61 186 THR B O 1
ATOM 3331 N N . ASP B 1 187 ? 17.274 -8.034 42.492 1.00 94.11 187 ASP B N 1
ATOM 3332 C CA . ASP B 1 187 ? 16.372 -9.054 42.006 1.00 100.43 187 ASP B CA 1
ATOM 3333 C C . ASP B 1 187 ? 17.064 -9.826 40.945 1.00 106.01 187 ASP B C 1
ATOM 3334 O O . ASP B 1 187 ? 17.634 -9.267 40.020 1.00 116.82 187 ASP B O 1
ATOM 3339 N N . LEU B 1 188 ? 17.039 -11.133 41.131 1.00 103.07 188 LEU B N 1
ATOM 3340 C CA . LEU B 1 188 ? 17.814 -12.056 40.324 1.00 93.63 188 LEU B CA 1
ATOM 3341 C C . LEU B 1 188 ? 16.853 -13.188 39.876 1.00 88.20 188 LEU B C 1
ATOM 3342 O O . LEU B 1 188 ? 15.778 -12.943 39.289 1.00 72.74 188 LEU B O 1
ATOM 3347 N N . GLN B 1 191 ? 15.470 -8.197 37.961 1.00 68.48 191 GLN B N 1
ATOM 3348 C CA . GLN B 1 191 ? 16.753 -7.482 37.813 1.00 81.15 191 GLN B CA 1
ATOM 3349 C C . GLN B 1 191 ? 16.562 -6.056 37.356 1.00 78.08 191 GLN B C 1
ATOM 3350 O O . GLN B 1 191 ? 17.408 -5.177 37.583 1.00 82.93 191 GLN B O 1
ATOM 3356 N N . ASP B 1 192 ? 15.463 -5.844 36.659 1.00 77.72 192 ASP B N 1
ATOM 3357 C CA . ASP B 1 192 ? 14.995 -4.482 36.435 1.00 78.60 192 ASP B CA 1
ATOM 3358 C C . ASP B 1 192 ? 14.389 -3.909 37.693 1.00 69.22 192 ASP B C 1
ATOM 3359 O O . ASP B 1 192 ? 14.433 -2.683 37.902 1.00 66.18 192 ASP B O 1
ATOM 3364 N N . GLN B 1 193 ? 13.864 -4.795 38.541 1.00 63.44 193 GLN B N 1
ATOM 3365 C CA . GLN B 1 193 ? 13.276 -4.366 39.802 1.00 63.53 193 GLN B CA 1
ATOM 3366 C C . GLN B 1 193 ? 14.286 -4.048 40.893 1.00 64.51 193 GLN B C 1
ATOM 3367 O O . GLN B 1 193 ? 13.863 -3.695 42.008 1.00 73.89 193 GLN B O 1
ATOM 3373 N N . SER B 1 194 ? 15.589 -4.112 40.608 1.00 59.01 194 SER B N 1
ATOM 3374 C CA . SER B 1 194 ? 16.543 -3.939 41.669 1.00 56.23 194 SER B CA 1
ATOM 3375 C C . SER B 1 194 ? 17.012 -2.531 41.763 1.00 52.12 194 SER B C 1
ATOM 3376 O O . SER B 1 194 ? 17.025 -1.789 40.790 1.00 45.14 194 SER B O 1
ATOM 3379 N N . ILE B 1 195 ? 17.427 -2.213 42.981 1.00 54.85 195 ILE B N 1
ATOM 3380 C CA . ILE B 1 195 ? 17.947 -0.920 43.353 1.00 55.44 195 ILE B CA 1
ATOM 3381 C C . ILE B 1 195 ? 19.430 -1.019 43.682 1.00 59.24 195 ILE B C 1
ATOM 3382 O O . ILE B 1 195 ? 19.814 -1.452 44.764 1.00 58.64 195 ILE B O 1
ATOM 3387 N N . GLU B 1 196 ? 20.265 -0.616 42.730 1.00 66.58 196 GLU B N 1
ATOM 3388 C CA . GLU B 1 196 ? 21.710 -0.652 42.906 1.00 67.96 196 GLU B CA 1
ATOM 3389 C C . GLU B 1 196 ? 22.176 0.705 43.405 1.00 59.57 196 GLU B C 1
ATOM 3390 O O . GLU B 1 196 ? 21.731 1.722 42.916 1.00 59.68 196 GLU B O 1
ATOM 3396 N N . ILE B 1 197 ? 23.082 0.717 44.372 1.00 57.99 197 ILE B N 1
ATOM 3397 C CA . ILE B 1 197 ? 23.657 1.954 44.937 1.00 57.33 197 ILE B CA 1
ATOM 3398 C C . ILE B 1 197 ? 25.186 1.836 44.929 1.00 61.31 197 ILE B C 1
ATOM 3399 O O . ILE B 1 197 ? 25.742 0.750 45.067 1.00 65.72 197 ILE B O 1
ATOM 3404 N N . SER B 1 198 ? 25.858 2.958 44.734 1.00 64.94 198 SER B N 1
ATOM 3405 C CA . SER B 1 198 ? 27.298 2.998 44.637 1.00 71.62 198 SER B CA 1
ATOM 3406 C C . SER B 1 198 ? 27.771 4.308 45.230 1.00 77.56 198 SER B C 1
ATOM 3407 O O . SER B 1 198 ? 27.470 5.376 44.727 1.00 79.24 198 SER B O 1
ATOM 3410 N N . LEU B 1 199 ? 28.511 4.225 46.318 1.00 86.70 199 LEU B N 1
ATOM 3411 C CA . LEU B 1 199 ? 28.811 5.380 47.159 1.00 90.05 199 LEU B CA 1
ATOM 3412 C C . LEU B 1 199 ? 30.332 5.491 47.301 1.00 85.11 199 LEU B C 1
ATOM 3413 O O . LEU B 1 199 ? 31.003 4.503 47.520 1.00 94.16 199 LEU B O 1
ATOM 3418 N N . THR B 1 200 ? 30.881 6.681 47.130 1.00 78.73 200 THR B N 1
ATOM 3419 C CA . THR B 1 200 ? 32.280 6.930 47.470 1.00 78.11 200 THR B CA 1
ATOM 3420 C C . THR B 1 200 ? 32.273 7.923 48.668 1.00 75.07 200 THR B C 1
ATOM 3421 O O . THR B 1 200 ? 33.179 7.926 49.497 1.00 74.07 200 THR B O 1
ATOM 3425 N N . GLN B 1 201 ? 31.203 8.711 48.791 1.00 76.18 201 GLN B N 1
ATOM 3426 C CA . GLN B 1 201 ? 31.075 9.745 49.803 1.00 81.37 201 GLN B CA 1
ATOM 3427 C C . GLN B 1 201 ? 29.600 10.055 50.020 1.00 84.73 201 GLN B C 1
ATOM 3428 O O . GLN B 1 201 ? 28.882 10.065 49.055 1.00 89.43 201 GLN B O 1
ATOM 3434 N N . ALA B 1 202 ? 29.147 10.336 51.243 1.00 81.75 202 ALA B N 1
ATOM 3435 C CA . ALA B 1 202 ? 27.753 10.740 51.464 1.00 77.76 202 ALA B CA 1
ATOM 3436 C C . ALA B 1 202 ? 27.471 12.148 50.881 1.00 82.78 202 ALA B C 1
ATOM 3437 O O . ALA B 1 202 ? 28.286 13.051 50.997 1.00 93.10 202 ALA B O 1
ATOM 3439 N N . VAL B 1 203 ? 26.306 12.309 50.257 1.00 74.86 203 VAL B N 1
ATOM 3440 C CA . VAL B 1 203 ? 25.926 13.540 49.569 1.00 66.25 203 VAL B CA 1
ATOM 3441 C C . VAL B 1 203 ? 24.522 13.882 50.015 1.00 64.16 203 VAL B C 1
ATOM 3442 O O . VAL B 1 203 ? 23.687 12.982 50.142 1.00 63.21 203 VAL B O 1
ATOM 3446 N N . THR B 1 204 ? 24.240 15.164 50.221 1.00 62.67 204 THR B N 1
ATOM 3447 C CA . THR B 1 204 ? 22.875 15.591 50.521 1.00 67.51 204 THR B CA 1
ATOM 3448 C C . THR B 1 204 ? 22.582 16.886 49.762 1.00 66.13 204 THR B C 1
ATOM 3449 O O . THR B 1 204 ? 23.317 17.863 49.895 1.00 70.86 204 THR B O 1
ATOM 3453 N N . LEU B 1 205 ? 21.545 16.872 48.923 1.00 64.08 205 LEU B N 1
ATOM 3454 C CA . LEU B 1 205 ? 21.187 18.024 48.076 1.00 64.00 205 LEU B CA 1
ATOM 3455 C C . LEU B 1 205 ? 19.696 18.196 47.999 1.00 63.70 205 LEU B C 1
ATOM 3456 O O . LEU B 1 205 ? 18.957 17.248 48.255 1.00 68.47 205 LEU B O 1
ATOM 3461 N N . THR B 1 206 ? 19.264 19.401 47.631 1.00 59.41 206 THR B N 1
ATOM 3462 C CA . THR B 1 206 ? 17.848 19.716 47.529 1.00 60.22 206 THR B CA 1
ATOM 3463 C C . THR B 1 206 ? 17.524 20.201 46.131 1.00 58.17 206 THR B C 1
ATOM 3464 O O . THR B 1 206 ? 18.266 21.001 45.574 1.00 58.97 206 THR B O 1
ATOM 3468 N N . PHE B 1 207 ? 16.395 19.721 45.596 1.00 55.86 207 PHE B N 1
ATOM 3469 C CA . PHE B 1 207 ? 15.967 19.968 44.223 1.00 55.15 207 PHE B CA 1
ATOM 3470 C C . PHE B 1 207 ? 14.495 20.330 44.118 1.00 54.76 207 PHE B C 1
ATOM 3471 O O . PHE B 1 207 ? 13.691 19.878 44.911 1.00 53.05 207 PHE B O 1
ATOM 3479 N N . SER B 1 208 ? 14.148 21.109 43.090 1.00 59.43 208 SER B N 1
ATOM 3480 C CA . SER B 1 208 ? 12.746 21.366 42.720 1.00 56.63 208 SER B CA 1
ATOM 3481 C C . SER B 1 208 ? 12.073 20.103 42.161 1.00 54.33 208 SER B C 1
ATOM 3482 O O . SER B 1 208 ? 12.582 19.478 41.228 1.00 49.05 208 SER B O 1
ATOM 3485 N N . LEU B 1 209 ? 10.938 19.732 42.758 1.00 52.31 209 LEU B N 1
ATOM 3486 C CA . LEU B 1 209 ? 10.138 18.609 42.284 1.00 53.13 209 LEU B CA 1
ATOM 3487 C C . LEU B 1 209 ? 9.360 18.929 41.009 1.00 55.14 209 LEU B C 1
ATOM 3488 O O . LEU B 1 209 ? 8.862 17.995 40.359 1.00 55.98 209 LEU B O 1
ATOM 3493 N N . LYS B 1 210 ? 9.182 20.215 40.689 1.00 55.42 210 LYS B N 1
ATOM 3494 C CA . LYS B 1 210 ? 8.594 20.588 39.411 1.00 61.46 210 LYS B CA 1
ATOM 3495 C C . LYS B 1 210 ? 9.435 20.017 38.294 1.00 62.81 210 LYS B C 1
ATOM 3496 O O . LYS B 1 210 ? 8.906 19.390 37.379 1.00 72.23 210 LYS B O 1
ATOM 3502 N N . TYR B 1 211 ? 10.744 20.203 38.377 1.00 57.49 211 TYR B N 1
ATOM 3503 C CA . TYR B 1 211 ? 11.630 19.722 37.321 1.00 51.71 211 TYR B CA 1
ATOM 3504 C C . TYR B 1 211 ? 11.777 18.210 37.259 1.00 49.03 211 TYR B C 1
ATOM 3505 O O . TYR B 1 211 ? 11.731 17.618 36.168 1.00 54.79 211 TYR B O 1
ATOM 3514 N N . LEU B 1 212 ? 11.917 17.581 38.413 1.00 44.39 212 LEU B N 1
ATOM 3515 C CA . LEU B 1 212 ? 12.050 16.140 38.443 1.00 48.78 212 LEU B CA 1
ATOM 3516 C C . LEU B 1 212 ? 10.826 15.458 37.847 1.00 52.12 212 LEU B C 1
ATOM 3517 O O . LEU B 1 212 ? 10.946 14.473 37.121 1.00 62.55 212 LEU B O 1
ATOM 3522 N N . ALA B 1 213 ? 9.649 16.001 38.135 1.00 55.23 213 ALA B N 1
ATOM 3523 C CA . ALA B 1 213 ? 8.402 15.530 37.536 1.00 54.91 213 ALA B CA 1
ATOM 3524 C C . ALA B 1 213 ? 8.398 15.590 36.007 1.00 58.19 213 ALA B C 1
ATOM 3525 O O . ALA B 1 213 ? 7.854 14.695 35.336 1.00 66.11 213 ALA B O 1
ATOM 3527 N N . GLN B 1 214 ? 8.974 16.646 35.447 1.00 57.24 214 GLN B N 1
ATOM 3528 C CA . GLN B 1 214 ? 9.077 16.752 33.990 1.00 61.22 214 GLN B CA 1
ATOM 3529 C C . GLN B 1 214 ? 10.070 15.744 33.405 1.00 55.04 214 GLN B C 1
ATOM 3530 O O . GLN B 1 214 ? 9.889 15.267 32.269 1.00 51.40 214 GLN B O 1
ATOM 3536 N N . PHE B 1 215 ? 11.124 15.448 34.164 1.00 51.14 215 PHE B N 1
ATOM 3537 C CA . PHE B 1 215 ? 12.129 14.477 33.715 1.00 51.53 215 PHE B CA 1
ATOM 3538 C C . PHE B 1 215 ? 11.505 13.102 33.637 1.00 51.60 215 PHE B C 1
ATOM 3539 O O . PHE B 1 215 ? 11.842 12.322 32.754 1.00 55.54 215 PHE B O 1
ATOM 3547 N N . THR B 1 216 ? 10.574 12.814 34.540 1.00 54.68 216 THR B N 1
ATOM 3548 C CA . THR B 1 216 ? 9.942 11.492 34.582 1.00 57.41 216 THR B CA 1
ATOM 3549 C C . THR B 1 216 ? 8.946 11.225 33.448 1.00 56.67 216 THR B C 1
ATOM 3550 O O . THR B 1 216 ? 8.466 10.112 33.316 1.00 59.45 216 THR B O 1
ATOM 3554 N N . LYS B 1 217 ? 8.677 12.207 32.593 1.00 56.52 217 LYS B N 1
ATOM 3555 C CA . LYS B 1 217 ? 8.008 11.915 31.315 1.00 57.29 217 LYS B CA 1
ATOM 3556 C C . LYS B 1 217 ? 8.860 11.064 30.342 1.00 51.36 217 LYS B C 1
ATOM 3557 O O . LYS B 1 217 ? 8.332 10.558 29.356 1.00 54.89 217 LYS B O 1
ATOM 3563 N N . ALA B 1 218 ? 10.161 10.935 30.602 1.00 43.97 218 ALA B N 1
ATOM 3564 C CA . ALA B 1 218 ? 11.034 10.035 29.843 1.00 42.43 218 ALA B CA 1
ATOM 3565 C C . ALA B 1 218 ? 10.895 8.564 30.248 1.00 40.26 218 ALA B C 1
ATOM 3566 O O . ALA B 1 218 ? 11.497 7.694 29.637 1.00 38.34 218 ALA B O 1
ATOM 3568 N N . THR B 1 219 ? 10.102 8.296 31.268 1.00 42.72 219 THR B N 1
ATOM 3569 C CA . THR B 1 219 ? 9.888 6.953 31.772 1.00 46.66 219 THR B CA 1
ATOM 3570 C C . THR B 1 219 ? 9.658 5.894 30.681 1.00 50.07 219 THR B C 1
ATOM 3571 O O . THR B 1 219 ? 10.262 4.822 30.762 1.00 57.36 219 THR B O 1
ATOM 3575 N N . PRO B 1 220 ? 8.822 6.174 29.657 1.00 52.22 220 PRO B N 1
ATOM 3576 C CA . PRO B 1 220 ? 8.650 5.138 28.616 1.00 52.38 220 PRO B CA 1
ATOM 3577 C C . PRO B 1 220 ? 9.852 4.841 27.688 1.00 54.22 220 PRO B C 1
ATOM 3578 O O . PRO B 1 220 ? 9.786 3.891 26.928 1.00 60.86 220 PRO B O 1
ATOM 3582 N N . LEU B 1 221 ? 10.939 5.598 27.767 1.00 53.60 221 LEU B N 1
ATOM 3583 C CA . LEU B 1 221 ? 12.137 5.308 26.976 1.00 54.11 221 LEU B CA 1
ATOM 3584 C C . LEU B 1 221 ? 13.042 4.232 27.537 1.00 57.28 221 LEU B C 1
ATOM 3585 O O . LEU B 1 221 ? 13.978 3.813 26.844 1.00 75.87 221 LEU B O 1
ATOM 3590 N N . ALA B 1 222 ? 12.834 3.825 28.785 1.00 54.91 222 ALA B N 1
ATOM 3591 C CA . ALA B 1 222 ? 13.787 2.943 29.477 1.00 57.34 222 ALA B CA 1
ATOM 3592 C C . ALA B 1 222 ? 13.219 2.428 30.790 1.00 54.94 222 ALA B C 1
ATOM 3593 O O . ALA B 1 222 ? 12.656 3.191 31.540 1.00 60.50 222 ALA B O 1
ATOM 3595 N N . THR B 1 223 ? 13.393 1.147 31.075 1.00 53.54 223 THR B N 1
ATOM 3596 C CA . THR B 1 223 ? 12.859 0.564 32.294 1.00 54.91 223 THR B CA 1
ATOM 3597 C C . THR B 1 223 ? 13.688 0.856 33.531 1.00 51.92 223 THR B C 1
ATOM 3598 O O . THR B 1 223 ? 13.201 0.648 34.638 1.00 56.19 223 THR B O 1
ATOM 3602 N N . ARG B 1 224 ? 14.921 1.329 33.347 1.00 48.29 224 ARG B N 1
ATOM 3603 C CA . ARG B 1 224 ? 15.816 1.672 34.443 1.00 47.40 224 ARG B CA 1
ATOM 3604 C C . ARG B 1 224 ? 16.245 3.140 34.321 1.00 44.97 224 ARG B C 1
ATOM 3605 O O . ARG B 1 224 ? 16.316 3.683 33.228 1.00 41.28 224 ARG B O 1
ATOM 3613 N N . VAL B 1 225 ? 16.510 3.781 35.451 1.00 45.53 225 VAL B N 1
ATOM 3614 C CA . VAL B 1 225 ? 16.952 5.180 35.475 1.00 46.11 225 VAL B CA 1
ATOM 3615 C C . VAL B 1 225 ? 18.136 5.322 36.433 1.00 44.51 225 VAL B C 1
ATOM 3616 O O . VAL B 1 225 ? 18.256 4.570 37.364 1.00 42.70 225 VAL B O 1
ATOM 3620 N N . THR B 1 226 ? 18.999 6.297 36.201 1.00 45.47 226 THR B N 1
ATOM 3621 C CA . THR B 1 226 ? 20.194 6.471 37.013 1.00 49.39 226 THR B CA 1
ATOM 3622 C C . THR B 1 226 ? 20.355 7.922 37.482 1.00 49.50 226 THR B C 1
ATOM 3623 O O . THR B 1 226 ? 20.464 8.838 36.655 1.00 46.00 226 THR B O 1
ATOM 3627 N N . LEU B 1 227 ? 20.397 8.109 38.805 1.00 48.95 227 LEU B N 1
ATOM 3628 C CA . LEU B 1 227 ? 20.626 9.423 39.411 1.00 49.97 227 LEU B CA 1
ATOM 3629 C C . LEU B 1 227 ? 22.063 9.473 39.938 1.00 47.61 227 LEU B C 1
ATOM 3630 O O . LEU B 1 227 ? 22.484 8.535 40.581 1.00 42.57 227 LEU B O 1
ATOM 3635 N N . SER B 1 228 ? 22.801 10.556 39.652 1.00 47.90 228 SER B N 1
ATOM 3636 C CA . SER B 1 228 ? 24.196 10.712 40.097 1.00 47.93 228 SER B CA 1
ATOM 3637 C C . SER B 1 228 ? 24.411 12.077 40.762 1.00 49.93 228 SER B C 1
ATOM 3638 O O . SER B 1 228 ? 23.940 13.079 40.242 1.00 50.60 228 SER B O 1
ATOM 3641 N N . MET B 1 229 ? 25.107 12.108 41.907 1.00 54.56 229 MET B N 1
ATOM 3642 C CA . MET B 1 229 ? 25.252 13.331 42.739 1.00 59.19 229 MET B CA 1
ATOM 3643 C C . MET B 1 229 ? 26.652 13.595 43.323 1.00 58.81 229 MET B C 1
ATOM 3644 O O . MET B 1 229 ? 27.457 12.692 43.522 1.00 57.56 229 MET B O 1
ATOM 3649 N N . SER B 1 230 ? 26.898 14.851 43.647 1.00 58.73 230 SER B N 1
ATOM 3650 C CA . SER B 1 230 ? 28.100 15.266 44.358 1.00 58.20 230 SER B CA 1
ATOM 3651 C C . SER B 1 230 ? 27.757 16.595 44.943 1.00 60.75 230 SER B C 1
ATOM 3652 O O . SER B 1 230 ? 26.895 17.298 44.413 1.00 62.29 230 SER B O 1
ATOM 3655 N N . ASN B 1 231 ? 28.431 16.991 46.004 1.00 62.95 231 ASN B N 1
ATOM 3656 C CA . ASN B 1 231 ? 28.046 18.233 46.665 1.00 73.47 231 ASN B CA 1
ATOM 3657 C C . ASN B 1 231 ? 28.283 19.472 45.792 1.00 77.00 231 ASN B C 1
ATOM 3658 O O . ASN B 1 231 ? 29.315 19.596 45.145 1.00 71.26 231 ASN B O 1
ATOM 3663 N N . ASP B 1 232 ? 27.280 20.353 45.757 1.00 83.70 232 ASP B N 1
ATOM 3664 C CA . ASP B 1 232 ? 27.310 21.591 44.982 1.00 87.46 232 ASP B CA 1
ATOM 3665 C C . ASP B 1 232 ? 27.542 21.387 43.479 1.00 85.23 232 ASP B C 1
ATOM 3666 O O . ASP B 1 232 ? 28.286 22.133 42.853 1.00 92.99 232 ASP B O 1
ATOM 3671 N N . VAL B 1 233 ? 26.908 20.363 42.914 1.00 77.72 233 VAL B N 1
ATOM 3672 C CA . VAL B 1 233 ? 27.127 19.944 41.536 1.00 67.54 233 VAL B CA 1
ATOM 3673 C C . VAL B 1 233 ? 25.780 19.463 40.995 1.00 64.21 233 VAL B C 1
ATOM 3674 O O . VAL B 1 233 ? 25.071 18.724 41.692 1.00 62.85 233 VAL B O 1
ATOM 3678 N N . PRO B 1 234 ? 25.416 19.876 39.757 1.00 61.07 234 PRO B N 1
ATOM 3679 C CA . PRO B 1 234 ? 24.118 19.454 39.254 1.00 58.21 234 PRO B CA 1
ATOM 3680 C C . PRO B 1 234 ? 23.902 17.933 39.269 1.00 54.55 234 PRO B C 1
ATOM 3681 O O . PRO B 1 234 ? 24.804 17.170 38.922 1.00 54.34 234 PRO B O 1
ATOM 3685 N N . LEU B 1 235 ? 22.690 17.553 39.654 1.00 52.01 235 LEU B N 1
ATOM 3686 C CA . LEU B 1 235 ? 22.225 16.177 39.608 1.00 48.18 235 LEU B CA 1
ATOM 3687 C C . LEU B 1 235 ? 22.138 15.711 38.175 1.00 44.39 235 LEU B C 1
ATOM 3688 O O . LEU B 1 235 ? 21.769 16.477 37.306 1.00 47.80 235 LEU B O 1
ATOM 3693 N N . LEU B 1 236 ? 22.475 14.454 37.938 1.00 42.41 236 LEU B N 1
ATOM 3694 C CA . LEU B 1 236 ? 22.392 13.879 36.616 1.00 43.28 236 LEU B CA 1
ATOM 3695 C C . LEU B 1 236 ? 21.369 12.752 36.649 1.00 44.56 236 LEU B C 1
ATOM 3696 O O . LEU B 1 236 ? 21.597 11.738 37.301 1.00 48.29 236 LEU B O 1
ATOM 3701 N N . VAL B 1 237 ? 20.235 12.950 35.974 1.00 43.44 237 VAL B N 1
ATOM 3702 C CA . VAL B 1 237 ? 19.225 11.900 35.763 1.00 41.94 237 VAL B CA 1
ATOM 3703 C C . VAL B 1 237 ? 19.418 11.383 34.349 1.00 44.81 237 VAL B C 1
ATOM 3704 O O . VAL B 1 237 ? 19.358 12.158 33.405 1.00 42.65 237 VAL B O 1
ATOM 3708 N N . GLU B 1 238 ? 19.696 10.088 34.214 1.00 49.45 238 GLU B N 1
ATOM 3709 C CA . GLU B 1 238 ? 20.009 9.495 32.918 1.00 51.46 238 GLU B CA 1
ATOM 3710 C C . GLU B 1 238 ? 19.084 8.344 32.589 1.00 49.05 238 GLU B C 1
ATOM 3711 O O . GLU B 1 238 ? 18.902 7.430 33.387 1.00 48.00 238 GLU B O 1
ATOM 3717 N N . TYR B 1 239 ? 18.527 8.403 31.384 1.00 49.41 239 TYR B N 1
ATOM 3718 C CA . TYR B 1 239 ? 17.723 7.341 30.788 1.00 49.34 239 TYR B CA 1
ATOM 3719 C C . TYR B 1 239 ? 18.522 6.803 29.582 1.00 51.41 239 TYR B C 1
ATOM 3720 O O . TYR B 1 239 ? 18.818 7.549 28.659 1.00 51.27 239 TYR B O 1
ATOM 3729 N N . LYS B 1 240 ? 18.937 5.531 29.611 1.00 58.05 240 LYS B N 1
ATOM 3730 C CA . LYS B 1 240 ? 19.770 4.942 28.527 1.00 63.84 240 LYS B CA 1
ATOM 3731 C C . LYS B 1 240 ? 18.952 4.088 27.576 1.00 68.59 240 LYS B C 1
ATOM 3732 O O . LYS B 1 240 ? 18.061 3.350 27.995 1.00 66.40 240 LYS B O 1
ATOM 3738 N N . MET B 1 241 ? 19.296 4.175 26.296 1.00 75.09 241 MET B N 1
ATOM 3739 C CA . MET B 1 241 ? 18.584 3.458 25.236 1.00 78.38 241 MET B CA 1
ATOM 3740 C C . MET B 1 241 ? 19.552 2.601 24.411 1.00 80.23 241 MET B C 1
ATOM 3741 O O . MET B 1 241 ? 20.768 2.808 24.471 1.00 90.13 241 MET B O 1
ATOM 3746 N N . GLU B 1 242 ? 19.049 1.645 23.626 1.00 84.49 242 GLU B N 1
ATOM 3747 C CA . GLU B 1 242 ? 19.918 1.059 22.617 1.00 94.87 242 GLU B CA 1
ATOM 3748 C C . GLU B 1 242 ? 20.127 2.244 21.729 1.00 97.87 242 GLU B C 1
ATOM 3749 O O . GLU B 1 242 ? 19.164 2.950 21.394 1.00 110.45 242 GLU B O 1
ATOM 3755 N N . SER B 1 243 ? 21.379 2.529 21.406 1.00 89.46 243 SER B N 1
ATOM 3756 C CA . SER B 1 243 ? 21.748 3.596 20.431 1.00 97.78 243 SER B CA 1
ATOM 3757 C C . SER B 1 243 ? 21.593 5.038 20.925 1.00 90.62 243 SER B C 1
ATOM 3758 O O . SER B 1 243 ? 21.240 5.939 20.141 1.00 86.44 243 SER B O 1
ATOM 3761 N N . GLY B 1 244 ? 21.934 5.261 22.187 1.00 83.06 244 GLY B N 1
ATOM 3762 C CA . GLY B 1 244 ? 22.114 6.592 22.701 1.00 73.95 244 GLY B CA 1
ATOM 3763 C C . GLY B 1 244 ? 21.488 6.776 24.058 1.00 64.25 244 GLY B C 1
ATOM 3764 O O . GLY B 1 244 ? 21.262 5.818 24.802 1.00 63.80 244 GLY B O 1
ATOM 3765 N N . PHE B 1 245 ? 21.209 8.028 24.377 1.00 54.36 245 PHE B N 1
ATOM 3766 C CA . PHE B 1 245 ? 20.770 8.363 25.702 1.00 48.64 245 PHE B CA 1
ATOM 3767 C C . PHE B 1 245 ? 20.002 9.663 25.751 1.00 46.66 245 PHE B C 1
ATOM 3768 O O . PHE B 1 245 ? 20.108 10.510 24.860 1.00 47.40 245 PHE B O 1
ATOM 3776 N N . LEU B 1 246 ? 19.274 9.833 26.851 1.00 43.92 246 LEU B N 1
ATOM 3777 C CA . LEU B 1 246 ? 18.683 11.112 27.220 1.00 40.41 246 LEU B CA 1
ATOM 3778 C C . LEU B 1 246 ? 19.090 11.465 28.643 1.00 40.30 246 LEU B C 1
ATOM 3779 O O . LEU B 1 246 ? 18.898 10.668 29.548 1.00 41.46 246 LEU B O 1
ATOM 3784 N N . ARG B 1 247 ? 19.648 12.660 28.835 1.00 43.32 247 ARG B N 1
ATOM 3785 C CA . ARG B 1 247 ? 20.167 13.090 30.151 1.00 46.15 247 ARG B CA 1
ATOM 3786 C C . ARG B 1 247 ? 19.657 14.442 30.589 1.00 49.61 247 ARG B C 1
ATOM 3787 O O . ARG B 1 247 ? 19.565 15.366 29.775 1.00 60.64 247 ARG B O 1
ATOM 3795 N N . PHE B 1 248 ? 19.315 14.539 31.875 1.00 45.80 248 PHE B N 1
ATOM 3796 C CA . PHE B 1 248 ? 18.854 15.783 32.484 1.00 43.20 248 PHE B CA 1
ATOM 3797 C C . PHE B 1 248 ? 19.822 16.183 33.579 1.00 43.19 248 PHE B C 1
ATOM 3798 O O . PHE B 1 248 ? 20.231 15.358 34.374 1.00 46.98 248 PHE B O 1
ATOM 3806 N N . TYR B 1 249 ? 20.213 17.445 33.580 1.00 43.52 249 TYR B N 1
ATOM 3807 C CA . TYR B 1 249 ? 21.061 18.006 34.611 1.00 43.20 249 TYR B CA 1
ATOM 3808 C C . TYR B 1 249 ? 20.230 19.055 35.326 1.00 42.91 249 TYR B C 1
ATOM 3809 O O . TYR B 1 249 ? 19.676 19.945 34.682 1.00 45.40 249 TYR B O 1
ATOM 3818 N N . LEU B 1 250 ? 20.156 18.960 36.647 1.00 40.84 250 LEU B N 1
ATOM 3819 C CA . LEU B 1 250 ? 19.380 19.890 37.453 1.00 40.77 250 LEU B CA 1
ATOM 3820 C C . LEU B 1 250 ? 20.234 20.552 38.546 1.00 42.14 250 LEU B C 1
ATOM 3821 O O . LEU B 1 250 ? 20.880 19.882 39.349 1.00 41.51 250 LEU B O 1
ATOM 3826 N N . ALA B 1 251 ? 20.204 21.880 38.583 1.00 46.00 251 ALA B N 1
ATOM 3827 C CA . ALA B 1 251 ? 20.875 22.652 39.624 1.00 50.38 251 ALA B CA 1
ATOM 3828 C C . ALA B 1 251 ? 20.161 22.537 40.985 1.00 55.10 251 ALA B C 1
ATOM 3829 O O . ALA B 1 251 ? 18.929 22.699 41.036 1.00 60.41 251 ALA B O 1
ATOM 3831 N N . PRO B 1 252 ? 20.921 22.305 42.100 1.00 56.27 252 PRO B N 1
ATOM 3832 C CA . PRO B 1 252 ? 20.310 22.238 43.437 1.00 57.64 252 PRO B CA 1
ATOM 3833 C C . PRO B 1 252 ? 19.924 23.623 43.937 1.00 60.98 252 PRO B C 1
ATOM 3834 O O . PRO B 1 252 ? 20.338 24.602 43.341 1.00 59.49 252 PRO B O 1
ATOM 3838 N N . LYS B 1 253 ? 19.122 23.696 44.998 1.00 67.67 253 LYS B N 1
ATOM 3839 C CA . LYS B 1 253 ? 18.456 24.960 45.373 1.00 74.98 253 LYS B CA 1
ATOM 3840 C C . LYS B 1 253 ? 19.342 25.947 46.150 1.00 77.10 253 LYS B C 1
ATOM 3841 O O . LYS B 1 253 ? 20.158 25.559 46.981 1.00 75.43 253 LYS B O 1
ATOM 3847 N N . LEU C 1 2 ? -46.641 2.466 16.749 1.00 90.18 2 LEU C N 1
ATOM 3848 C CA . LEU C 1 2 ? -45.187 2.121 16.670 1.00 92.70 2 LEU C CA 1
ATOM 3849 C C . LEU C 1 2 ? -44.610 1.290 17.823 1.00 87.12 2 LEU C C 1
ATOM 3850 O O . LEU C 1 2 ? -44.628 1.716 18.966 1.00 79.41 2 LEU C O 1
ATOM 3855 N N . GLU C 1 3 ? -44.093 0.112 17.498 1.00 83.38 3 GLU C N 1
ATOM 3856 C CA . GLU C 1 3 ? -43.364 -0.720 18.456 1.00 90.07 3 GLU C CA 1
ATOM 3857 C C . GLU C 1 3 ? -42.261 -1.414 17.700 1.00 95.41 3 GLU C C 1
ATOM 3858 O O . GLU C 1 3 ? -42.515 -2.108 16.718 1.00 108.35 3 GLU C O 1
ATOM 3864 N N . ALA C 1 4 ? -41.040 -1.213 18.166 1.00 97.18 4 ALA C N 1
ATOM 3865 C CA . ALA C 1 4 ? -39.842 -1.690 17.492 1.00 94.04 4 ALA C CA 1
ATOM 3866 C C . ALA C 1 4 ? -38.853 -2.111 18.561 1.00 84.94 4 ALA C C 1
ATOM 3867 O O . ALA C 1 4 ? -38.658 -1.378 19.500 1.00 77.74 4 ALA C O 1
ATOM 3869 N N . ARG C 1 5 ? -38.230 -3.272 18.411 1.00 81.50 5 ARG C N 1
ATOM 3870 C CA . ARG C 1 5 ? -37.303 -3.770 19.409 1.00 88.37 5 ARG C CA 1
ATOM 3871 C C . ARG C 1 5 ? -35.952 -4.124 18.768 1.00 92.78 5 ARG C C 1
ATOM 3872 O O . ARG C 1 5 ? -35.910 -4.709 17.688 1.00 99.34 5 ARG C O 1
ATOM 3880 N N . PHE C 1 6 ? -34.853 -3.726 19.410 1.00 96.68 6 PHE C N 1
ATOM 3881 C CA . PHE C 1 6 ? -33.498 -4.074 18.951 1.00 101.41 6 PHE C CA 1
ATOM 3882 C C . PHE C 1 6 ? -32.874 -5.122 19.839 1.00 109.64 6 PHE C C 1
ATOM 3883 O O . PHE C 1 6 ? -33.056 -5.103 21.056 1.00 100.69 6 PHE C O 1
ATOM 3891 N N . GLN C 1 7 ? -32.081 -5.997 19.230 1.00 124.98 7 GLN C N 1
ATOM 3892 C CA . GLN C 1 7 ? -31.288 -6.971 19.975 1.00 129.79 7 GLN C CA 1
ATOM 3893 C C . GLN C 1 7 ? -30.315 -6.236 20.940 1.00 124.74 7 GLN C C 1
ATOM 3894 O O . GLN C 1 7 ? -30.374 -6.444 22.172 1.00 126.90 7 GLN C O 1
ATOM 3900 N N . GLN C 1 8 ? -29.545 -5.293 20.391 1.00 118.31 8 GLN C N 1
ATOM 3901 C CA . GLN C 1 8 ? -28.498 -4.593 21.150 1.00 116.17 8 GLN C CA 1
ATOM 3902 C C . GLN C 1 8 ? -28.629 -3.062 21.137 1.00 111.62 8 GLN C C 1
ATOM 3903 O O . GLN C 1 8 ? -28.832 -2.402 20.098 1.00 119.76 8 GLN C O 1
ATOM 3909 N N . ALA C 1 9 ? -28.412 -2.495 22.313 1.00 99.22 9 ALA C N 1
ATOM 3910 C CA . ALA C 1 9 ? -28.603 -1.071 22.548 1.00 92.01 9 ALA C CA 1
ATOM 3911 C C . ALA C 1 9 ? -27.369 -0.295 22.206 1.00 88.33 9 ALA C C 1
ATOM 3912 O O . ALA C 1 9 ? -27.392 0.915 22.199 1.00 88.32 9 ALA C O 1
ATOM 3914 N N . ALA C 1 10 ? -26.273 -0.980 21.950 1.00 92.00 10 ALA C N 1
ATOM 3915 C CA . ALA C 1 10 ? -25.024 -0.309 21.674 1.00 93.44 10 ALA C CA 1
ATOM 3916 C C . ALA C 1 10 ? -25.056 0.363 20.300 1.00 89.75 10 ALA C C 1
ATOM 3917 O O . ALA C 1 10 ? -24.440 1.413 20.125 1.00 88.86 10 ALA C O 1
ATOM 3919 N N . LEU C 1 11 ? -25.762 -0.244 19.340 1.00 87.57 11 LEU C N 1
ATOM 3920 C CA . LEU C 1 11 ? -25.766 0.283 17.964 1.00 90.49 11 LEU C CA 1
ATOM 3921 C C . LEU C 1 11 ? -26.657 1.513 17.800 1.00 86.65 11 LEU C C 1
ATOM 3922 O O . LEU C 1 11 ? -26.363 2.374 16.994 1.00 89.72 11 LEU C O 1
ATOM 3927 N N . LEU C 1 12 ? -27.665 1.651 18.654 1.00 78.77 12 LEU C N 1
ATOM 3928 C CA . LEU C 1 12 ? -28.433 2.860 18.680 1.00 77.78 12 LEU C CA 1
ATOM 3929 C C . LEU C 1 12 ? -27.604 3.988 19.272 1.00 81.17 12 LEU C C 1
ATOM 3930 O O . LEU C 1 12 ? -27.536 5.061 18.704 1.00 82.01 12 LEU C O 1
ATOM 3935 N N . LYS C 1 13 ? -26.951 3.701 20.388 1.00 87.32 13 LYS C N 1
ATOM 3936 C CA . LYS C 1 13 ? -25.999 4.641 21.006 1.00 90.70 13 LYS C CA 1
ATOM 3937 C C . LYS C 1 13 ? -24.987 5.213 20.005 1.00 88.31 13 LYS C C 1
ATOM 3938 O O . LYS C 1 13 ? -24.846 6.430 19.863 1.00 91.41 13 LYS C O 1
ATOM 3944 N N . LYS C 1 14 ? -24.304 4.311 19.311 1.00 82.28 14 LYS C N 1
ATOM 3945 C CA . LYS C 1 14 ? -23.282 4.680 18.332 1.00 79.51 14 LYS C CA 1
ATOM 3946 C C . LYS C 1 14 ? -23.786 5.555 17.189 1.00 73.62 14 LYS C C 1
ATOM 3947 O O . LYS C 1 14 ? -23.109 6.489 16.806 1.00 71.11 14 LYS C O 1
ATOM 3953 N N . LEU C 1 15 ? -24.980 5.272 16.655 1.00 70.74 15 LEU C N 1
ATOM 3954 C CA . LEU C 1 15 ? -25.585 6.154 15.638 1.00 68.88 15 LEU C CA 1
ATOM 3955 C C . LEU C 1 15 ? -25.742 7.562 16.134 1.00 68.67 15 LEU C C 1
ATOM 3956 O O . LEU C 1 15 ? -25.314 8.493 15.483 1.00 79.38 15 LEU C O 1
ATOM 3961 N N . LEU C 1 16 ? -26.356 7.709 17.294 1.00 63.81 16 LEU C N 1
ATOM 3962 C CA . LEU C 1 16 ? -26.599 9.028 17.834 1.00 64.36 16 LEU C CA 1
ATOM 3963 C C . LEU C 1 16 ? -25.322 9.797 18.149 1.00 66.20 16 LEU C C 1
ATOM 3964 O O . LEU C 1 16 ? -25.268 10.995 17.961 1.00 61.89 16 LEU C O 1
ATOM 3969 N N . ASP C 1 17 ? -24.304 9.097 18.627 1.00 75.41 17 ASP C N 1
ATOM 3970 C CA . ASP C 1 17 ? -23.001 9.707 18.860 1.00 84.56 17 ASP C CA 1
ATOM 3971 C C . ASP C 1 17 ? -22.441 10.322 17.591 1.00 82.40 17 ASP C C 1
ATOM 3972 O O . ASP C 1 17 ? -21.837 11.407 17.621 1.00 87.35 17 ASP C O 1
ATOM 3977 N N . ALA C 1 18 ? -22.661 9.638 16.470 1.00 74.67 18 ALA C N 1
ATOM 3978 C CA . ALA C 1 18 ? -22.166 10.108 15.174 1.00 75.02 18 ALA C CA 1
ATOM 3979 C C . ALA C 1 18 ? -22.894 11.347 14.643 1.00 71.93 18 ALA C C 1
ATOM 3980 O O . ALA C 1 18 ? -22.258 12.262 14.095 1.00 70.83 18 ALA C O 1
ATOM 3982 N N . ILE C 1 19 ? -24.213 11.348 14.814 1.00 69.74 19 ILE C N 1
ATOM 3983 C CA . ILE C 1 19 ? -25.097 12.381 14.293 1.00 68.61 19 ILE C CA 1
ATOM 3984 C C . ILE C 1 19 ? -25.215 13.621 15.186 1.00 74.14 19 ILE C C 1
ATOM 3985 O O . ILE C 1 19 ? -25.240 14.724 14.658 1.00 83.83 19 ILE C O 1
ATOM 3990 N N . LYS C 1 20 ? -25.322 13.453 16.506 1.00 72.64 20 LYS C N 1
ATOM 3991 C CA . LYS C 1 20 ? -25.767 14.554 17.386 1.00 74.23 20 LYS C CA 1
ATOM 3992 C C . LYS C 1 20 ? -24.915 15.826 17.405 1.00 81.71 20 LYS C C 1
ATOM 3993 O O . LYS C 1 20 ? -25.442 16.925 17.594 1.00 85.22 20 LYS C O 1
ATOM 3999 N N . GLU C 1 21 ? -23.607 15.687 17.244 1.00 91.82 21 GLU C N 1
ATOM 4000 C CA . GLU C 1 21 ? -22.738 16.857 17.208 1.00 98.86 21 GLU C CA 1
ATOM 4001 C C . GLU C 1 21 ? -23.050 17.703 15.985 1.00 85.68 21 GLU C C 1
ATOM 4002 O O . GLU C 1 21 ? -22.928 18.925 16.013 1.00 92.27 21 GLU C O 1
ATOM 4008 N N . LEU C 1 22 ? -23.461 17.032 14.923 1.00 76.19 22 LEU C N 1
ATOM 4009 C CA . LEU C 1 22 ? -23.675 17.644 13.630 1.00 72.13 22 LEU C CA 1
ATOM 4010 C C . LEU C 1 22 ? -25.098 18.133 13.402 1.00 67.45 22 LEU C C 1
ATOM 4011 O O . LEU C 1 22 ? -25.319 19.060 12.659 1.00 60.42 22 LEU C O 1
ATOM 4016 N N . VAL C 1 23 ? -26.063 17.488 14.036 1.00 72.44 23 VAL C N 1
ATOM 4017 C CA . VAL C 1 23 ? -27.478 17.842 13.898 1.00 68.61 23 VAL C CA 1
ATOM 4018 C C . VAL C 1 23 ? -28.086 17.884 15.295 1.00 68.27 23 VAL C C 1
ATOM 4019 O O . VAL C 1 23 ? -28.038 16.896 16.011 1.00 71.90 23 VAL C O 1
ATOM 4023 N N . THR C 1 24 ? -28.693 18.994 15.684 1.00 69.29 24 THR C N 1
ATOM 4024 C CA . THR C 1 24 ? -29.219 19.078 17.051 1.00 73.42 24 THR C CA 1
ATOM 4025 C C . THR C 1 24 ? -30.637 18.506 17.172 1.00 69.95 24 THR C C 1
ATOM 4026 O O . THR C 1 24 ? -30.919 17.782 18.127 1.00 66.53 24 THR C O 1
ATOM 4030 N N . ASP C 1 25 ? -31.504 18.838 16.208 1.00 71.47 25 ASP C N 1
ATOM 4031 C CA . ASP C 1 25 ? -32.908 18.392 16.166 1.00 77.11 25 ASP C CA 1
ATOM 4032 C C . ASP C 1 25 ? -33.196 17.696 14.850 1.00 72.20 25 ASP C C 1
ATOM 4033 O O . ASP C 1 25 ? -32.728 18.137 13.816 1.00 72.16 25 ASP C O 1
ATOM 4038 N N . ALA C 1 26 ? -33.996 16.636 14.862 1.00 70.43 26 ALA C N 1
ATOM 4039 C CA . ALA C 1 26 ? -34.351 15.940 13.610 1.00 68.87 26 ALA C CA 1
ATOM 4040 C C . ALA C 1 26 ? -35.590 15.095 13.748 1.00 73.32 26 ALA C C 1
ATOM 4041 O O . ALA C 1 26 ? -35.914 14.622 14.852 1.00 85.69 26 ALA C O 1
ATOM 4043 N N . ASN C 1 27 ? -36.298 14.924 12.629 1.00 77.43 27 ASN C N 1
ATOM 4044 C CA . ASN C 1 27 ? -37.422 13.987 12.558 1.00 79.86 27 ASN C CA 1
ATOM 4045 C C . ASN C 1 27 ? -36.920 12.601 12.206 1.00 76.52 27 ASN C C 1
ATOM 4046 O O . ASN C 1 27 ? -36.164 12.434 11.236 1.00 75.77 27 ASN C O 1
ATOM 4051 N N . PHE C 1 28 ? -37.335 11.623 13.010 1.00 75.27 28 PHE C N 1
ATOM 4052 C CA . PHE C 1 28 ? -37.164 10.220 12.681 1.00 79.77 28 PHE C CA 1
ATOM 4053 C C . PHE C 1 28 ? -38.442 9.782 11.986 1.00 82.77 28 PHE C C 1
ATOM 4054 O O . PHE C 1 28 ? -39.504 9.714 12.614 1.00 80.39 28 PHE C O 1
ATOM 4062 N N . ASP C 1 29 ? -38.333 9.476 10.694 1.00 91.33 29 ASP C N 1
ATOM 4063 C CA . ASP C 1 29 ? -39.495 9.157 9.873 1.00 93.84 29 ASP C CA 1
ATOM 4064 C C . ASP C 1 29 ? -39.682 7.647 9.825 1.00 89.73 29 ASP C C 1
ATOM 4065 O O . ASP C 1 29 ? -38.862 6.928 9.254 1.00 89.90 29 ASP C O 1
ATOM 4070 N N . CYS C 1 30 ? -40.746 7.181 10.485 1.00 90.41 30 CYS C N 1
ATOM 4071 C CA . CYS C 1 30 ? -41.008 5.764 10.654 1.00 93.81 30 CYS C CA 1
ATOM 4072 C C . CYS C 1 30 ? -42.066 5.288 9.653 1.00 93.10 30 CYS C C 1
ATOM 4073 O O . CYS C 1 30 ? -43.113 5.929 9.467 1.00 81.09 30 CYS C O 1
ATOM 4076 N N . ASN C 1 31 ? -41.777 4.133 9.051 1.00 102.06 31 ASN C N 1
ATOM 4077 C CA . ASN C 1 31 ? -42.562 3.507 8.005 1.00 101.42 31 ASN C CA 1
ATOM 4078 C C . ASN C 1 31 ? -42.688 2.041 8.342 1.00 98.45 31 ASN C C 1
ATOM 4079 O O . ASN C 1 31 ? -42.209 1.586 9.352 1.00 92.99 31 ASN C O 1
ATOM 4084 N N . ASP C 1 32 ? -43.317 1.310 7.436 1.00 107.10 32 ASP C N 1
ATOM 4085 C CA . ASP C 1 32 ? -43.239 -0.142 7.381 1.00 108.80 32 ASP C CA 1
ATOM 4086 C C . ASP C 1 32 ? -41.843 -0.651 7.024 1.00 101.73 32 ASP C C 1
ATOM 4087 O O . ASP C 1 32 ? -41.453 -1.694 7.509 1.00 94.67 32 ASP C O 1
ATOM 4092 N N . ASN C 1 33 ? -41.120 0.080 6.176 1.00 102.20 33 ASN C N 1
ATOM 4093 C CA . ASN C 1 33 ? -39.741 -0.280 5.782 1.00 105.33 33 ASN C CA 1
ATOM 4094 C C . ASN C 1 33 ? -38.676 -0.075 6.844 1.00 96.63 33 ASN C C 1
ATOM 4095 O O . ASN C 1 33 ? -37.616 -0.718 6.819 1.00 99.18 33 ASN C O 1
ATOM 4100 N N . GLY C 1 34 ? -38.934 0.850 7.751 1.00 89.38 34 GLY C N 1
ATOM 4101 C CA . GLY C 1 34 ? -38.048 1.043 8.884 1.00 86.85 34 GLY C CA 1
ATOM 4102 C C . GLY C 1 34 ? -38.090 2.460 9.407 1.00 81.06 34 GLY C C 1
ATOM 4103 O O . GLY C 1 34 ? -39.104 3.151 9.274 1.00 75.67 34 GLY C O 1
ATOM 4104 N N . ILE C 1 35 ? -36.993 2.860 10.046 1.00 82.99 35 ILE C N 1
ATOM 4105 C CA . ILE C 1 35 ? -36.836 4.209 10.567 1.00 86.72 35 ILE C CA 1
ATOM 4106 C C . ILE C 1 35 ? -35.699 4.873 9.800 1.00 80.81 35 ILE C C 1
ATOM 4107 O O . ILE C 1 35 ? -34.631 4.284 9.616 1.00 86.14 35 ILE C O 1
ATOM 4112 N N . SER C 1 36 ? -35.948 6.099 9.366 1.00 75.01 36 SER C N 1
ATOM 4113 C CA . SER C 1 36 ? -34.998 6.854 8.560 1.00 71.05 36 SER C CA 1
ATOM 4114 C C . SER C 1 36 ? -34.953 8.302 9.046 1.00 73.69 36 SER C C 1
ATOM 4115 O O . SER C 1 36 ? -35.886 8.779 9.717 1.00 85.18 36 SER C O 1
ATOM 4118 N N . LEU C 1 37 ? -33.854 8.977 8.725 1.00 68.45 37 LEU C N 1
ATOM 4119 C CA . LEU C 1 37 ? -33.635 10.360 9.128 1.00 69.80 37 LEU C CA 1
ATOM 4120 C C . LEU C 1 37 ? -32.865 11.055 8.022 1.00 67.02 37 LEU C C 1
ATOM 4121 O O . LEU C 1 37 ? -31.895 10.510 7.544 1.00 64.30 37 LEU C O 1
ATOM 4126 N N . GLN C 1 38 ? -33.262 12.263 7.641 1.00 71.83 38 GLN C N 1
ATOM 4127 C CA . GLN C 1 38 ? -32.425 13.068 6.730 1.00 75.90 38 GLN C CA 1
ATOM 4128 C C . GLN C 1 38 ? -32.409 14.532 7.151 1.00 74.26 38 GLN C C 1
ATOM 4129 O O . GLN C 1 38 ? -33.448 15.139 7.338 1.00 80.19 38 GLN C O 1
ATOM 4135 N N . ALA C 1 39 ? -31.223 15.072 7.403 1.00 71.68 39 ALA C N 1
ATOM 4136 C CA . ALA C 1 39 ? -31.111 16.412 7.977 1.00 68.12 39 ALA C CA 1
ATOM 4137 C C . ALA C 1 39 ? -29.831 17.130 7.596 1.00 70.25 39 ALA C C 1
ATOM 4138 O O . ALA C 1 39 ? -28.827 16.498 7.267 1.00 73.77 39 ALA C O 1
ATOM 4140 N N . MET C 1 40 ? -29.882 18.456 7.672 1.00 71.32 40 MET C N 1
ATOM 4141 C CA . MET C 1 40 ? -28.735 19.322 7.411 1.00 80.01 40 MET C CA 1
ATOM 4142 C C . MET C 1 40 ? -28.101 19.749 8.713 1.00 77.80 40 MET C C 1
ATOM 4143 O O . MET C 1 40 ? -28.742 19.708 9.758 1.00 83.55 40 MET C O 1
ATOM 4148 N N . ASP C 1 41 ? -26.850 20.182 8.650 1.00 74.99 41 ASP C N 1
ATOM 4149 C CA . ASP C 1 41 ? -26.246 20.837 9.791 1.00 76.31 41 ASP C CA 1
ATOM 4150 C C . ASP C 1 41 ? -26.787 22.267 9.861 1.00 72.99 41 ASP C C 1
ATOM 4151 O O . ASP C 1 41 ? -27.428 22.758 8.926 1.00 57.00 41 ASP C O 1
ATOM 4156 N N . SER C 1 42 ? -26.512 22.939 10.975 1.00 78.98 42 SER C N 1
ATOM 4157 C CA . SER C 1 42 ? -26.923 24.336 11.161 1.00 83.62 42 SER C CA 1
ATOM 4158 C C . SER C 1 42 ? -26.663 25.202 9.904 1.00 84.75 42 SER C C 1
ATOM 4159 O O . SER C 1 42 ? -27.512 25.966 9.478 1.00 81.94 42 SER C O 1
ATOM 4162 N N . SER C 1 43 ? -25.489 25.037 9.300 1.00 85.01 43 SER C N 1
ATOM 4163 C CA . SER C 1 43 ? -25.020 25.881 8.195 1.00 81.00 43 SER C CA 1
ATOM 4164 C C . SER C 1 43 ? -25.309 25.453 6.758 1.00 78.48 43 SER C C 1
ATOM 4165 O O . SER C 1 43 ? -24.832 26.085 5.840 1.00 81.94 43 SER C O 1
ATOM 4168 N N . HIS C 1 44 ? -26.036 24.368 6.576 1.00 81.29 44 HIS C N 1
ATOM 4169 C CA . HIS C 1 44 ? -26.381 23.871 5.259 1.00 81.02 44 HIS C CA 1
ATOM 4170 C C . HIS C 1 44 ? -25.186 23.472 4.394 1.00 71.15 44 HIS C C 1
ATOM 4171 O O . HIS C 1 44 ? -25.251 23.550 3.191 1.00 67.02 44 HIS C O 1
ATOM 4178 N N . VAL C 1 45 ? -24.113 23.041 5.034 1.00 67.79 45 VAL C N 1
ATOM 4179 C CA . VAL C 1 45 ? -22.910 22.612 4.351 1.00 62.25 45 VAL C CA 1
ATOM 4180 C C . VAL C 1 45 ? -22.925 21.099 4.184 1.00 59.39 45 VAL C C 1
ATOM 4181 O O . VAL C 1 45 ? -22.457 20.582 3.175 1.00 60.71 45 VAL C O 1
ATOM 4185 N N . ALA C 1 46 ? -23.431 20.393 5.191 1.00 54.51 46 ALA C N 1
ATOM 4186 C CA . ALA C 1 46 ? -23.382 18.940 5.238 1.00 52.57 46 ALA C CA 1
ATOM 4187 C C . ALA C 1 46 ? -24.777 18.382 5.434 1.00 55.14 46 ALA C C 1
ATOM 4188 O O . ALA C 1 46 ? -25.646 19.036 6.002 1.00 54.67 46 ALA C O 1
ATOM 4190 N N . LEU C 1 47 ? -24.988 17.157 4.967 1.00 57.64 47 LEU C N 1
ATOM 4191 C CA . LEU C 1 47 ? -26.276 16.491 5.107 1.00 58.15 47 LEU C CA 1
ATOM 4192 C C . LEU C 1 47 ? -26.075 15.052 5.563 1.00 61.23 47 LEU C C 1
ATOM 4193 O O . LEU C 1 47 ? -25.158 14.371 5.109 1.00 63.36 47 LEU C O 1
ATOM 4198 N N . VAL C 1 48 ? -26.952 14.597 6.462 1.00 65.80 48 VAL C N 1
ATOM 4199 C CA . VAL C 1 48 ? -26.913 13.238 7.025 1.00 66.33 48 VAL C CA 1
ATOM 4200 C C . VAL C 1 48 ? -28.119 12.481 6.530 1.00 60.88 48 VAL C C 1
ATOM 4201 O O . VAL C 1 48 ? -29.198 13.044 6.511 1.00 54.84 48 VAL C O 1
ATOM 4205 N N . SER C 1 49 ? -27.946 11.223 6.130 1.00 62.25 49 SER C N 1
ATOM 4206 C CA . SER C 1 49 ? -29.099 10.366 5.917 1.00 66.71 49 SER C CA 1
ATOM 4207 C C . SER C 1 49 ? -28.921 8.962 6.525 1.00 72.60 49 SER C C 1
ATOM 4208 O O . SER C 1 49 ? -28.071 8.168 6.130 1.00 68.80 49 SER C O 1
ATOM 4211 N N . MET C 1 50 ? -29.751 8.731 7.536 1.00 79.95 50 MET C N 1
ATOM 4212 C CA . MET C 1 50 ? -29.928 7.474 8.260 1.00 81.47 50 MET C CA 1
ATOM 4213 C C . MET C 1 50 ? -30.871 6.517 7.577 1.00 72.67 50 MET C C 1
ATOM 4214 O O . MET C 1 50 ? -31.860 6.934 6.987 1.00 64.43 50 MET C O 1
ATOM 4219 N N . LEU C 1 51 ? -30.644 5.237 7.807 1.00 72.18 51 LEU C N 1
ATOM 4220 C CA . LEU C 1 51 ? -31.639 4.223 7.513 1.00 74.18 51 LEU C CA 1
ATOM 4221 C C . LEU C 1 51 ? -31.385 2.990 8.374 1.00 76.13 51 LEU C C 1
ATOM 4222 O O . LEU C 1 51 ? -30.347 2.360 8.226 1.00 76.50 51 LEU C O 1
ATOM 4227 N N . ILE C 1 52 ? -32.295 2.691 9.304 1.00 80.08 52 ILE C N 1
ATOM 4228 C CA . ILE C 1 52 ? -32.349 1.373 9.934 1.00 82.88 52 ILE C CA 1
ATOM 4229 C C . ILE C 1 52 ? -33.556 0.698 9.330 1.00 89.48 52 ILE C C 1
ATOM 4230 O O . ILE C 1 52 ? -34.695 1.134 9.541 1.00 91.65 52 ILE C O 1
ATOM 4235 N N . LYS C 1 53 ? -33.295 -0.370 8.585 1.00 100.09 53 LYS C N 1
ATOM 4236 C CA . LYS C 1 53 ? -34.344 -1.151 7.948 1.00 101.98 53 LYS C CA 1
ATOM 4237 C C . LYS C 1 53 ? -35.109 -1.918 9.023 1.00 100.30 53 LYS C C 1
ATOM 4238 O O . LYS C 1 53 ? -34.583 -2.141 10.120 1.00 102.75 53 LYS C O 1
ATOM 4244 N N . SER C 1 54 ? -36.346 -2.325 8.723 1.00 96.29 54 SER C N 1
ATOM 4245 C CA . SER C 1 54 ? -37.138 -3.148 9.664 1.00 97.49 54 SER C CA 1
ATOM 4246 C C . SER C 1 54 ? -36.564 -4.555 9.914 1.00 93.23 54 SER C C 1
ATOM 4247 O O . SER C 1 54 ? -36.904 -5.176 10.919 1.00 86.04 54 SER C O 1
ATOM 4250 N N . ASP C 1 55 ? -35.698 -5.025 9.009 1.00 99.01 55 ASP C N 1
ATOM 4251 C CA . ASP C 1 55 ? -34.892 -6.260 9.189 1.00 103.74 55 ASP C CA 1
ATOM 4252 C C . ASP C 1 55 ? -34.152 -6.304 10.526 1.00 96.83 55 ASP C C 1
ATOM 4253 O O . ASP C 1 55 ? -34.058 -7.361 11.150 1.00 91.04 55 ASP C O 1
ATOM 4258 N N . GLY C 1 56 ? -33.598 -5.155 10.931 1.00 95.74 56 GLY C N 1
ATOM 4259 C CA . GLY C 1 56 ? -32.861 -5.040 12.184 1.00 101.13 56 GLY C CA 1
ATOM 4260 C C . GLY C 1 56 ? -33.737 -4.811 13.414 1.00 101.17 56 GLY C C 1
ATOM 4261 O O . GLY C 1 56 ? -33.371 -4.071 14.315 1.00 94.68 56 GLY C O 1
ATOM 4262 N N . PHE C 1 57 ? -34.901 -5.440 13.458 1.00 113.40 57 PHE C N 1
ATOM 4263 C CA . PHE C 1 57 ? -35.789 -5.336 14.600 1.00 120.68 57 PHE C CA 1
ATOM 4264 C C . PHE C 1 57 ? -36.473 -6.704 14.740 1.00 130.40 57 PHE C C 1
ATOM 4265 O O . PHE C 1 57 ? -36.613 -7.403 13.731 1.00 140.12 57 PHE C O 1
ATOM 4273 N N . GLU C 1 58 ? -36.852 -7.072 15.964 1.00 134.74 58 GLU C N 1
ATOM 4274 C CA . GLU C 1 58 ? -37.343 -8.410 16.248 1.00 133.59 58 GLU C CA 1
ATOM 4275 C C . GLU C 1 58 ? -38.851 -8.474 16.104 1.00 126.71 58 GLU C C 1
ATOM 4276 O O . GLU C 1 58 ? -39.355 -9.164 15.207 1.00 137.95 58 GLU C O 1
ATOM 4282 N N . PRO C 1 59 ? -39.603 -7.827 17.028 1.00 110.80 59 PRO C N 1
ATOM 4283 C CA . PRO C 1 59 ? -41.005 -7.612 16.673 1.00 107.39 59 PRO C CA 1
ATOM 4284 C C . PRO C 1 59 ? -41.247 -6.152 16.278 1.00 103.41 59 PRO C C 1
ATOM 4285 O O . PRO C 1 59 ? -41.794 -5.368 17.053 1.00 106.68 59 PRO C O 1
ATOM 4289 N N . TYR C 1 60 ? -40.888 -5.804 15.045 1.00 97.09 60 TYR C N 1
ATOM 4290 C CA . TYR C 1 60 ? -41.108 -4.416 14.508 1.00 97.06 60 TYR C CA 1
ATOM 4291 C C . TYR C 1 60 ? -42.405 -4.092 13.813 1.00 93.17 60 TYR C C 1
ATOM 4292 O O . TYR C 1 60 ? -42.629 -4.585 12.700 1.00 105.14 60 TYR C O 1
ATOM 4301 N N . ARG C 1 61 ? -43.135 -3.112 14.318 1.00 88.83 61 ARG C N 1
ATOM 4302 C CA . ARG C 1 61 ? -44.446 -2.832 13.801 1.00 93.24 61 ARG C CA 1
ATOM 4303 C C . ARG C 1 61 ? -44.869 -1.358 13.794 1.00 98.80 61 ARG C C 1
ATOM 4304 O O . ARG C 1 61 ? -45.183 -0.789 14.815 1.00 94.67 61 ARG C O 1
ATOM 4312 N N . CYS C 1 62 ? -44.948 -0.776 12.608 1.00 108.19 62 CYS C N 1
ATOM 4313 C CA . CYS C 1 62 ? -45.411 0.596 12.453 1.00 113.47 62 CYS C CA 1
ATOM 4314 C C . CYS C 1 62 ? -46.550 0.602 11.429 1.00 114.77 62 CYS C C 1
ATOM 4315 O O . CYS C 1 62 ? -46.327 0.518 10.206 1.00 98.16 62 CYS C O 1
ATOM 4318 N N . ASP C 1 63 ? -47.767 0.706 11.931 1.00 121.26 63 ASP C N 1
ATOM 4319 C CA . ASP C 1 63 ? -48.946 0.613 11.071 1.00 116.59 63 ASP C CA 1
ATOM 4320 C C . ASP C 1 63 ? -49.012 1.755 10.087 1.00 105.07 63 ASP C C 1
ATOM 4321 O O . ASP C 1 63 ? -48.785 1.569 8.911 1.00 104.55 63 ASP C O 1
ATOM 4326 N N . ARG C 1 64 ? -49.252 2.949 10.581 1.00 99.28 64 ARG C N 1
ATOM 4327 C CA . ARG C 1 64 ? -49.283 4.115 9.733 1.00 103.09 64 ARG C CA 1
ATOM 4328 C C . ARG C 1 64 ? -47.894 4.791 9.775 1.00 102.06 64 ARG C C 1
ATOM 4329 O O . ARG C 1 64 ? -47.045 4.447 10.598 1.00 109.93 64 ARG C O 1
ATOM 4337 N N . ASN C 1 65 ? -47.698 5.799 8.931 1.00 96.06 65 ASN C N 1
ATOM 4338 C CA . ASN C 1 65 ? -46.462 6.592 8.869 1.00 95.04 65 ASN C CA 1
ATOM 4339 C C . ASN C 1 65 ? -46.389 7.787 9.838 1.00 92.68 65 ASN C C 1
ATOM 4340 O O . ASN C 1 65 ? -47.260 8.653 9.830 1.00 88.48 65 ASN C O 1
ATOM 4345 N N . ILE C 1 66 ? -45.325 7.827 10.642 1.00 96.05 66 ILE C N 1
ATOM 4346 C CA . ILE C 1 66 ? -45.182 8.779 11.745 1.00 104.69 66 ILE C CA 1
ATOM 4347 C C . ILE C 1 66 ? -43.852 9.507 11.649 1.00 96.72 66 ILE C C 1
ATOM 4348 O O . ILE C 1 66 ? -42.873 8.923 11.201 1.00 95.60 66 ILE C O 1
ATOM 4353 N N . ALA C 1 67 ? -43.829 10.768 12.084 1.00 91.91 67 ALA C N 1
ATOM 4354 C CA . ALA C 1 67 ? -42.596 11.545 12.194 1.00 93.15 67 ALA C CA 1
ATOM 4355 C C . ALA C 1 67 ? -42.377 11.991 13.642 1.00 92.46 67 ALA C C 1
ATOM 4356 O O . ALA C 1 67 ? -43.205 12.704 14.218 1.00 94.12 67 ALA C O 1
ATOM 4358 N N . LEU C 1 68 ? -41.242 11.575 14.208 1.00 88.71 68 LEU C N 1
ATOM 4359 C CA . LEU C 1 68 ? -40.890 11.839 15.599 1.00 84.80 68 LEU C CA 1
ATOM 4360 C C . LEU C 1 68 ? -39.807 12.911 15.670 1.00 81.47 68 LEU C C 1
ATOM 4361 O O . LEU C 1 68 ? -38.633 12.643 15.404 1.00 84.81 68 LEU C O 1
ATOM 4366 N N . GLY C 1 69 ? -40.183 14.105 16.106 1.00 77.23 69 GLY C N 1
ATOM 4367 C CA . GLY C 1 69 ? -39.210 15.156 16.316 1.00 75.40 69 GLY C CA 1
ATOM 4368 C C . GLY C 1 69 ? -38.461 15.018 17.620 1.00 72.63 69 GLY C C 1
ATOM 4369 O O . GLY C 1 69 ? -39.083 14.974 18.673 1.00 71.84 69 GLY C O 1
ATOM 4370 N N . ILE C 1 70 ? -37.131 14.920 17.564 1.00 78.39 70 ILE C N 1
ATOM 4371 C CA . ILE C 1 70 ? -36.328 14.712 18.786 1.00 79.47 70 ILE C CA 1
ATOM 4372 C C . ILE C 1 70 ? -35.080 15.552 18.843 1.00 75.12 70 ILE C C 1
ATOM 4373 O O . ILE C 1 70 ? -34.382 15.707 17.851 1.00 74.17 70 ILE C O 1
ATOM 4378 N N . ASN C 1 71 ? -34.831 16.115 20.023 1.00 75.41 71 ASN C N 1
ATOM 4379 C CA . ASN C 1 71 ? -33.513 16.630 20.352 1.00 76.97 71 ASN C CA 1
ATOM 4380 C C . ASN C 1 71 ? -32.584 15.438 20.512 1.00 72.54 71 ASN C C 1
ATOM 4381 O O . ASN C 1 71 ? -32.826 14.590 21.351 1.00 75.83 71 ASN C O 1
ATOM 4386 N N . LEU C 1 72 ? -31.529 15.370 19.710 1.00 68.40 72 LEU C N 1
ATOM 4387 C CA . LEU C 1 72 ? -30.669 14.184 19.698 1.00 64.76 72 LEU C CA 1
ATOM 4388 C C . LEU C 1 72 ? -29.756 14.059 20.921 1.00 63.44 72 LEU C C 1
ATOM 4389 O O . LEU C 1 72 ? -29.350 12.945 21.236 1.00 64.11 72 LEU C O 1
ATOM 4394 N N . ASN C 1 73 ? -29.431 15.165 21.597 1.00 63.91 73 ASN C N 1
ATOM 4395 C CA . ASN C 1 73 ? -28.718 15.079 22.872 1.00 74.33 73 ASN C CA 1
ATOM 4396 C C . ASN C 1 73 ? -29.576 14.413 23.926 1.00 73.52 73 ASN C C 1
ATOM 4397 O O . ASN C 1 73 ? -29.148 13.453 24.577 1.00 78.54 73 ASN C O 1
ATOM 4402 N N . ALA C 1 74 ? -30.780 14.942 24.097 1.00 68.22 74 ALA C N 1
ATOM 4403 C CA . ALA C 1 74 ? -31.768 14.346 24.980 1.00 64.84 74 ALA C CA 1
ATOM 4404 C C . ALA C 1 74 ? -31.877 12.847 24.752 1.00 62.82 74 ALA C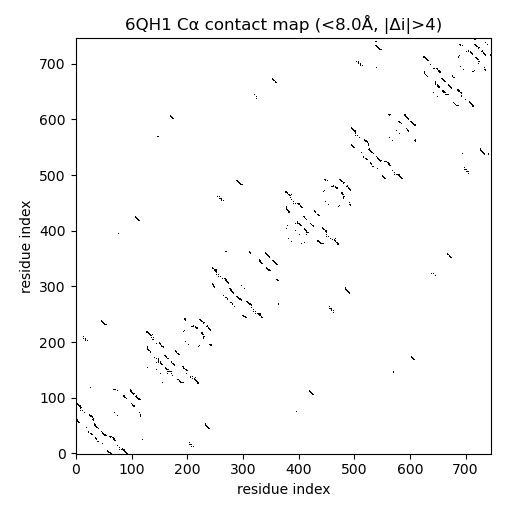 C 1
ATOM 4405 O O . ALA C 1 74 ? -31.788 12.061 25.693 1.00 68.81 74 ALA C O 1
ATOM 4407 N N . LEU C 1 75 ? -32.025 12.444 23.501 1.00 59.19 75 LEU C N 1
ATOM 4408 C CA . LEU C 1 75 ? -32.106 11.024 23.182 1.00 58.80 75 LEU C CA 1
ATOM 4409 C C . LEU C 1 75 ? -30.830 10.269 23.572 1.00 61.92 75 LEU C C 1
ATOM 4410 O O . LEU C 1 75 ? -30.903 9.197 24.158 1.00 61.23 75 LEU C O 1
ATOM 4415 N N . SER C 1 76 ? -29.671 10.852 23.273 1.00 64.07 76 SER C N 1
ATOM 4416 C CA . SER C 1 76 ? -28.374 10.245 23.617 1.00 63.01 76 SER C CA 1
ATOM 4417 C C . SER C 1 76 ? -28.157 10.061 25.136 1.00 62.39 76 SER C C 1
ATOM 4418 O O . SER C 1 76 ? -27.736 8.994 25.590 1.00 62.63 76 SER C O 1
ATOM 4421 N N . LYS C 1 77 ? -28.484 11.097 25.905 1.00 63.54 77 LYS C N 1
ATOM 4422 C CA . LYS C 1 77 ? -28.475 11.033 27.376 1.00 64.19 77 LYS C CA 1
ATOM 4423 C C . LYS C 1 77 ? -29.236 9.812 27.860 1.00 62.67 77 LYS C C 1
ATOM 4424 O O . LYS C 1 77 ? -28.717 9.023 28.641 1.00 69.61 77 LYS C O 1
ATOM 4430 N N . VAL C 1 78 ? -30.467 9.676 27.381 1.00 60.56 78 VAL C N 1
ATOM 4431 C CA . VAL C 1 78 ? -31.359 8.589 27.779 1.00 63.34 78 VAL C CA 1
ATOM 4432 C C . VAL C 1 78 ? -30.836 7.242 27.303 1.00 65.97 78 VAL C C 1
ATOM 4433 O O . VAL C 1 78 ? -30.913 6.259 28.036 1.00 67.30 78 VAL C O 1
ATOM 4437 N N . LEU C 1 79 ? -30.292 7.200 26.096 1.00 66.65 79 LEU C N 1
ATOM 4438 C CA . LEU C 1 79 ? -29.722 5.962 25.592 1.00 68.34 79 LEU C CA 1
ATOM 4439 C C . LEU C 1 79 ? -28.481 5.523 26.351 1.00 67.23 79 LEU C C 1
ATOM 4440 O O . LEU C 1 79 ? -28.253 4.327 26.467 1.00 65.87 79 LEU C O 1
ATOM 4445 N N . ARG C 1 80 ? -27.737 6.466 26.928 1.00 74.21 80 ARG C N 1
ATOM 4446 C CA . ARG C 1 80 ? -26.603 6.112 27.809 1.00 84.74 80 ARG C CA 1
ATOM 4447 C C . ARG C 1 80 ? -26.987 5.393 29.091 1.00 88.04 80 ARG C C 1
ATOM 4448 O O . ARG C 1 80 ? -26.136 4.768 29.718 1.00 91.55 80 ARG C O 1
ATOM 4456 N N . CYS C 1 81 ? -28.256 5.482 29.479 1.00 88.03 81 CYS C N 1
ATOM 4457 C CA . CYS C 1 81 ? -28.765 4.742 30.621 1.00 83.61 81 CYS C CA 1
ATOM 4458 C C . CYS C 1 81 ? -28.995 3.263 30.307 1.00 85.04 81 CYS C C 1
ATOM 4459 O O . CYS C 1 81 ? -29.426 2.523 31.184 1.00 98.16 81 CYS C O 1
ATOM 4462 N N . ALA C 1 82 ? -28.722 2.825 29.088 1.00 84.58 82 ALA C N 1
ATOM 4463 C CA . ALA C 1 82 ? -28.892 1.434 28.733 1.00 92.54 82 ALA C CA 1
ATOM 4464 C C . ALA C 1 82 ? -27.533 0.778 28.684 1.00 95.73 82 ALA C C 1
ATOM 4465 O O . ALA C 1 82 ? -26.577 1.375 28.242 1.00 98.35 82 ALA C O 1
ATOM 4467 N N . GLN C 1 83 ? -27.453 -0.466 29.128 1.00 102.42 83 GLN C N 1
ATOM 4468 C CA . GLN C 1 83 ? -26.213 -1.216 29.016 1.00 107.55 83 GLN C CA 1
ATOM 4469 C C . GLN C 1 83 ? -26.087 -1.645 27.570 1.00 109.69 83 GLN C C 1
ATOM 4470 O O . GLN C 1 83 ? -27.078 -1.699 26.851 1.00 112.38 83 GLN C O 1
ATOM 4476 N N . ASN C 1 84 ? -24.869 -1.936 27.143 1.00 120.27 84 ASN C N 1
ATOM 4477 C CA . ASN C 1 84 ? -24.624 -2.372 25.743 1.00 126.89 84 ASN C CA 1
ATOM 4478 C C . ASN C 1 84 ? -25.297 -3.715 25.461 1.00 124.65 84 ASN C C 1
ATOM 4479 O O . ASN C 1 84 ? -25.866 -3.919 24.388 1.00 126.52 84 ASN C O 1
ATOM 4484 N N . GLU C 1 85 ? -25.271 -4.575 26.479 1.00 118.73 85 GLU C N 1
ATOM 4485 C CA . GLU C 1 85 ? -25.928 -5.879 26.488 1.00 115.32 85 GLU C CA 1
ATOM 4486 C C . GLU C 1 85 ? -27.482 -5.835 26.394 1.00 105.39 85 GLU C C 1
ATOM 4487 O O . GLU C 1 85 ? -28.103 -6.842 26.073 1.00 91.75 85 GLU C O 1
ATOM 4493 N N . ASP C 1 86 ? -28.100 -4.684 26.685 1.00 109.48 86 ASP C N 1
ATOM 4494 C CA . ASP C 1 86 ? -29.556 -4.610 26.943 1.00 114.02 86 ASP C CA 1
ATOM 4495 C C . ASP C 1 86 ? -30.447 -4.725 25.682 1.00 103.66 86 ASP C C 1
ATOM 4496 O O . ASP C 1 86 ? -29.991 -4.535 24.562 1.00 97.69 86 ASP C O 1
ATOM 4501 N N . LEU C 1 87 ? -31.728 -5.002 25.929 1.00 100.48 87 LEU C N 1
ATOM 4502 C CA . LEU C 1 87 ? -32.770 -5.093 24.902 1.00 101.81 87 LEU C CA 1
ATOM 4503 C C . LEU C 1 87 ? -33.622 -3.818 24.846 1.00 97.77 87 LEU C C 1
ATOM 4504 O O . LEU C 1 87 ? -34.546 -3.644 25.647 1.00 99.19 87 LEU C O 1
ATOM 4509 N N . VAL C 1 88 ? -33.349 -2.958 23.873 1.00 92.42 88 VAL C N 1
ATOM 4510 C CA . VAL C 1 88 ? -34.148 -1.730 23.703 1.00 96.33 88 VAL C CA 1
ATOM 4511 C C . VAL C 1 88 ? -35.493 -2.017 23.053 1.00 92.02 88 VAL C C 1
ATOM 4512 O O . VAL C 1 88 ? -35.592 -2.859 22.163 1.00 95.96 88 VAL C O 1
ATOM 4516 N N . THR C 1 89 ? -36.514 -1.278 23.485 1.00 84.86 89 THR C N 1
ATOM 4517 C CA . THR C 1 89 ? -37.839 -1.318 22.872 1.00 79.37 89 THR C CA 1
ATOM 4518 C C . THR C 1 89 ? -38.353 0.109 22.735 1.00 74.20 89 THR C C 1
ATOM 4519 O O . THR C 1 89 ? -38.516 0.778 23.741 1.00 70.88 89 THR C O 1
ATOM 4523 N N . LEU C 1 90 ? -38.614 0.548 21.499 1.00 72.48 90 LEU C N 1
ATOM 4524 C CA . LEU C 1 90 ? -39.183 1.871 21.223 1.00 73.51 90 LEU C CA 1
ATOM 4525 C C . LEU C 1 90 ? -40.684 1.777 21.034 1.00 75.17 90 LEU C C 1
ATOM 4526 O O . LEU C 1 90 ? -41.165 0.932 20.277 1.00 82.02 90 LEU C O 1
ATOM 4531 N N . LYS C 1 91 ? -41.420 2.671 21.690 1.00 76.11 91 LYS C N 1
ATOM 4532 C CA . LYS C 1 91 ? -42.884 2.704 21.644 1.00 79.59 91 LYS C CA 1
ATOM 4533 C C . LYS C 1 91 ? -43.383 4.128 21.510 1.00 80.30 91 LYS C C 1
ATOM 4534 O O . LYS C 1 91 ? -42.931 4.981 22.227 1.00 73.32 91 LYS C O 1
ATOM 4540 N N . ALA C 1 92 ? -44.331 4.365 20.596 1.00 89.47 92 ALA C N 1
ATOM 4541 C CA . ALA C 1 92 ? -44.961 5.680 20.426 1.00 96.96 92 ALA C CA 1
ATOM 4542 C C . ALA C 1 92 ? -46.451 5.523 20.193 1.00 101.59 92 ALA C C 1
ATOM 4543 O O . ALA C 1 92 ? -46.863 5.115 19.104 1.00 116.40 92 ALA C O 1
ATOM 4545 N N . GLU C 1 93 ? -47.273 5.887 21.173 1.00 99.02 93 GLU C N 1
ATOM 4546 C CA . GLU C 1 93 ? -48.679 5.376 21.185 1.00 106.70 93 GLU C CA 1
ATOM 4547 C C . GLU C 1 93 ? -49.880 6.259 20.835 1.00 112.37 93 GLU C C 1
ATOM 4548 O O . GLU C 1 93 ? -50.661 5.871 19.964 1.00 118.47 93 GLU C O 1
ATOM 4554 N N . ASP C 1 94 ? -50.084 7.389 21.493 1.00 122.84 94 ASP C N 1
ATOM 4555 C CA . ASP C 1 94 ? -51.342 8.115 21.316 1.00 128.59 94 ASP C CA 1
ATOM 4556 C C . ASP C 1 94 ? -51.157 9.428 20.574 1.00 133.49 94 ASP C C 1
ATOM 4557 O O . ASP C 1 94 ? -51.968 9.785 19.718 1.00 137.36 94 ASP C O 1
ATOM 4562 N N . THR C 1 95 ? -50.076 10.118 20.903 1.00 131.66 95 THR C N 1
ATOM 4563 C CA . THR C 1 95 ? -49.776 11.444 20.405 1.00 123.28 95 THR C CA 1
ATOM 4564 C C . THR C 1 95 ? -48.312 11.466 20.036 1.00 118.64 95 THR C C 1
ATOM 4565 O O . THR C 1 95 ? -47.525 10.799 20.721 1.00 114.01 95 THR C O 1
ATOM 4569 N N . PRO C 1 96 ? -47.908 12.246 18.997 1.00 120.44 96 PRO C N 1
ATOM 4570 C CA . PRO C 1 96 ? -46.473 12.429 18.913 1.00 120.32 96 PRO C CA 1
ATOM 4571 C C . PRO C 1 96 ? -46.085 13.543 19.904 1.00 122.20 96 PRO C C 1
ATOM 4572 O O . PRO C 1 96 ? -45.817 14.693 19.523 1.00 126.01 96 PRO C O 1
ATOM 4576 N N . GLU C 1 97 ? -46.187 13.188 21.184 1.00 119.71 97 GLU C N 1
ATOM 4577 C CA . GLU C 1 97 ? -45.827 14.054 22.296 1.00 115.22 97 GLU C CA 1
ATOM 4578 C C . GLU C 1 97 ? -44.749 13.428 23.181 1.00 97.67 97 GLU C C 1
ATOM 4579 O O . GLU C 1 97 ? -44.091 14.167 23.874 1.00 88.41 97 GLU C O 1
ATOM 4585 N N . VAL C 1 98 ? -44.614 12.097 23.223 1.00 84.17 98 VAL C N 1
ATOM 4586 C CA . VAL C 1 98 ? -43.516 11.452 23.960 1.00 77.96 98 VAL C CA 1
ATOM 4587 C C . VAL C 1 98 ? -43.122 10.146 23.278 1.00 72.71 98 VAL C C 1
ATOM 4588 O O . VAL C 1 98 ? -43.981 9.439 22.763 1.00 71.36 98 VAL C O 1
ATOM 4592 N N . LEU C 1 99 ? -41.822 9.840 23.279 1.00 72.33 99 LEU C N 1
ATOM 4593 C CA . LEU C 1 99 ? -41.298 8.542 22.809 1.00 71.17 99 LEU C CA 1
ATOM 4594 C C . LEU C 1 99 ? -40.901 7.729 24.035 1.00 74.12 99 LEU C C 1
ATOM 4595 O O . LEU C 1 99 ? -40.145 8.213 24.873 1.00 73.76 99 LEU C O 1
ATOM 4600 N N . ASN C 1 100 ? -41.408 6.497 24.116 1.00 78.37 100 ASN C N 1
ATOM 4601 C CA . ASN C 1 100 ? -41.118 5.594 25.222 1.00 78.13 100 ASN C CA 1
ATOM 4602 C C . ASN C 1 100 ? -40.023 4.587 24.866 1.00 74.24 100 ASN C C 1
ATOM 4603 O O . ASN C 1 100 ? -40.014 4.034 23.770 1.00 75.91 100 ASN C O 1
ATOM 4608 N N . LEU C 1 101 ? -39.090 4.388 25.803 1.00 67.54 101 LEU C N 1
ATOM 4609 C CA . LEU C 1 101 ? -37.996 3.434 25.656 1.00 67.21 101 LEU C CA 1
ATOM 4610 C C . LEU C 1 101 ? -37.978 2.555 26.857 1.00 64.39 101 LEU C C 1
ATOM 4611 O O . LEU C 1 101 ? -38.253 3.000 27.955 1.00 61.30 101 LEU C O 1
ATOM 4616 N N . VAL C 1 102 ? -37.669 1.293 26.633 1.00 68.79 102 VAL C N 1
ATOM 4617 C CA . VAL C 1 102 ? -37.586 0.313 27.690 1.00 71.44 102 VAL C CA 1
ATOM 4618 C C . VAL C 1 102 ? -36.368 -0.555 27.436 1.00 75.73 102 VAL C C 1
ATOM 4619 O O . VAL C 1 102 ? -36.235 -1.130 26.361 1.00 75.53 102 VAL C O 1
ATOM 4623 N N . PHE C 1 103 ? -35.513 -0.659 28.453 1.00 79.12 103 PHE C N 1
ATOM 4624 C CA . PHE C 1 103 ? -34.308 -1.490 28.401 1.00 80.49 103 PHE C CA 1
ATOM 4625 C C . PHE C 1 103 ? -34.454 -2.630 29.365 1.00 85.26 103 PHE C C 1
ATOM 4626 O O . PHE C 1 103 ? -34.849 -2.409 30.482 1.00 77.64 103 PHE C O 1
ATOM 4634 N N . GLU C 1 104 ? -34.091 -3.824 28.928 1.00 96.06 104 GLU C N 1
ATOM 4635 C CA . GLU C 1 104 ? -34.141 -5.004 29.768 1.00 105.67 104 GLU C CA 1
ATOM 4636 C C . GLU C 1 104 ? -32.946 -5.939 29.453 1.00 109.48 104 GLU C C 1
ATOM 4637 O O . GLU C 1 104 ? -32.172 -5.702 28.526 1.00 104.03 104 GLU C O 1
ATOM 4643 N N . SER C 1 105 ? -32.815 -7.018 30.204 1.00 123.61 105 SER C N 1
ATOM 4644 C CA . SER C 1 105 ? -31.798 -8.031 29.900 1.00 133.44 105 SER C CA 1
ATOM 4645 C C . SER C 1 105 ? -32.261 -9.381 30.413 1.00 133.94 105 SER C C 1
ATOM 4646 O O . SER C 1 105 ? -33.432 -9.525 30.730 1.00 143.77 105 SER C O 1
ATOM 4649 N N . GLU C 1 106 ? -31.363 -10.366 30.449 1.00 132.01 106 GLU C N 1
ATOM 4650 C CA . GLU C 1 106 ? -31.603 -11.634 31.147 1.00 128.43 106 GLU C CA 1
ATOM 4651 C C . GLU C 1 106 ? -30.282 -12.334 31.591 1.00 116.32 106 GLU C C 1
ATOM 4652 O O . GLU C 1 106 ? -29.365 -11.734 32.198 1.00 95.26 106 GLU C O 1
ATOM 4658 N N . ASP C 1 109 ? -31.508 -9.738 35.684 1.00 83.94 109 ASP C N 1
ATOM 4659 C CA . ASP C 1 109 ? -32.363 -9.224 34.638 1.00 90.89 109 ASP C CA 1
ATOM 4660 C C . ASP C 1 109 ? -33.370 -8.235 35.193 1.00 97.76 109 ASP C C 1
ATOM 4661 O O . ASP C 1 109 ? -34.213 -8.580 36.020 1.00 99.95 109 ASP C O 1
ATOM 4666 N N . ARG C 1 110 ? -33.290 -6.992 34.761 1.00 104.63 110 ARG C N 1
ATOM 4667 C CA . ARG C 1 110 ? -34.204 -5.940 35.252 1.00 100.85 110 ARG C CA 1
ATOM 4668 C C . ARG C 1 110 ? -34.560 -4.918 34.193 1.00 98.74 110 ARG C C 1
ATOM 4669 O O . ARG C 1 110 ? -33.885 -4.805 33.156 1.00 101.41 110 ARG C O 1
ATOM 4677 N N . ILE C 1 111 ? -35.571 -4.130 34.544 1.00 95.22 111 ILE C N 1
ATOM 4678 C CA . ILE C 1 111 ? -36.226 -3.228 33.603 1.00 88.33 111 ILE C CA 1
ATOM 4679 C C . ILE C 1 111 ? -36.094 -1.751 33.969 1.00 79.54 111 ILE C C 1
ATOM 4680 O O . ILE C 1 111 ? -36.292 -1.348 35.085 1.00 74.12 111 ILE C O 1
ATOM 4685 N N . SER C 1 112 ? -35.737 -0.958 32.985 1.00 81.15 112 SER C N 1
ATOM 4686 C CA . SER C 1 112 ? -35.696 0.479 33.113 1.00 86.27 112 SER C CA 1
ATOM 4687 C C . SER C 1 112 ? -36.603 1.000 32.054 1.00 83.66 112 SER C C 1
ATOM 4688 O O . SER C 1 112 ? -36.594 0.457 30.933 1.00 93.94 112 SER C O 1
ATOM 4691 N N . ASP C 1 113 ? -37.325 2.065 32.332 1.00 73.71 113 ASP C N 1
ATOM 4692 C CA . ASP C 1 113 ? -37.983 2.704 31.230 1.00 83.18 113 ASP C CA 1
ATOM 4693 C C . ASP C 1 113 ? -38.120 4.211 31.362 1.00 70.02 113 ASP C C 1
ATOM 4694 O O . ASP C 1 113 ? -38.331 4.751 32.447 1.00 65.70 113 ASP C O 1
ATOM 4699 N N . TYR C 1 114 ? -38.020 4.843 30.200 1.00 62.46 114 TYR C N 1
ATOM 4700 C CA . TYR C 1 114 ? -37.878 6.254 30.093 1.00 62.47 114 TYR C CA 1
ATOM 4701 C C . TYR C 1 114 ? -38.829 6.792 29.028 1.00 68.03 114 TYR C C 1
ATOM 4702 O O . TYR C 1 114 ? -39.281 6.069 28.136 1.00 68.68 114 TYR C O 1
ATOM 4711 N N . ASP C 1 115 ? -39.144 8.072 29.163 1.00 72.05 115 ASP C N 1
ATOM 4712 C CA . ASP C 1 115 ? -39.965 8.814 28.245 1.00 72.85 115 ASP C CA 1
ATOM 4713 C C . ASP C 1 115 ? -39.149 9.997 27.811 1.00 70.12 115 ASP C C 1
ATOM 4714 O O . ASP C 1 115 ? -38.632 10.727 28.653 1.00 61.12 115 ASP C O 1
ATOM 4719 N N . VAL C 1 116 ? -39.091 10.230 26.506 1.00 74.24 116 VAL C N 1
ATOM 4720 C CA . VAL C 1 116 ? -38.409 11.395 25.982 1.00 75.84 116 VAL C CA 1
ATOM 4721 C C . VAL C 1 116 ? -39.445 12.304 25.357 1.00 75.77 116 VAL C C 1
ATOM 4722 O O . VAL C 1 116 ? -40.283 11.861 24.560 1.00 69.83 116 VAL C O 1
ATOM 4726 N N . LYS C 1 117 ? -39.413 13.570 25.775 1.00 78.66 117 LYS C N 1
ATOM 4727 C CA . LYS C 1 117 ? -40.326 14.557 25.254 1.00 90.92 117 LYS C CA 1
ATOM 4728 C C . LYS C 1 117 ? -39.962 14.862 23.821 1.00 89.98 117 LYS C C 1
ATOM 4729 O O . LYS C 1 117 ? -38.781 14.979 23.492 1.00 95.46 117 LYS C O 1
ATOM 4735 N N . LEU C 1 118 ? -40.982 14.956 22.979 1.00 82.49 118 LEU C N 1
ATOM 4736 C CA . LEU C 1 118 ? -40.759 15.216 21.583 1.00 75.99 118 LEU C CA 1
ATOM 4737 C C . LEU C 1 118 ? -40.986 16.647 21.310 1.00 76.01 118 LEU C C 1
ATOM 4738 O O . LEU C 1 118 ? -41.423 17.407 22.188 1.00 74.63 118 LEU C O 1
ATOM 4743 N N . MET C 1 119 ? -40.638 17.031 20.096 1.00 76.87 119 MET C N 1
ATOM 4744 C CA . MET C 1 119 ? -40.885 18.366 19.670 1.00 77.11 119 MET C CA 1
ATOM 4745 C C . MET C 1 119 ? -41.490 18.336 18.290 1.00 78.60 119 MET C C 1
ATOM 4746 O O . MET C 1 119 ? -41.845 17.278 17.760 1.00 66.67 119 MET C O 1
ATOM 4751 N N . ASP C 1 120 ? -41.662 19.536 17.735 1.00 90.00 120 ASP C N 1
ATOM 4752 C CA . ASP C 1 120 ? -42.228 19.729 16.387 1.00 99.68 120 ASP C CA 1
ATOM 4753 C C . ASP C 1 120 ? -41.218 20.250 15.446 1.00 106.46 120 ASP C C 1
ATOM 4754 O O . ASP C 1 120 ? -40.700 21.348 15.673 1.00 119.65 120 ASP C O 1
ATOM 4759 N N . ILE C 1 121 ? -40.920 19.494 14.406 1.00 106.50 121 ILE C N 1
ATOM 4760 C CA . ILE C 1 121 ? -39.956 19.911 13.408 1.00 111.21 121 ILE C CA 1
ATOM 4761 C C . ILE C 1 121 ? -40.677 19.935 12.066 1.00 115.27 121 ILE C C 1
ATOM 4762 O O . ILE C 1 121 ? -41.730 19.325 11.914 1.00 115.61 121 ILE C O 1
ATOM 4767 N N . ASP C 1 122 ? -40.137 20.657 11.094 1.00 120.10 122 ASP C N 1
ATOM 4768 C CA . ASP C 1 122 ? -40.793 20.737 9.787 1.00 131.81 122 ASP C CA 1
ATOM 4769 C C . ASP C 1 122 ? -40.412 19.672 8.768 1.00 140.66 122 ASP C C 1
ATOM 4770 O O . ASP C 1 122 ? -39.301 19.156 8.770 1.00 145.71 122 ASP C O 1
ATOM 4775 N N . GLN C 1 123 ? -41.337 19.411 7.861 1.00 150.29 123 GLN C N 1
ATOM 4776 C CA . GLN C 1 123 ? -41.071 18.476 6.799 1.00 157.25 123 GLN C CA 1
ATOM 4777 C C . GLN C 1 123 ? -40.362 19.176 5.658 1.00 169.28 123 GLN C C 1
ATOM 4778 O O . GLN C 1 123 ? -40.746 20.265 5.275 1.00 187.40 123 GLN C O 1
ATOM 4784 N N . GLU C 1 124 ? -39.327 18.555 5.113 1.00 161.96 124 GLU C N 1
ATOM 4785 C CA . GLU C 1 124 ? -38.683 19.083 3.917 1.00 147.93 124 GLU C CA 1
ATOM 4786 C C . GLU C 1 124 ? -38.100 17.915 3.173 1.00 146.35 124 GLU C C 1
ATOM 4787 O O . GLU C 1 124 ? -37.965 16.794 3.688 1.00 135.19 124 GLU C O 1
ATOM 4793 N N . HIS C 1 125 ? -37.785 18.179 1.922 1.00 150.70 125 HIS C N 1
ATOM 4794 C CA . HIS C 1 125 ? -37.248 17.165 1.063 1.00 148.56 125 HIS C CA 1
ATOM 4795 C C . HIS C 1 125 ? -36.114 17.792 0.297 1.00 142.62 125 HIS C C 1
ATOM 4796 O O . HIS C 1 125 ? -36.291 18.365 -0.770 1.00 149.68 125 HIS C O 1
ATOM 4803 N N . LEU C 1 126 ? -34.919 17.710 0.842 1.00 135.48 126 LEU C N 1
ATOM 4804 C CA . LEU C 1 126 ? -33.772 18.059 0.049 1.00 141.22 126 LEU C CA 1
ATOM 4805 C C . LEU C 1 126 ? -33.600 16.868 -0.853 1.00 137.23 126 LEU C C 1
ATOM 4806 O O . LEU C 1 126 ? -33.405 15.772 -0.378 1.00 142.79 126 LEU C O 1
ATOM 4811 N N . GLY C 1 127 ? -33.739 17.046 -2.159 1.00 122.89 127 GLY C N 1
ATOM 4812 C CA . GLY C 1 127 ? -33.643 15.895 -3.081 1.00 118.78 127 GLY C CA 1
ATOM 4813 C C . GLY C 1 127 ? -32.192 15.513 -3.287 1.00 123.54 127 GLY C C 1
ATOM 4814 O O . GLY C 1 127 ? -31.396 16.390 -3.562 1.00 132.82 127 GLY C O 1
ATOM 4815 N N . ILE C 1 128 ? -31.845 14.233 -3.158 1.00 128.07 128 ILE C N 1
ATOM 4816 C CA . ILE C 1 128 ? -30.457 13.837 -3.286 1.00 132.72 128 ILE C CA 1
ATOM 4817 C C . ILE C 1 128 ? -30.145 13.317 -4.695 1.00 125.10 128 ILE C C 1
ATOM 4818 O O . ILE C 1 128 ? -30.285 12.105 -4.935 1.00 123.75 128 ILE C O 1
ATOM 4823 N N . PRO C 1 129 ? -29.713 14.219 -5.622 1.00 122.73 129 PRO C N 1
ATOM 4824 C CA . PRO C 1 129 ? -29.527 13.633 -6.961 1.00 128.14 129 PRO C CA 1
ATOM 4825 C C . PRO C 1 129 ? -28.586 12.402 -6.992 1.00 131.19 129 PRO C C 1
ATOM 4826 O O . PRO C 1 129 ? -27.382 12.533 -6.815 1.00 140.74 129 PRO C O 1
ATOM 4830 N N . ASP C 1 130 ? -29.161 11.220 -7.182 1.00 127.88 130 ASP C N 1
ATOM 4831 C CA . ASP C 1 130 ? -28.369 10.006 -7.210 1.00 124.83 130 ASP C CA 1
ATOM 4832 C C . ASP C 1 130 ? -27.516 10.127 -8.460 1.00 118.40 130 ASP C C 1
ATOM 4833 O O . ASP C 1 130 ? -27.893 10.837 -9.400 1.00 106.14 130 ASP C O 1
ATOM 4838 N N . ILE C 1 131 ? -26.352 9.494 -8.448 1.00 118.21 131 ILE C N 1
ATOM 4839 C CA . ILE C 1 131 ? -25.482 9.629 -9.605 1.00 120.67 131 ILE C CA 1
ATOM 4840 C C . ILE C 1 131 ? -24.213 8.813 -9.774 1.00 124.82 131 ILE C C 1
ATOM 4841 O O . ILE C 1 131 ? -23.822 7.932 -8.998 1.00 128.16 131 ILE C O 1
ATOM 4846 N N . GLU C 1 132 ? -23.580 9.223 -10.869 1.00 123.45 132 GLU C N 1
ATOM 4847 C CA . GLU C 1 132 ? -22.284 8.764 -11.386 1.00 118.35 132 GLU C CA 1
ATOM 4848 C C . GLU C 1 132 ? -21.063 9.416 -10.730 1.00 110.25 132 GLU C C 1
ATOM 4849 O O . GLU C 1 132 ? -20.648 10.516 -11.128 1.00 99.37 132 GLU C O 1
ATOM 4855 N N . TYR C 1 133 ? -20.453 8.678 -9.795 1.00 104.71 133 TYR C N 1
ATOM 4856 C CA . TYR C 1 133 ? -19.280 9.194 -9.105 1.00 105.54 133 TYR C CA 1
ATOM 4857 C C . TYR C 1 133 ? -18.020 8.783 -9.874 1.00 96.36 133 TYR C C 1
ATOM 4858 O O . TYR C 1 133 ? -17.738 7.598 -10.062 1.00 93.68 133 TYR C O 1
ATOM 4867 N N . ASP C 1 134 ? -17.281 9.787 -10.332 1.00 90.03 134 ASP C N 1
ATOM 4868 C CA . ASP C 1 134 ? -16.056 9.583 -11.125 1.00 93.79 134 ASP C CA 1
ATOM 4869 C C . ASP C 1 134 ? -14.972 8.763 -10.417 1.00 88.49 134 ASP C C 1
ATOM 4870 O O . ASP C 1 134 ? -14.187 8.074 -11.067 1.00 91.89 134 ASP C O 1
ATOM 4875 N N . ALA C 1 135 ? -14.888 8.895 -9.095 1.00 84.29 135 ALA C N 1
ATOM 4876 C CA . ALA C 1 135 ? -13.938 8.099 -8.312 1.00 87.36 135 ALA C CA 1
ATOM 4877 C C . ALA C 1 135 ? -14.540 7.654 -6.995 1.00 84.84 135 ALA C C 1
ATOM 4878 O O . ALA C 1 135 ? -15.328 8.385 -6.388 1.00 94.62 135 ALA C O 1
ATOM 4880 N N . THR C 1 136 ? -14.177 6.460 -6.550 1.00 74.42 136 THR C N 1
ATOM 4881 C CA . THR C 1 136 ? -14.591 5.995 -5.241 1.00 76.49 136 THR C CA 1
ATOM 4882 C C . THR C 1 136 ? -13.469 5.236 -4.570 1.00 74.95 136 THR C C 1
ATOM 4883 O O . THR C 1 136 ? -12.703 4.551 -5.228 1.00 80.55 136 THR C O 1
ATOM 4887 N N . ILE C 1 137 ? -13.413 5.340 -3.245 1.00 72.52 137 ILE C N 1
ATOM 4888 C CA . ILE C 1 137 ? -12.441 4.634 -2.425 1.00 70.02 137 ILE C CA 1
ATOM 4889 C C . ILE C 1 137 ? -13.188 3.941 -1.319 1.00 73.33 137 ILE C C 1
ATOM 4890 O O . ILE C 1 137 ? -14.187 4.457 -0.815 1.00 84.21 137 ILE C O 1
ATOM 4895 N N . THR C 1 138 ? -12.717 2.764 -0.938 1.00 73.41 138 THR C N 1
ATOM 4896 C CA . THR C 1 138 ? -13.212 2.104 0.264 1.00 78.79 138 THR C CA 1
ATOM 4897 C C . THR C 1 138 ? -11.961 1.658 1.008 1.00 73.54 138 THR C C 1
ATOM 4898 O O . THR C 1 138 ? -11.012 1.201 0.385 1.00 76.93 138 THR C O 1
ATOM 4902 N N . MET C 1 139 ? -11.965 1.830 2.325 1.00 75.18 139 MET C N 1
ATOM 4903 C CA . MET C 1 139 ? -10.802 1.587 3.171 1.00 75.14 139 MET C CA 1
ATOM 4904 C C . MET C 1 139 ? -11.211 1.315 4.610 1.00 69.72 139 MET C C 1
ATOM 4905 O O . MET C 1 139 ? -12.388 1.450 4.943 1.00 69.41 139 MET C O 1
ATOM 4910 N N . PRO C 1 140 ? -10.251 0.939 5.471 1.00 69.12 140 PRO C N 1
ATOM 4911 C CA . PRO C 1 140 ? -10.617 0.821 6.879 1.00 75.04 140 PRO C CA 1
ATOM 4912 C C . PRO C 1 140 ? -11.136 2.144 7.431 1.00 77.76 140 PRO C C 1
ATOM 4913 O O . PRO C 1 140 ? -10.469 3.163 7.292 1.00 74.18 140 PRO C O 1
ATOM 4917 N N . ALA C 1 141 ? -12.331 2.113 8.019 1.00 78.58 141 ALA C N 1
ATOM 4918 C CA . ALA C 1 141 ? -12.879 3.264 8.720 1.00 79.90 141 ALA C CA 1
ATOM 4919 C C . ALA C 1 141 ? -11.864 3.849 9.693 1.00 84.96 141 ALA C C 1
ATOM 4920 O O . ALA C 1 141 ? -11.772 5.073 9.827 1.00 95.12 141 ALA C O 1
ATOM 4922 N N . ALA C 1 142 ? -11.116 2.968 10.367 1.00 82.33 142 ALA C N 1
ATOM 4923 C CA . ALA C 1 142 ? -10.095 3.365 11.339 1.00 82.59 142 ALA C CA 1
ATOM 4924 C C . ALA C 1 142 ? -9.023 4.269 10.753 1.00 87.00 142 ALA C C 1
ATOM 4925 O O . ALA C 1 142 ? -8.569 5.207 11.397 1.00 92.91 142 ALA C O 1
ATOM 4927 N N . GLU C 1 143 ? -8.595 3.975 9.530 1.00 84.14 143 GLU C N 1
ATOM 4928 C CA . GLU C 1 143 ? -7.536 4.732 8.898 1.00 81.92 143 GLU C CA 1
ATOM 4929 C C . GLU C 1 143 ? -8.039 6.107 8.407 1.00 72.64 143 GLU C C 1
ATOM 4930 O O . GLU C 1 143 ? -7.390 7.138 8.616 1.00 78.33 143 GLU C O 1
ATOM 4936 N N . PHE C 1 144 ? -9.216 6.141 7.797 1.00 67.90 144 PHE C N 1
ATOM 4937 C CA . PHE C 1 144 ? -9.873 7.421 7.463 1.00 66.00 144 PHE C CA 1
ATOM 4938 C C . PHE C 1 144 ? -10.026 8.326 8.704 1.00 66.60 144 PHE C C 1
ATOM 4939 O O . PHE C 1 144 ? -9.897 9.557 8.607 1.00 78.26 144 PHE C O 1
ATOM 4947 N N . GLN C 1 145 ? -10.266 7.717 9.864 1.00 62.74 145 GLN C N 1
ATOM 4948 C CA . GLN C 1 145 ? -10.328 8.439 11.130 1.00 64.76 145 GLN C CA 1
ATOM 4949 C C . GLN C 1 145 ? -8.961 8.979 11.533 1.00 69.69 145 GLN C C 1
ATOM 4950 O O . GLN C 1 145 ? -8.830 10.152 11.877 1.00 76.48 145 GLN C O 1
ATOM 4956 N N . ARG C 1 146 ? -7.962 8.105 11.521 1.00 72.84 146 ARG C N 1
ATOM 4957 C CA . ARG C 1 146 ? -6.585 8.453 11.819 1.00 74.36 146 ARG C CA 1
ATOM 4958 C C . ARG C 1 146 ? -6.076 9.637 10.979 1.00 69.50 146 ARG C C 1
ATOM 4959 O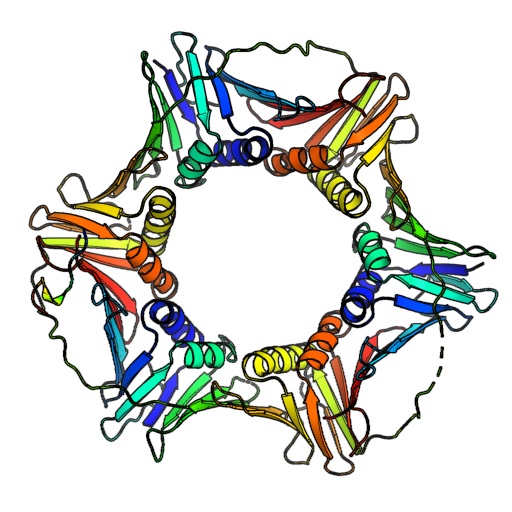 O . ARG C 1 146 ? -5.530 10.618 11.521 1.00 76.86 146 ARG C O 1
ATOM 4967 N N . ILE C 1 147 ? -6.312 9.565 9.680 1.00 62.52 147 ILE C N 1
ATOM 4968 C CA . ILE C 1 147 ? -5.840 10.580 8.764 1.00 63.72 147 ILE C CA 1
ATOM 4969 C C . ILE C 1 147 ? -6.545 11.907 9.031 1.00 66.30 147 ILE C C 1
ATOM 4970 O O . ILE C 1 147 ? -5.882 12.933 9.186 1.00 70.85 147 ILE C O 1
ATOM 4975 N N . THR C 1 148 ? -7.872 11.908 9.057 1.00 64.56 148 THR C N 1
ATOM 4976 C CA . THR C 1 148 ? -8.593 13.164 9.282 1.00 68.18 148 THR C CA 1
ATOM 4977 C C . THR C 1 148 ? -8.239 13.751 10.662 1.00 66.38 148 THR C C 1
ATOM 4978 O O . THR C 1 148 ? -8.033 14.952 10.778 1.00 68.11 148 THR C O 1
ATOM 4982 N N . ARG C 1 149 ? -8.081 12.893 11.676 1.00 63.17 149 ARG C N 1
ATOM 4983 C CA . ARG C 1 149 ? -7.650 13.318 13.019 1.00 61.92 149 ARG C CA 1
ATOM 4984 C C . ARG C 1 149 ? -6.330 14.044 12.934 1.00 61.82 149 ARG C C 1
ATOM 4985 O O . ARG C 1 149 ? -6.209 15.178 13.376 1.00 60.07 149 ARG C O 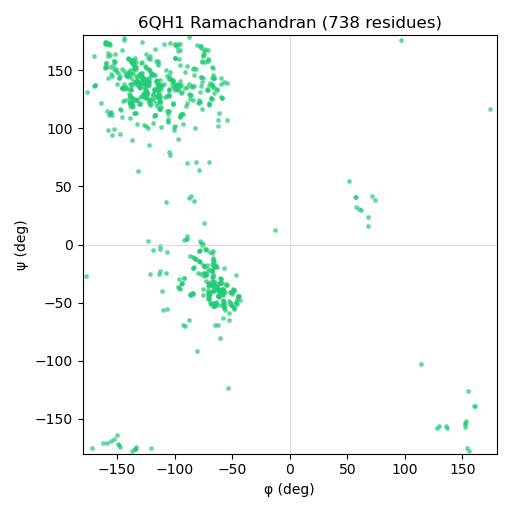1
ATOM 4993 N N . ASP C 1 150 ? -5.355 13.379 12.327 1.00 67.93 150 ASP C N 1
ATOM 4994 C CA . ASP C 1 150 ? -4.005 13.902 12.212 1.00 71.23 150 ASP C CA 1
ATOM 4995 C C . ASP C 1 150 ? -3.953 15.166 11.365 1.00 69.52 150 ASP C C 1
ATOM 4996 O O . ASP C 1 150 ? -3.398 16.173 11.797 1.00 75.81 150 ASP C O 1
ATOM 5001 N N . LEU C 1 151 ? -4.550 15.143 10.179 1.00 62.72 151 LEU C N 1
ATOM 5002 C CA . LEU C 1 151 ? -4.554 16.342 9.333 1.00 59.73 151 LEU C CA 1
ATOM 5003 C C . LEU C 1 151 ? -5.193 17.545 10.019 1.00 51.65 151 LEU C C 1
ATOM 5004 O O . LEU C 1 151 ? -4.690 18.651 9.892 1.00 47.38 151 LEU C O 1
ATOM 5009 N N . LEU C 1 152 ? -6.268 17.325 10.767 1.00 49.45 152 LEU C N 1
ATOM 5010 C CA . LEU C 1 152 ? -6.968 18.424 11.423 1.00 50.89 152 LEU C CA 1
ATOM 5011 C C . LEU C 1 152 ? -6.090 19.169 12.407 1.00 52.63 152 LEU C C 1
ATOM 5012 O O . LEU C 1 152 ? -6.274 20.373 12.595 1.00 65.82 152 LEU C O 1
ATOM 5017 N N . THR C 1 153 ? -5.114 18.491 13.008 1.00 52.84 153 THR C N 1
ATOM 5018 C CA . THR C 1 153 ? -4.162 19.166 13.917 1.00 52.92 153 THR C CA 1
ATOM 5019 C C . THR C 1 153 ? -3.206 20.104 13.184 1.00 55.27 153 THR C C 1
ATOM 5020 O O . THR C 1 153 ? -2.671 21.020 13.801 1.00 55.66 153 THR C O 1
ATOM 5024 N N . LEU C 1 154 ? -3.024 19.900 11.875 1.00 58.95 154 LEU C N 1
ATOM 5025 C CA . LEU C 1 154 ? -2.214 20.799 11.048 1.00 62.13 154 LEU C CA 1
ATOM 5026 C C . LEU C 1 154 ? -2.978 21.917 10.319 1.00 63.95 154 LEU C C 1
ATOM 5027 O O . LEU C 1 154 ? -2.416 22.989 10.128 1.00 65.90 154 LEU C O 1
ATOM 5032 N N . SER C 1 155 ? -4.223 21.688 9.897 1.00 67.43 155 SER C N 1
ATOM 5033 C CA . SER C 1 155 ? -4.987 22.734 9.185 1.00 73.38 155 SER C CA 1
ATOM 5034 C C . SER C 1 155 ? -6.505 22.536 9.189 1.00 74.35 155 SER C C 1
ATOM 5035 O O . SER C 1 155 ? -7.016 21.507 9.643 1.00 75.06 155 SER C O 1
ATOM 5038 N N . ASP C 1 156 ? -7.205 23.547 8.667 1.00 77.37 156 ASP C N 1
ATOM 5039 C CA . ASP C 1 156 ? -8.675 23.563 8.581 1.00 82.13 156 ASP C CA 1
ATOM 5040 C C . ASP C 1 156 ? -9.243 22.839 7.369 1.00 73.45 156 ASP C C 1
ATOM 5041 O O . ASP C 1 156 ? -10.441 22.485 7.359 1.00 76.80 156 ASP C O 1
ATOM 5046 N N . SER C 1 157 ? -8.416 22.644 6.339 1.00 65.78 157 SER C N 1
ATOM 5047 C CA . SER C 1 157 ? -8.873 22.063 5.092 1.00 61.79 157 SER C CA 1
ATOM 5048 C C . SER C 1 157 ? -7.910 21.050 4.504 1.00 56.28 157 SER C C 1
ATOM 5049 O O . SER C 1 157 ? -6.692 21.168 4.647 1.00 58.21 157 SER C O 1
ATOM 5052 N N . VAL C 1 158 ? -8.497 20.051 3.855 1.00 53.97 158 VAL C N 1
ATOM 5053 C CA . VAL C 1 158 ? -7.762 19.022 3.141 1.00 55.47 158 VAL C CA 1
ATOM 5054 C C . VAL C 1 158 ? -8.193 19.087 1.687 1.00 51.59 158 VAL C C 1
ATOM 5055 O O . VAL C 1 158 ? -9.344 19.368 1.396 1.00 49.35 158 VAL C O 1
ATOM 5059 N N . THR C 1 159 ? -7.272 18.783 0.785 1.00 51.90 159 THR C N 1
ATOM 5060 C CA . THR C 1 159 ? -7.620 18.612 -0.614 1.00 52.29 159 THR C CA 1
ATOM 5061 C C . THR C 1 159 ? -7.333 17.153 -0.988 1.00 50.60 159 THR C C 1
ATOM 5062 O O . THR C 1 159 ? -6.348 16.564 -0.547 1.00 48.85 159 THR C O 1
ATOM 5066 N N . ILE C 1 160 ? -8.225 16.593 -1.796 1.00 51.81 160 ILE C N 1
ATOM 5067 C CA . ILE C 1 160 ? -8.227 15.188 -2.106 1.00 55.31 160 ILE C CA 1
ATOM 5068 C C . ILE C 1 160 ? -8.112 15.000 -3.611 1.00 59.04 160 ILE C C 1
ATOM 5069 O O . ILE C 1 160 ? -8.946 15.483 -4.359 1.00 56.89 160 ILE C O 1
ATOM 5074 N N . ASN C 1 161 ? -7.083 14.253 -4.022 1.00 67.27 161 ASN C N 1
ATOM 5075 C CA . ASN C 1 161 ? -6.768 13.971 -5.409 1.00 75.23 161 ASN C CA 1
ATOM 5076 C C . ASN C 1 161 ? -6.975 12.491 -5.669 1.00 77.41 161 ASN C C 1
ATOM 5077 O O . ASN C 1 161 ? -6.430 11.653 -4.983 1.00 72.81 161 ASN C O 1
ATOM 5082 N N . ALA C 1 162 ? -7.702 12.179 -6.726 1.00 85.80 162 ALA C N 1
ATOM 5083 C CA . ALA C 1 162 ? -7.875 10.800 -7.148 1.00 97.21 162 ALA C CA 1
ATOM 5084 C C . ALA C 1 162 ? -7.297 10.636 -8.571 1.00 110.45 162 ALA C C 1
ATOM 5085 O O . ALA C 1 162 ? -7.644 11.399 -9.464 1.00 116.23 162 ALA C O 1
ATOM 5087 N N . SER C 1 163 ? -6.370 9.705 -8.747 1.00 106.73 163 SER C N 1
ATOM 5088 C CA . SER C 1 163 ? -5.726 9.514 -10.026 1.00 101.65 163 SER C CA 1
ATOM 5089 C C . SER C 1 163 ? -5.175 8.123 -10.024 1.00 99.92 163 SER C C 1
ATOM 5090 O O . SER C 1 163 ? -5.476 7.340 -9.147 1.00 92.55 163 SER C O 1
ATOM 5093 N N . LYS C 1 164 ? -4.388 7.824 -11.035 1.00 97.12 164 LYS C N 1
ATOM 5094 C CA . LYS C 1 164 ? -3.682 6.593 -11.136 1.00 94.80 164 LYS C CA 1
ATOM 5095 C C . LYS C 1 164 ? -2.613 6.489 -10.074 1.00 92.89 164 LYS C C 1
ATOM 5096 O O . LYS C 1 164 ? -2.229 5.389 -9.681 1.00 92.68 164 LYS C O 1
ATOM 5102 N N . GLU C 1 165 ? -2.175 7.641 -9.571 1.00 96.15 165 GLU C N 1
ATOM 5103 C CA . GLU C 1 165 ? -1.109 7.635 -8.573 1.00 102.32 165 GLU C CA 1
ATOM 5104 C C . GLU C 1 165 ? -1.620 6.974 -7.280 1.00 100.80 165 GLU C C 1
ATOM 5105 O O . GLU C 1 165 ? -0.857 6.393 -6.493 1.00 89.18 165 GLU C O 1
ATOM 5111 N N . GLY C 1 166 ? -2.940 7.040 -7.121 1.00 105.49 166 GLY C N 1
ATOM 5112 C CA . GLY C 1 166 ? -3.653 6.489 -5.978 1.00 101.81 166 GLY C CA 1
ATOM 5113 C C . GLY C 1 166 ? -4.548 7.626 -5.471 1.00 92.34 166 GLY C C 1
ATOM 5114 O O . GLY C 1 166 ? -4.935 8.518 -6.252 1.00 89.00 166 GLY C O 1
ATOM 5115 N N . VAL C 1 167 ? -4.939 7.605 -4.191 1.00 77.22 167 VAL C N 1
ATOM 5116 C CA . VAL C 1 167 ? -5.653 8.747 -3.616 1.00 71.17 167 VAL C CA 1
ATOM 5117 C C . VAL C 1 167 ? -4.830 9.467 -2.556 1.00 67.42 167 VAL C C 1
ATOM 5118 O O . VAL C 1 167 ? -4.192 8.847 -1.731 1.00 62.13 167 VAL C O 1
ATOM 5122 N N . ARG C 1 168 ? -4.874 10.791 -2.612 1.00 70.11 168 ARG C N 1
ATOM 5123 C CA . ARG C 1 168 ? -3.947 11.650 -1.907 1.00 71.70 168 ARG C CA 1
ATOM 5124 C C . ARG C 1 168 ? -4.669 12.694 -1.074 1.00 69.41 168 ARG C C 1
ATOM 5125 O O . ARG C 1 168 ? -5.527 13.404 -1.580 1.00 75.43 168 ARG C O 1
ATOM 5133 N N . PHE C 1 169 ? -4.295 12.803 0.192 1.00 63.12 169 PHE C N 1
ATOM 5134 C CA . PHE C 1 169 ? -4.876 13.801 1.092 1.00 61.71 169 PHE C CA 1
ATOM 5135 C C . PHE C 1 169 ? -3.815 14.820 1.467 1.00 61.64 169 PHE C C 1
ATOM 5136 O O . PHE C 1 169 ? -2.782 14.433 1.980 1.00 60.45 169 PHE C O 1
ATOM 5144 N N . SER C 1 170 ? -4.065 16.107 1.215 1.00 62.71 170 SER C N 1
ATOM 5145 C CA . SER C 1 170 ? -3.035 17.146 1.343 1.00 64.46 170 SER C CA 1
ATOM 5146 C C . SER C 1 170 ? -3.440 18.291 2.244 1.00 62.71 170 SER C C 1
ATOM 5147 O O . SER C 1 170 ? -4.564 18.775 2.174 1.00 59.26 170 SER C O 1
ATOM 5150 N N . CYS C 1 171 ? -2.476 18.735 3.046 1.00 67.44 171 CYS C N 1
ATOM 5151 C CA . CYS C 1 171 ? -2.591 19.893 3.915 1.00 77.18 171 CYS C CA 1
ATOM 5152 C C . CYS C 1 171 ? -1.656 20.996 3.497 1.00 75.49 171 CYS C C 1
ATOM 5153 O O . CYS C 1 171 ? -0.642 20.736 2.864 1.00 76.78 171 CYS C O 1
ATOM 5156 N N . LYS C 1 172 ? -2.020 22.214 3.883 1.00 76.02 172 LYS C N 1
ATOM 5157 C CA . LYS C 1 172 ? -1.090 23.308 4.082 1.00 79.37 172 LYS C CA 1
ATOM 5158 C C . LYS C 1 172 ? -1.544 24.021 5.331 1.00 75.88 172 LYS C C 1
ATOM 5159 O O . LYS C 1 172 ? -2.718 24.350 5.437 1.00 74.68 172 LYS C O 1
ATOM 5165 N N . GLY C 1 173 ? -0.630 24.238 6.277 1.00 75.69 173 GLY C N 1
ATOM 5166 C CA . GLY C 1 173 ? -0.915 25.009 7.494 1.00 78.89 173 GLY C CA 1
ATOM 5167 C C . GLY C 1 173 ? 0.302 25.767 7.997 1.00 76.65 173 GLY C C 1
ATOM 5168 O O . GLY C 1 173 ? 1.334 25.788 7.337 1.00 77.41 173 GLY C O 1
ATOM 5169 N N . ASP C 1 174 ? 0.184 26.370 9.181 1.00 75.93 174 ASP C N 1
ATOM 5170 C CA . ASP C 1 174 ? 1.252 27.209 9.748 1.00 81.47 174 ASP C CA 1
ATOM 5171 C C . ASP C 1 174 ? 2.468 26.400 10.177 1.00 79.33 174 ASP C C 1
ATOM 5172 O O . ASP C 1 174 ? 3.606 26.801 9.916 1.00 75.36 174 ASP C O 1
ATOM 5177 N N . ILE C 1 175 ? 2.206 25.265 10.830 1.00 86.00 175 ILE C N 1
ATOM 5178 C CA . ILE C 1 175 ? 3.230 24.263 11.214 1.00 85.37 175 ILE C CA 1
ATOM 5179 C C . ILE C 1 175 ? 4.097 23.835 10.029 1.00 86.02 175 ILE C C 1
ATOM 5180 O O . ILE C 1 175 ? 5.324 23.697 10.149 1.00 88.75 175 ILE C O 1
ATOM 5185 N N . GLY C 1 176 ? 3.434 23.655 8.887 1.00 83.91 176 GLY C N 1
ATOM 5186 C CA . GLY C 1 176 ? 4.073 23.248 7.638 1.00 80.78 176 GLY C CA 1
ATOM 5187 C C . GLY C 1 176 ? 3.034 22.683 6.690 1.00 80.77 176 GLY C C 1
ATOM 5188 O O . GLY C 1 176 ? 1.936 23.216 6.580 1.00 83.87 176 GLY C O 1
ATOM 5189 N N . ASN C 1 177 ? 3.359 21.605 5.992 1.00 79.73 177 ASN C N 1
ATOM 5190 C CA . ASN C 1 177 ? 2.398 21.002 5.071 1.00 85.02 177 ASN C CA 1
ATOM 5191 C C . ASN C 1 177 ? 2.738 19.570 4.758 1.00 81.19 177 ASN C C 1
ATOM 5192 O O . ASN C 1 177 ? 3.771 19.072 5.173 1.00 81.97 177 ASN C O 1
ATOM 5197 N N . GLY C 1 178 ? 1.867 18.903 4.018 1.00 80.02 178 GLY C N 1
ATOM 5198 C CA . GLY C 1 178 ? 2.138 17.532 3.660 1.00 80.27 178 GLY C CA 1
ATOM 5199 C C . GLY C 1 178 ? 0.913 16.746 3.357 1.00 80.20 178 GLY C C 1
ATOM 5200 O O . GLY C 1 178 ? -0.221 17.239 3.406 1.00 86.04 178 GLY C O 1
ATOM 5201 N N . SER C 1 179 ? 1.175 15.482 3.088 1.00 78.81 179 SER C N 1
ATOM 5202 C CA . SER C 1 179 ? 0.204 14.619 2.473 1.00 81.60 179 SER C CA 1
ATOM 5203 C C . SER C 1 179 ? 0.404 13.177 2.874 1.00 83.31 179 SER C C 1
ATOM 5204 O O . SER C 1 179 ? 1.521 12.768 3.160 1.00 98.78 179 SER C O 1
ATOM 5207 N N . THR C 1 180 ? -0.686 12.425 2.923 1.00 79.01 180 THR C N 1
ATOM 5208 C CA . THR C 1 180 ? -0.620 10.975 2.977 1.00 79.09 180 THR C CA 1
ATOM 5209 C C . THR C 1 180 ? -1.325 10.518 1.704 1.00 79.51 180 THR C C 1
ATOM 5210 O O . THR C 1 180 ? -2.256 11.180 1.233 1.00 71.89 180 THR C O 1
ATOM 5214 N N . THR C 1 181 ? -0.856 9.418 1.123 1.00 82.61 181 THR C N 1
ATOM 5215 C CA . THR C 1 181 ? -1.499 8.850 -0.069 1.00 83.25 181 THR C CA 1
ATOM 5216 C C . THR C 1 181 ? -1.698 7.348 0.051 1.00 82.74 181 THR C C 1
ATOM 5217 O O . THR C 1 181 ? -0.873 6.643 0.616 1.00 84.16 181 THR C O 1
ATOM 5221 N N . LEU C 1 182 ? -2.799 6.872 -0.510 1.00 84.55 182 LEU C N 1
ATOM 5222 C CA . LEU C 1 182 ? -3.129 5.445 -0.481 1.00 93.00 182 LEU C CA 1
ATOM 5223 C C . LEU C 1 182 ? -3.235 4.911 -1.899 1.00 100.18 182 LEU C C 1
ATOM 5224 O O . LEU C 1 182 ? -3.606 5.637 -2.822 1.00 113.00 182 LEU C O 1
ATOM 5229 N N . LYS C 1 183 ? -2.823 3.661 -2.081 1.00 96.23 183 LYS C N 1
ATOM 5230 C CA . LYS C 1 183 ? -2.891 3.018 -3.409 1.00 104.12 183 LYS C CA 1
ATOM 5231 C C . LYS C 1 183 ? -3.749 1.788 -3.374 1.00 100.84 183 LYS C C 1
ATOM 5232 O O . LYS C 1 183 ? -4.269 1.532 -2.314 1.00 93.51 183 LYS C O 1
ATOM 5238 N N . GLN C 1 184 ? -3.777 1.092 -4.493 1.00 105.52 184 GLN C N 1
ATOM 5239 C CA . GLN C 1 184 ? -4.708 0.033 -4.694 1.00 114.24 184 GLN C CA 1
ATOM 5240 C C . GLN C 1 184 ? -4.181 -1.319 -4.205 1.00 116.86 184 GLN C C 1
ATOM 5241 O O . GLN C 1 184 ? -3.994 -2.222 -5.019 1.00 136.17 184 GLN C O 1
ATOM 5247 N N . HIS C 1 185 ? -4.064 -1.503 -2.866 1.00 104.66 185 HIS C N 1
ATOM 5248 C CA . HIS C 1 185 ? -3.547 -2.733 -2.214 1.00 105.06 185 HIS C CA 1
ATOM 5249 C C . HIS C 1 185 ? -4.570 -3.896 -2.099 1.00 106.52 185 HIS C C 1
ATOM 5250 O O . HIS C 1 185 ? -5.653 -3.761 -1.548 1.00 100.81 185 HIS C O 1
ATOM 5257 N N . SER C 1 194 ? -7.612 -3.294 3.771 1.00 68.10 194 SER C N 1
ATOM 5258 C CA . SER C 1 194 ? -7.540 -3.315 2.293 1.00 83.10 194 SER C CA 1
ATOM 5259 C C . SER C 1 194 ? -8.116 -2.062 1.685 1.00 93.65 194 SER C C 1
ATOM 5260 O O . SER C 1 194 ? -9.120 -1.569 2.177 1.00 112.58 194 SER C O 1
ATOM 5263 N N . ILE C 1 195 ? -7.476 -1.543 0.642 1.00 92.61 195 ILE C N 1
ATOM 5264 C CA . ILE C 1 195 ? -7.885 -0.296 0.006 1.00 89.23 195 ILE C CA 1
ATOM 5265 C C . ILE C 1 195 ? -8.284 -0.449 -1.469 1.00 85.08 195 ILE C C 1
ATOM 5266 O O . ILE C 1 195 ? -7.432 -0.565 -2.320 1.00 103.81 195 ILE C O 1
ATOM 5271 N N . GLU C 1 196 ? -9.576 -0.406 -1.760 1.00 76.91 196 GLU C N 1
ATOM 5272 C CA . GLU C 1 196 ? -10.077 -0.529 -3.130 1.00 79.61 196 GLU C CA 1
ATOM 5273 C C . GLU C 1 196 ? -10.283 0.840 -3.710 1.00 75.19 196 GLU C C 1
ATOM 5274 O O . GLU C 1 196 ? -10.806 1.703 -3.029 1.00 74.58 196 GLU C O 1
ATOM 5280 N N . ILE C 1 197 ? -9.946 1.012 -4.984 1.00 83.53 197 ILE C N 1
ATOM 5281 C CA . ILE C 1 197 ? -10.131 2.286 -5.699 1.00 90.56 197 ILE C CA 1
ATOM 5282 C C . ILE C 1 197 ? -10.771 2.026 -7.062 1.00 87.12 197 ILE C C 1
ATOM 5283 O O . ILE C 1 197 ? -10.566 0.979 -7.646 1.00 86.76 197 ILE C O 1
ATOM 5288 N N . SER C 1 198 ? -11.515 2.996 -7.554 1.00 86.38 198 SER C N 1
ATOM 5289 C CA . SER C 1 198 ? -12.060 2.913 -8.885 1.00 91.91 198 SER C CA 1
ATOM 5290 C C . SER C 1 198 ? -12.274 4.322 -9.365 1.00 87.64 198 SER C C 1
ATOM 5291 O O . SER C 1 198 ? -13.092 5.020 -8.809 1.00 89.01 198 SER C O 1
ATOM 5294 N N . LEU C 1 199 ? -11.483 4.746 -10.351 1.00 90.23 199 LEU C N 1
ATOM 5295 C CA . LEU C 1 199 ? -11.573 6.082 -10.904 1.00 90.86 199 LEU C CA 1
ATOM 5296 C C . LEU C 1 199 ? -12.008 5.859 -12.336 1.00 94.54 199 LEU C C 1
ATOM 5297 O O . LEU C 1 199 ? -11.653 4.855 -12.957 1.00 94.19 199 LEU C O 1
ATOM 5299 N N . THR C 1 200 ? -12.868 6.713 -12.816 1.00 98.24 200 THR C N 1
ATOM 5300 C CA . THR C 1 200 ? -13.246 6.710 -14.209 1.00 98.61 200 THR C CA 1
ATOM 5301 C C . THR C 1 200 ? -12.585 7.922 -14.777 1.00 93.18 200 THR C C 1
ATOM 5302 O O . THR C 1 200 ? -12.345 8.004 -15.974 1.00 91.52 200 THR C O 1
ATOM 5306 N N . GLN C 1 201 ? -12.315 8.874 -13.898 1.00 95.22 201 GLN C N 1
ATOM 5307 C CA . GLN C 1 201 ? -11.564 10.036 -14.207 1.00 96.94 201 GLN C CA 1
ATOM 5308 C C . GLN C 1 201 ? -10.734 10.350 -12.970 1.00 96.99 201 GLN C C 1
ATOM 5309 O O . GLN C 1 201 ? -10.829 9.645 -11.933 1.00 95.08 201 GLN C O 1
ATOM 5315 N N . ALA C 1 202 ? -9.917 11.394 -13.112 1.00 94.34 202 ALA C N 1
ATOM 5316 C CA . ALA C 1 202 ? -9.339 12.145 -11.995 1.00 87.71 202 ALA C CA 1
ATOM 5317 C C . ALA C 1 202 ? -10.234 13.294 -11.477 1.00 84.71 202 ALA C C 1
ATOM 5318 O O . ALA C 1 202 ? -10.832 14.057 -12.233 1.00 78.30 202 ALA C O 1
ATOM 5320 N N . VAL C 1 203 ? -10.285 13.417 -10.156 1.00 86.19 203 VAL C N 1
ATOM 5321 C CA . VAL C 1 203 ? -11.102 14.411 -9.453 1.00 93.63 203 VAL C CA 1
ATOM 5322 C C . VAL C 1 203 ? -10.203 15.045 -8.409 1.00 90.23 203 VAL C C 1
ATOM 5323 O O . VAL C 1 203 ? -9.418 14.354 -7.759 1.00 84.80 203 VAL C O 1
ATOM 5327 N N . THR C 1 204 ? -10.332 16.352 -8.217 1.00 90.63 204 THR C N 1
ATOM 5328 C CA . THR C 1 204 ? -9.611 17.031 -7.133 1.00 88.83 204 THR C CA 1
ATOM 5329 C C . THR C 1 204 ? -10.558 18.049 -6.469 1.00 82.62 204 THR C C 1
ATOM 5330 O O . THR C 1 204 ? -11.114 18.912 -7.145 1.00 81.91 204 THR C O 1
ATOM 5334 N N . LEU C 1 205 ? -10.786 17.896 -5.163 1.00 77.43 205 LEU C N 1
ATOM 5335 C CA . LEU C 1 205 ? -11.701 18.759 -4.416 1.00 76.32 205 LEU C CA 1
ATOM 5336 C C . LEU C 1 205 ? -11.125 19.095 -3.068 1.00 70.02 205 LEU C C 1
ATOM 5337 O O . LEU C 1 205 ? -10.267 18.376 -2.561 1.00 72.55 205 LEU C O 1
ATOM 5342 N N . THR C 1 206 ? -11.621 20.175 -2.482 1.00 67.41 206 THR C N 1
ATOM 5343 C CA . THR C 1 206 ? -11.164 20.621 -1.161 1.00 74.10 206 THR C CA 1
ATOM 5344 C C . THR C 1 206 ? -12.344 20.693 -0.191 1.00 68.13 206 THR C C 1
ATOM 5345 O O . THR C 1 206 ? -13.414 21.151 -0.563 1.00 65.44 206 THR C O 1
ATOM 5349 N N . PHE C 1 207 ? -12.115 20.223 1.038 1.00 64.18 207 PHE C N 1
ATOM 5350 C CA . PHE C 1 207 ? -13.146 20.079 2.063 1.00 65.83 207 PHE C CA 1
ATOM 5351 C C . PHE C 1 207 ? -12.679 20.575 3.424 1.00 64.03 207 PHE C C 1
ATOM 5352 O O . PHE C 1 207 ? -11.495 20.488 3.750 1.00 56.82 207 PHE C O 1
ATOM 5360 N N . SER C 1 208 ? -13.630 21.048 4.229 1.00 66.44 208 SER C N 1
ATOM 5361 C CA . SER C 1 208 ? -13.369 21.357 5.645 1.00 64.77 208 SER C CA 1
ATOM 5362 C C . SER C 1 208 ? -13.102 20.076 6.460 1.00 62.96 208 SER C C 1
ATOM 5363 O O . SER C 1 208 ? -13.910 19.130 6.428 1.00 64.09 208 SER C O 1
ATOM 5366 N N . LEU C 1 209 ? -11.964 20.050 7.161 1.00 58.72 209 LEU C N 1
ATOM 5367 C CA . LEU C 1 209 ? -11.610 18.945 8.062 1.00 55.93 209 LEU C CA 1
ATOM 5368 C C . LEU C 1 209 ? -12.401 18.959 9.362 1.00 58.07 209 LEU C C 1
ATOM 5369 O O . LEU C 1 209 ? -12.426 17.959 10.062 1.00 54.91 209 LEU C O 1
ATOM 5374 N N . LYS C 1 210 ? -13.004 20.094 9.708 1.00 64.31 210 LYS C N 1
ATOM 5375 C CA . LYS C 1 210 ? -13.942 20.135 10.820 1.00 68.56 210 LYS C CA 1
ATOM 5376 C C . LYS C 1 210 ? -15.069 19.155 10.567 1.00 66.85 210 LYS C C 1
ATOM 5377 O O . LYS C 1 210 ? -15.375 18.358 11.442 1.00 81.96 210 LYS C O 1
ATOM 5383 N N . TYR C 1 211 ? -15.666 19.191 9.376 1.00 60.41 211 TYR C N 1
ATOM 5384 C CA . TYR C 1 211 ? -16.801 18.302 9.069 1.00 59.64 211 TYR C CA 1
ATOM 5385 C C . TYR C 1 211 ? -16.422 16.828 8.935 1.00 58.90 211 TYR C C 1
ATOM 5386 O O . TYR C 1 211 ? -17.090 15.943 9.466 1.00 54.62 211 TYR C O 1
ATOM 5395 N N . LEU C 1 212 ? -15.305 16.571 8.271 1.00 61.76 212 LEU C N 1
ATOM 5396 C CA . LEU C 1 212 ? -14.842 15.199 8.097 1.00 61.45 212 LEU C CA 1
ATOM 5397 C C . LEU C 1 212 ? -14.556 14.540 9.445 1.00 60.06 212 LEU C C 1
ATOM 5398 O O . LEU C 1 212 ? -14.874 13.364 9.636 1.00 65.83 212 LEU C O 1
ATOM 5403 N N . ALA C 1 213 ? -13.968 15.303 10.358 1.00 57.52 213 ALA C N 1
ATOM 5404 C CA . ALA C 1 213 ? -13.733 14.843 11.721 1.00 61.51 213 ALA C CA 1
ATOM 5405 C C . ALA C 1 213 ? -15.000 14.437 12.451 1.00 59.60 213 ALA C C 1
ATOM 5406 O O . ALA C 1 213 ? -14.993 13.460 13.188 1.00 62.51 213 ALA C O 1
ATOM 5408 N N . GLN C 1 214 ? -16.080 15.181 12.240 1.00 61.63 214 GLN C N 1
ATOM 5409 C CA . GLN C 1 214 ? -17.374 14.839 12.825 1.00 68.03 214 GLN C CA 1
ATOM 5410 C C . GLN C 1 214 ? -17.971 13.582 12.191 1.00 67.25 214 GLN C C 1
ATOM 5411 O O . GLN C 1 214 ? -18.621 12.798 12.875 1.00 70.28 214 GLN C O 1
ATOM 5417 N N . PHE C 1 215 ? -17.731 13.377 10.895 1.00 65.44 215 PHE C N 1
ATOM 5418 C CA . PHE C 1 215 ? -18.212 12.169 10.198 1.00 61.61 215 PHE C CA 1
ATOM 5419 C C . PHE C 1 215 ? -17.501 10.940 10.738 1.00 60.33 215 PHE C C 1
ATOM 5420 O O . PHE C 1 215 ? -18.109 9.893 10.849 1.00 65.60 215 PHE C O 1
ATOM 5428 N N . THR C 1 216 ? -16.228 11.069 11.101 1.00 57.84 216 THR C N 1
ATOM 5429 C CA . THR C 1 216 ? -15.468 9.925 11.606 1.00 59.68 216 THR C CA 1
ATOM 5430 C C . THR C 1 216 ? -15.846 9.471 13.012 1.00 59.96 216 THR C C 1
ATOM 5431 O O . THR C 1 216 ? -15.342 8.458 13.482 1.00 63.48 216 THR C O 1
ATOM 5435 N N . LYS C 1 217 ? -16.745 10.180 13.687 1.00 65.71 217 LYS C N 1
ATOM 5436 C CA . LYS C 1 217 ? -17.366 9.622 14.902 1.00 67.59 217 LYS C CA 1
ATOM 5437 C C . LYS C 1 217 ? -18.270 8.404 14.605 1.00 63.17 217 LYS C C 1
ATOM 5438 O O . LYS C 1 217 ? -18.654 7.690 15.522 1.00 59.13 217 LYS C O 1
ATOM 5444 N N . ALA C 1 218 ? -18.593 8.172 13.328 1.00 60.52 218 ALA C N 1
ATOM 5445 C CA . ALA C 1 218 ? -19.311 6.966 12.900 1.00 61.28 218 ALA C CA 1
ATOM 5446 C C . ALA C 1 218 ? -18.429 5.721 12.787 1.00 58.54 218 ALA C C 1
ATOM 5447 O O . ALA C 1 218 ? -18.912 4.635 12.515 1.00 50.72 218 ALA C O 1
ATOM 5449 N N . THR C 1 219 ? -17.129 5.887 12.974 1.00 63.86 219 THR C N 1
ATOM 5450 C CA . THR C 1 219 ? -16.163 4.792 12.861 1.00 67.12 219 THR C CA 1
ATOM 5451 C C . THR C 1 219 ? -16.582 3.501 13.554 1.00 64.64 219 THR C C 1
ATOM 5452 O O . THR C 1 219 ? -16.469 2.438 12.960 1.00 65.71 219 THR C O 1
ATOM 5456 N N . PRO C 1 220 ? -17.074 3.579 14.799 1.00 64.04 220 PRO C N 1
ATOM 5457 C CA . PRO C 1 220 ? -17.490 2.318 15.430 1.00 64.84 220 PRO C CA 1
ATOM 5458 C C . PRO C 1 220 ? -18.713 1.586 14.829 1.00 63.70 220 PRO C C 1
ATOM 5459 O O . PRO C 1 220 ? -18.984 0.470 15.251 1.00 68.68 220 PRO C O 1
ATOM 5463 N N . LEU C 1 221 ? -19.415 2.161 13.851 1.00 63.70 221 LEU C N 1
ATOM 5464 C CA . LEU C 1 221 ? -20.547 1.480 13.200 1.00 65.08 221 LEU C CA 1
ATOM 5465 C C . LEU C 1 221 ? -20.190 0.519 12.094 1.00 68.39 221 LEU C C 1
ATOM 5466 O O . LEU C 1 221 ? -21.054 -0.223 11.631 1.00 70.81 221 LEU C O 1
ATOM 5471 N N . ALA C 1 222 ? -18.943 0.545 11.640 1.00 74.19 222 ALA C N 1
ATOM 5472 C CA . ALA C 1 222 ? -18.549 -0.225 10.462 1.00 76.27 222 ALA C CA 1
ATOM 5473 C C . ALA C 1 222 ? -17.045 -0.239 10.324 1.00 78.99 222 ALA C C 1
ATOM 5474 O O . ALA C 1 222 ? -16.407 0.791 10.470 1.00 85.58 222 ALA C O 1
ATOM 5476 N N . THR C 1 223 ? -16.476 -1.392 10.004 1.00 81.41 223 THR C N 1
ATOM 5477 C CA . THR C 1 223 ? -15.030 -1.501 9.862 1.00 83.24 223 THR C CA 1
ATOM 5478 C C . THR C 1 223 ? -14.490 -0.967 8.536 1.00 78.42 223 THR C C 1
ATOM 5479 O O . THR C 1 223 ? -13.286 -0.747 8.424 1.00 80.16 223 THR C O 1
ATOM 5483 N N . ARG C 1 224 ? -15.367 -0.741 7.561 1.00 75.41 224 ARG C N 1
ATOM 5484 C CA . ARG C 1 224 ? -14.993 -0.191 6.260 1.00 81.95 224 ARG C CA 1
ATOM 5485 C C . ARG C 1 224 ? -15.774 1.100 5.980 1.00 79.97 224 ARG C C 1
ATOM 5486 O O . ARG C 1 224 ? -16.892 1.257 6.460 1.00 86.88 224 ARG C O 1
ATOM 5494 N N . VAL C 1 225 ? -15.191 2.016 5.207 1.00 71.12 225 VAL C N 1
ATOM 5495 C CA . VAL C 1 225 ? -15.852 3.290 4.838 1.00 68.43 225 VAL C CA 1
ATOM 5496 C C . VAL C 1 225 ? -15.680 3.566 3.356 1.00 64.09 225 VAL C C 1
ATOM 5497 O O . VAL C 1 225 ? -14.713 3.119 2.781 1.00 66.99 225 VAL C O 1
ATOM 5501 N N . THR C 1 226 ? -16.605 4.295 2.740 1.00 60.45 226 THR C N 1
ATOM 5502 C CA . THR C 1 226 ? -16.537 4.549 1.304 1.00 67.69 226 THR C CA 1
ATOM 5503 C C . THR C 1 226 ? -16.705 6.029 0.988 1.00 70.07 226 THR C C 1
ATOM 5504 O O . THR C 1 226 ? -17.740 6.623 1.318 1.00 77.96 226 THR C O 1
ATOM 5508 N N . LEU C 1 227 ? -15.692 6.610 0.331 1.00 68.90 227 LEU C N 1
ATOM 5509 C CA . LEU C 1 227 ? -15.731 8.011 -0.117 1.00 68.03 227 LEU C CA 1
ATOM 5510 C C . LEU C 1 227 ? -15.970 8.039 -1.631 1.00 66.98 227 LEU C C 1
ATOM 5511 O O . LEU C 1 227 ? -15.314 7.305 -2.345 1.00 71.61 227 LEU C O 1
ATOM 5516 N N . SER C 1 228 ? -16.894 8.876 -2.111 1.00 64.12 228 SER C N 1
ATOM 5517 C CA . SER C 1 228 ? -17.208 8.985 -3.548 1.00 66.50 228 SER C CA 1
ATOM 5518 C C . SER C 1 228 ? -17.200 10.455 -4.001 1.00 72.33 228 SER C C 1
ATOM 5519 O O . SER C 1 228 ? -17.776 11.290 -3.310 1.00 67.96 228 SER C O 1
ATOM 5522 N N . MET C 1 229 ? -16.563 10.753 -5.156 1.00 80.37 229 MET C N 1
ATOM 5523 C CA . MET C 1 229 ? -16.350 12.143 -5.651 1.00 78.69 229 MET C CA 1
ATOM 5524 C C . MET C 1 229 ? -16.590 12.383 -7.147 1.00 75.58 229 MET C C 1
ATOM 5525 O O . MET C 1 229 ? -16.484 11.495 -7.984 1.00 68.49 229 MET C O 1
ATOM 5530 N N . SER C 1 230 ? -16.872 13.636 -7.472 1.00 80.00 230 SER C N 1
ATOM 5531 C CA . SER C 1 230 ? -16.974 14.104 -8.864 1.00 88.12 230 SER C CA 1
ATOM 5532 C C . SER C 1 230 ? -16.790 15.599 -8.800 1.00 92.23 230 SER C C 1
ATOM 5533 O O . SER C 1 230 ? -17.065 16.178 -7.757 1.00 101.77 230 SER C O 1
ATOM 5536 N N . ASN C 1 231 ? -16.304 16.222 -9.873 1.00 95.49 231 ASN C N 1
ATOM 5537 C CA . ASN C 1 231 ? -16.021 17.640 -9.805 1.00 100.55 231 ASN C CA 1
ATOM 5538 C C . ASN C 1 231 ? -17.299 18.444 -9.566 1.00 103.14 231 ASN C C 1
ATOM 5539 O O . ASN C 1 231 ? -18.334 18.228 -10.182 1.00 96.09 231 ASN C O 1
ATOM 5544 N N . ASP C 1 232 ? -17.204 19.381 -8.632 1.00 114.69 232 ASP C N 1
ATOM 5545 C CA . ASP C 1 232 ? -18.344 20.222 -8.238 1.00 121.34 232 ASP C CA 1
ATOM 5546 C C . ASP C 1 232 ? -19.581 19.336 -7.891 1.00 115.73 232 ASP C C 1
ATOM 5547 O O . ASP C 1 232 ? -20.659 19.473 -8.484 1.00 109.00 232 ASP C O 1
ATOM 5552 N N . VAL C 1 233 ? -19.395 18.392 -6.980 1.00 108.27 233 VAL C N 1
ATOM 5553 C CA . VAL C 1 233 ? -20.495 17.578 -6.485 1.00 96.98 233 VAL C CA 1
ATOM 5554 C C . VAL C 1 233 ? -20.154 17.183 -5.055 1.00 93.37 233 VAL C C 1
ATOM 5555 O O . VAL C 1 233 ? -18.973 16.869 -4.803 1.00 94.78 233 VAL C O 1
ATOM 5559 N N . PRO C 1 234 ? -21.149 17.220 -4.125 1.00 91.23 234 PRO C N 1
ATOM 5560 C CA . PRO C 1 234 ? -20.779 16.898 -2.753 1.00 84.73 234 PRO C CA 1
ATOM 5561 C C . PRO C 1 234 ? -20.214 15.542 -2.632 1.00 75.06 234 PRO C C 1
ATOM 5562 O O . PRO C 1 234 ? -20.654 14.598 -3.302 1.00 67.08 234 PRO C O 1
ATOM 5566 N N . LEU C 1 235 ? -19.221 15.460 -1.749 1.00 68.58 235 LEU C N 1
ATOM 5567 C CA . LEU C 1 235 ? -18.566 14.218 -1.388 1.00 64.31 235 LEU C CA 1
ATOM 5568 C C . LEU C 1 235 ? -19.547 13.344 -0.640 1.00 62.26 235 LEU C C 1
ATOM 5569 O O . LEU C 1 235 ? -20.354 13.840 0.111 1.00 62.88 235 LEU C O 1
ATOM 5574 N N . LEU C 1 236 ? -19.475 12.041 -0.868 1.00 64.59 236 LEU C N 1
ATOM 5575 C CA . LEU C 1 236 ? -20.350 11.084 -0.200 1.00 63.11 236 LEU C CA 1
ATOM 5576 C C . LEU C 1 236 ? -19.471 10.179 0.638 1.00 61.90 236 LEU C C 1
ATOM 5577 O O . LEU C 1 236 ? -18.686 9.403 0.099 1.00 58.60 236 LEU C O 1
ATOM 5582 N N . VAL C 1 237 ? -19.584 10.308 1.956 1.00 63.50 237 VAL C N 1
ATOM 5583 C CA . VAL C 1 237 ? -18.944 9.397 2.898 1.00 64.31 237 VAL C CA 1
ATOM 5584 C C . VAL C 1 237 ? -20.026 8.445 3.373 1.00 67.95 237 VAL C C 1
ATOM 5585 O O . VAL C 1 237 ? -21.021 8.884 3.945 1.00 69.41 237 VAL C O 1
ATOM 5589 N N . GLU C 1 238 ? -19.827 7.144 3.158 1.00 73.37 238 GLU C N 1
ATOM 5590 C CA . GLU C 1 238 ? -20.837 6.132 3.507 1.00 74.17 238 GLU C CA 1
ATOM 5591 C C . GLU C 1 238 ? -20.284 5.068 4.447 1.00 71.80 238 GLU C C 1
ATOM 5592 O O . GLU C 1 238 ? -19.223 4.494 4.204 1.00 64.29 238 GLU C O 1
ATOM 5598 N N . TYR C 1 239 ? -21.034 4.831 5.526 1.00 72.92 239 TYR C N 1
ATOM 5599 C CA . TYR C 1 239 ? -20.782 3.770 6.501 1.00 71.39 239 TYR C CA 1
ATOM 5600 C C . TYR C 1 239 ? -21.952 2.774 6.362 1.00 73.11 239 TYR C C 1
ATOM 5601 O O . TYR C 1 239 ? -23.082 3.158 6.610 1.00 76.73 239 TYR C O 1
ATOM 5610 N N . LYS C 1 240 ? -21.684 1.530 5.955 1.00 80.24 240 LYS C N 1
ATOM 5611 C CA . LYS C 1 240 ? -22.735 0.527 5.748 1.00 82.78 240 LYS C CA 1
ATOM 5612 C C . LYS C 1 240 ? -22.825 -0.442 6.897 1.00 84.29 240 LYS C C 1
ATOM 5613 O O . LYS C 1 240 ? -21.823 -0.899 7.442 1.00 79.66 240 LYS C O 1
ATOM 5619 N N . MET C 1 241 ? -24.055 -0.768 7.245 1.00 87.20 241 MET C N 1
ATOM 5620 C CA . MET C 1 241 ? -24.322 -1.628 8.358 1.00 88.71 241 MET C CA 1
ATOM 5621 C C . MET C 1 241 ? -25.242 -2.675 7.788 1.00 89.28 241 MET C C 1
ATOM 5622 O O . MET C 1 241 ? -25.674 -2.591 6.639 1.00 85.62 241 MET C O 1
ATOM 5627 N N . GLU C 1 242 ? -25.542 -3.666 8.615 1.00 92.57 242 GLU C N 1
ATOM 5628 C CA . GLU C 1 242 ? -26.583 -4.642 8.293 1.00 93.40 242 GLU C CA 1
ATOM 5629 C C . GLU C 1 242 ? -27.885 -3.968 8.553 1.00 91.60 242 GLU C C 1
ATOM 5630 O O . GLU C 1 242 ? -27.984 -3.277 9.553 1.00 86.90 242 GLU C O 1
ATOM 5636 N N . SER C 1 243 ? -28.849 -4.137 7.652 1.00 101.97 243 SER C N 1
ATOM 5637 C CA . SER C 1 243 ? -30.175 -3.602 7.881 1.00 114.82 243 SER C CA 1
ATOM 5638 C C . SER C 1 243 ? -30.121 -2.079 7.852 1.00 101.72 243 SER C C 1
ATOM 5639 O O . SER C 1 243 ? -30.991 -1.401 8.447 1.00 102.71 243 SER C O 1
ATOM 5642 N N . GLY C 1 244 ? -29.094 -1.547 7.179 1.00 89.50 244 GLY C N 1
ATOM 5643 C CA . GLY C 1 244 ? -29.130 -0.150 6.770 1.00 84.25 244 GLY C CA 1
ATOM 5644 C C . GLY C 1 244 ? -27.787 0.545 6.620 1.00 81.20 244 GLY C C 1
ATOM 5645 O O . GLY C 1 244 ? -26.753 -0.059 6.366 1.00 85.48 244 GLY C O 1
ATOM 5646 N N . PHE C 1 245 ? -27.836 1.865 6.715 1.00 76.08 245 PHE C N 1
ATOM 5647 C CA . PHE C 1 245 ? -26.674 2.678 6.441 1.00 73.09 245 PHE C CA 1
ATOM 5648 C C . PHE C 1 245 ? -26.715 4.035 7.126 1.00 75.42 245 PHE C C 1
ATOM 5649 O O . PHE C 1 245 ? -27.782 4.551 7.475 1.00 82.82 245 PHE C O 1
ATOM 5657 N N . LEU C 1 246 ? -25.542 4.654 7.198 1.00 70.12 246 LEU C N 1
ATOM 5658 C CA . LEU C 1 246 ? -25.411 6.058 7.540 1.00 64.46 246 LEU C CA 1
ATOM 5659 C C . LEU C 1 246 ? -24.571 6.767 6.474 1.00 64.97 246 LEU C C 1
ATOM 5660 O O . LEU C 1 246 ? -23.457 6.345 6.189 1.00 62.37 246 LEU C O 1
ATOM 5665 N N . ARG C 1 247 ? -25.0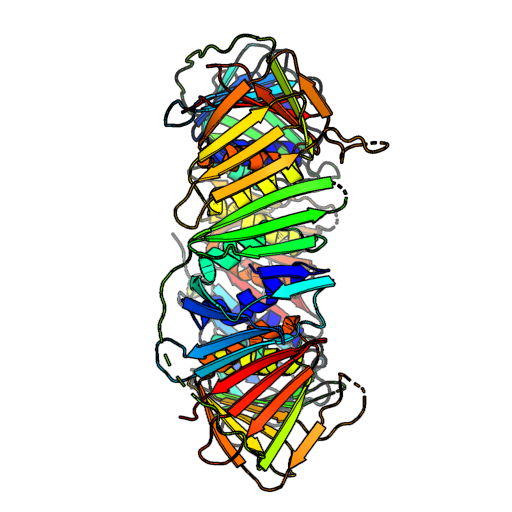85 7.874 5.925 1.00 66.37 247 ARG C N 1
ATOM 5666 C CA . ARG C 1 247 ? -24.385 8.625 4.860 1.00 64.29 247 ARG C CA 1
ATOM 5667 C C . ARG C 1 247 ? -24.243 10.098 5.150 1.00 64.37 247 ARG C C 1
ATOM 5668 O O . ARG C 1 247 ? -25.194 10.733 5.616 1.00 76.87 247 ARG C O 1
ATOM 5676 N N . PHE C 1 248 ? -23.067 10.636 4.826 1.00 59.41 248 PHE C N 1
ATOM 5677 C CA . PHE C 1 248 ? -22.789 12.059 4.937 1.00 58.99 248 PHE C CA 1
ATOM 5678 C C . PHE C 1 248 ? -22.489 12.634 3.561 1.00 55.32 248 PHE C C 1
ATOM 5679 O O . PHE C 1 248 ? -21.716 12.061 2.806 1.00 56.06 248 PHE C O 1
ATOM 5687 N N . TYR C 1 249 ? -23.099 13.769 3.260 1.00 56.15 249 TYR C N 1
ATOM 5688 C CA . TYR C 1 249 ? -22.826 14.505 2.049 1.00 61.67 249 TYR C CA 1
ATOM 5689 C C . TYR C 1 249 ? -22.192 15.834 2.438 1.00 63.80 249 TYR C C 1
ATOM 5690 O O . TYR C 1 249 ? -22.756 16.548 3.261 1.00 71.03 249 TYR C O 1
ATOM 5699 N N . LEU C 1 250 ? -21.026 16.164 1.866 1.00 63.25 250 LEU C N 1
ATOM 5700 C CA . LEU C 1 250 ? -20.289 17.408 2.199 1.00 57.47 250 LEU C CA 1
ATOM 5701 C C . LEU C 1 250 ? -20.001 18.256 0.945 1.00 57.15 250 LEU C C 1
ATOM 5702 O O . LEU C 1 250 ? -19.384 17.789 0.000 1.00 61.94 250 LEU C O 1
ATOM 5707 N N . ALA C 1 251 ? -20.408 19.521 0.992 1.00 53.27 251 ALA C N 1
ATOM 5708 C CA . ALA C 1 251 ? -20.100 20.491 -0.061 1.00 54.08 251 ALA C CA 1
ATOM 5709 C C . ALA C 1 251 ? -18.612 20.916 -0.056 1.00 57.25 251 ALA C C 1
ATOM 5710 O O . ALA C 1 251 ? -18.064 21.239 1.005 1.00 59.94 251 ALA C O 1
ATOM 5712 N N . PRO C 1 252 ? -17.951 20.935 -1.236 1.00 58.17 252 PRO C N 1
ATOM 5713 C CA . PRO C 1 252 ? -16.547 21.371 -1.315 1.00 59.93 252 PRO C CA 1
ATOM 5714 C C . PRO C 1 252 ? -16.402 22.877 -1.153 1.00 63.00 252 PRO C C 1
ATOM 5715 O O . PRO C 1 252 ? -17.409 23.572 -1.220 1.00 65.62 252 PRO C O 1
ATOM 5719 N N . LYS C 1 253 ? -15.176 23.370 -0.958 1.00 68.72 253 LYS C N 1
ATOM 5720 C CA . LYS C 1 253 ? -14.969 24.766 -0.534 1.00 79.45 253 LYS C CA 1
ATOM 5721 C C . LYS C 1 253 ? -15.068 25.796 -1.664 1.00 80.10 253 LYS C C 1
ATOM 5722 O O . LYS C 1 253 ? -14.619 25.589 -2.778 1.00 74.39 253 LYS C O 1
ATOM 5728 N N . ILE D 2 1 ? -13.149 29.949 0.295 1.00 126.44 29 ILE D N 1
ATOM 5729 C CA . ILE D 2 1 ? -14.346 30.034 1.183 1.00 131.13 29 ILE D CA 1
ATOM 5730 C C . ILE D 2 1 ? -15.408 29.000 0.782 1.00 125.77 29 ILE D C 1
ATOM 5731 O O . ILE D 2 1 ? -15.496 28.612 -0.391 1.00 115.30 29 ILE D O 1
ATOM 5736 N N . GLN D 2 2 ? -16.202 28.567 1.766 1.00 113.69 30 GLN D N 1
ATOM 5737 C CA . GLN D 2 2 ? -17.149 27.446 1.616 1.00 96.79 30 GLN D CA 1
ATOM 5738 C C . GLN D 2 2 ? -18.498 27.780 0.989 1.00 88.38 30 GLN D C 1
ATOM 5739 O O . GLN D 2 2 ? -19.079 28.839 1.225 1.00 86.25 30 GLN D O 1
ATOM 5745 N N . GLY D 2 3 ? -19.010 26.817 0.232 1.00 79.96 31 GLY D N 1
ATOM 5746 C CA . GLY D 2 3 ? -20.318 26.911 -0.390 1.00 74.53 31 GLY D CA 1
ATOM 5747 C C . GLY D 2 3 ? -21.230 25.806 0.042 1.00 74.54 31 GLY D C 1
ATOM 5748 O O . GLY D 2 3 ? -20.803 24.776 0.511 1.00 84.98 31 GLY D O 1
ATOM 5749 N N . SER D 2 4 ? -22.509 26.002 -0.174 1.00 75.26 32 SER D N 1
ATOM 5750 C CA . SER D 2 4 ? -23.523 25.098 0.354 1.00 78.97 32 SER D CA 1
ATOM 5751 C C . SER D 2 4 ? -24.012 24.022 -0.640 1.00 78.99 32 SER D C 1
ATOM 5752 O O . SER D 2 4 ? -23.815 24.149 -1.840 1.00 82.78 32 SER D O 1
ATOM 5755 N N . LEU D 2 5 ? -24.717 23.013 -0.144 1.00 82.19 33 LEU D N 1
ATOM 5756 C CA . LEU D 2 5 ? -25.248 21.975 -1.009 1.00 88.87 33 LEU D CA 1
ATOM 5757 C C . LEU D 2 5 ? -26.231 22.553 -2.041 1.00 100.38 33 LEU D C 1
ATOM 5758 O O . LEU D 2 5 ? -26.206 22.184 -3.222 1.00 110.56 33 LEU D O 1
ATOM 5763 N N . MET D 2 6 ? -27.051 23.496 -1.614 1.00 111.94 34 MET D N 1
ATOM 5764 C CA . MET D 2 6 ? -27.916 24.238 -2.539 1.00 121.13 34 MET D CA 1
ATOM 5765 C C . MET D 2 6 ? -27.126 24.705 -3.749 1.00 117.17 34 MET D C 1
ATOM 5766 O O . MET D 2 6 ? -27.668 24.926 -4.823 1.00 114.55 34 MET D O 1
ATOM 5771 N N . ASP D 2 7 ? -25.835 24.873 -3.566 1.00 116.08 35 ASP D N 1
ATOM 5772 C CA . ASP D 2 7 ? -25.036 25.326 -4.652 1.00 107.17 35 ASP D CA 1
ATOM 5773 C C . ASP D 2 7 ? -24.723 24.170 -5.597 1.00 100.37 35 ASP D C 1
ATOM 5774 O O . ASP D 2 7 ? -24.551 24.398 -6.787 1.00 97.11 35 ASP D O 1
ATOM 5779 N N . VA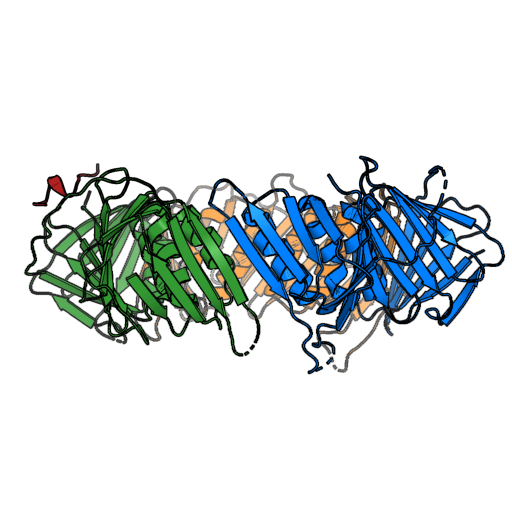L D 2 8 ? -24.755 22.935 -5.108 1.00 103.00 36 VAL D N 1
ATOM 5780 C CA . VAL D 2 8 ? -24.486 21.778 -5.973 1.00 104.58 36 VAL D CA 1
ATOM 5781 C C . VAL D 2 8 ? -25.682 20.887 -6.365 1.00 107.26 36 VAL D C 1
ATOM 5782 O O . VAL D 2 8 ? -25.538 19.664 -6.523 1.00 102.10 36 VAL D O 1
ATOM 5786 N N . GLY D 2 9 ? -26.838 21.504 -6.573 1.00 113.29 37 GLY D N 1
ATOM 5787 C CA . GLY D 2 9 ? -28.037 20.787 -6.976 1.00 116.05 37 GLY D CA 1
ATOM 5788 C C . GLY D 2 9 ? -29.005 20.906 -5.832 1.00 123.15 37 GLY D C 1
ATOM 5789 O O . GLY D 2 9 ? -29.594 21.966 -5.632 1.00 132.71 37 GLY D O 1
ATOM 5790 N N . MET D 2 10 ? -29.132 19.836 -5.054 1.00 121.21 38 MET D N 1
ATOM 5791 C CA . MET D 2 10 ? -30.015 19.831 -3.886 1.00 119.46 38 MET D CA 1
ATOM 5792 C C . MET D 2 10 ? -31.403 20.381 -4.218 1.00 109.30 38 MET D C 1
ATOM 5793 O O . MET D 2 10 ? -31.661 21.569 -4.062 1.00 99.35 38 MET D O 1
#

Nearest PDB structures (foldseek):
  6qh1-assembly1_C  TM=1.004E+00  e=3.047E-49  Schizosaccharomyces pombe
  6qh1-assembly1_A  TM=9.818E-01  e=4.430E-45  Schizosaccharomyces pombe
  2zvl-assembly1_A  TM=9.813E-01  e=4.313E-33  Homo sapiens
  8f5q-assembly1_C  TM=9.668E-01  e=1.606E-32  Homo sapiens
  2zvk-assembly1_C  TM=9.700E-01  e=5.977E-32  Homo sapiens

Foldseek 3Di:
DWKWKAQWLVLVLLVLQLPCVFDFKWKFKQAQQGTKTWDHGPVRFKIKIWFFGSVRTDDTDDPHIDIWIDGSVLVNVVSVPEDRRWMWMWDADPPGQWIKIWTADVHDIDIDIGGTDDDPDDDDDDFQKKKKAFLVVLLVVLVVQVVFDFKWKWKDDQVAIKIWDQHDVGIDMDGDHQADPLHGMHMDHNDMEMFMFTSVVSNSNSSSNVQARMWMWGHDYQFWIWIWGDHVRITMIMTGGTD/DWKWKAQWLVLVLLVLLLPCVFDFKWKFKQDQQGTKTWDHGPVRFKIKIWFFGSVRTDPTDDPDIDIWMDGSVLVNVVSVVEDRNWMWMWDADVVGQWIKIWTANVVHDDIDIDIGGTDDDDPDDDDDDDDDFQKKKKAFLVVLLVVLVVQVVFDFKWKWKDDQAFIKIWDQHPVGIDIDGDHAACDCHLHGMHMDGNDIEMFMFTSVVSNSNSSSNVQARMWMWGHDYQFWIWIWGDHVRITMIMTGGTD/DKWKAQWLVLVLLVLQLPCVFDFKWKFKQDQQGTKTWDHGPVRFKIKIWFQGSVRTDPDDDPDIDIWMDGSVLVNVVSVVEDRRWMWMWDDPDDSQWIKIWIAHVHDIDIDIGGTDDDDDDDPDDPDDDFQKKKKDFLVVLLVVLVVQVVFDFKWKWKDDQVAIKIWDQHDVGIDIDGDHVVVMHMDGNDMDMFMFTSVVSNSNSSSNVQARMWMWTHDYQFWIWIWGAHPSITMIMTGGTD/DDDDVVVVPD

InterPro domains:
  IPR000730 Proliferating cell nuclear antigen, PCNA [MF_00317] (2-254)
  IPR000730 Proliferating cell nuclear antigen, PCNA [PR00339] (10-29)
  IPR000730 Proliferating cell nuclear antigen, PCNA [PR00339] (34-52)
  IPR000730 Proliferating cell nuclear antigen, PCNA [PR00339] (56-80)
  IPR000730 Proliferating cell nuclear antigen, PCNA [PR00339] (110-132)
  IPR000730 Proliferating cell nuclear antigen, PCNA [PR00339] (203-217)
  IPR000730 Proliferating cell nuclear antigen, PCNA [PR00339] (240-257)
  IPR000730 Proliferating cell nuclear antigen, PCNA [PTHR11352] (1-259)
  IPR000730 Proliferating cell nuclear antigen, PCNA [TIGR00590] (1-258)
  IPR022648 Proliferating cell nuclear antigen, PCNA, N-terminal [PF00705] (1-124)
  IPR022649 Proliferating cell nuclear antigen, PCNA, C-terminal [PF02747] (127-253)
  IPR022659 Proliferating cell nuclear antigen, PCNA, conserved site [PS00293] (61-79)
  IPR022659 Proliferating cell nuclear antigen, PCNA, conserved site [PS01251] (34-57)
  IPR046938 DNA clamp superfamily [SSF55979] (1-126)
  IPR046938 DNA clamp superfamily [SSF55979] (127-257)

Sequence (746 aa):
MLEARFQQAALLKKLLDAIKELVTDANFDCNDNGISLQAMDSSHVALVSMLIKSDGFEPYRCDRNIALGINLNALSKVLRCAQNEDLVTLKAEDTPEVLNLVFESEDRISDYDVKLMDIDGIPDIEYDATITMPAAEFQRITRDLLTLSDSVTINASKEGVRFSCKGDIGNGSTTLKQHTDDQSIEISLTQAVTLTFSLKYLAQFTKATPLATRVTLSMSNDVPLLVEYKMESGFLRFYLAPKMLEARFQQAALLKKLLDAIKELVTDANFDCNDNGISLQAMDSSHVALVSMLIKSDGFEPYRCDRNIALGINLNALSKVLRCAQNEDLVTLKAEDTPEVLNLVFESEKNDRISDYDVKLMDIDQEHLGIPDIEYDATITMPAAEFQRITRDLLTLSDSVTINASKEGVRFSCKGDIGNGSTTLKQHTDLQDQSIEISLTQAVTLTFSLKYLAQFTKATPLATRVTLSMSNDVPLLVEYKMESGFLRFYLAPKLEARFQQAALLKKLLDAIKELVTDANFDCNDNGISLQAMDSSHVALVSMLIKSDGFEPYRCDRNIALGINLNALSKVLRCAQNEDLVTLKAEDTPEVLNLVFESEDRISDYDVKLMDIDQEHLGIPDIEYDATITMPAAEFQRITRDLLTLSDSVTINASKEGVRFSCKGDIGNGSTTLKQHSIEISLTQAVTLTFSLKYLAQFTKATPLATRVTLSMSNDVPLLVEYKMESGFLRFYLAPKIQGSLMDVGM

Organism: Schizosaccharomyces pombe (strain 972 / ATCC 24843) (NCBI:txid284812)

B-factor: mean 82.88, std 25.04, range [30.0, 200.0]

Solvent-accessible surface area: 34364 Å² total; per-residue (Å²): 114,1,40,0,80,5,137,101,0,6,49,12,34,73,2,2,44,1,1,41,125,14,5,84,49,3,27,18,64,2,43,96,110,3,9,28,0,110,16,79,9,108,71,131,50,1,33,0,6,6,44,3,97,30,107,25,20,93,52,39,125,9,96,193,96,38,61,7,2,3,55,0,65,10,6,3,81,1,0,99,7,0,50,81,143,1,55,0,16,15,87,4,123,129,104,37,123,40,5,30,0,15,1,68,24,182,101,49,64,2,50,1,38,0,109,33,96,135,39,172,111,68,98,143,62,170,43,35,1,42,1,34,0,6,1,62,24,1,65,51,3,3,143,7,1,61,67,8,17,79,34,1,59,0,52,3,31,126,133,5,0,116,2,14,8,173,31,145,40,11,42,3,16,7,39,3,114,86,94,94,130,123,93,15,0,61,15,70,59,112,100,59,1,75,18,43,0,11,0,115,42,1,25,38,0,8,81,0,22,77,17,17,100,57,1,26,0,6,0,11,66,131,33,60,0,17,0,20,0,128,25,170,18,12,32,0,68,0,23,0,42,42,152,82,2,30,0,50,10,119,58,0,14,68,18,35,68,5,3,51,1,2,32,80,11,5,87,58,3,19,18,44,1,52,96,111,3,7,25,0,109,12,60,8,113,61,130,51,1,16,0,11,7,45,19,90,30,104,24,19,92,59,37,107,8,82,149,111,41,36,5,2,3,53,0,66,14,7,4,77,1,0,95,4,2,36,93,126,8,14,0,17,15,75,7,108,94,103,26,132,56,4,29,0,16,0,41,23,77,158,93,43,12,47,1,55,1,38,0,116,31,88,140,42,95,127,122,160,60,75,53,107,135,61,171,38,31,2,38,2,31,0,6,1,60,35,1,68,49,10,2,130,8,1,59,62,10,15,79,33,1,58,1,58,1,14,147,136,6,0,112,3,16,10,178,30,147,39,2,58,9,6,9,23,2,95,96,80,68,56,194,132,70,111,1,20,64,33,66,63,114,93,47,1,76,17,43,0,11,0,113,36,1,26,43,0,7,83,0,22,78,17,17,96,66,1,20,1,5,2,11,63,132,34,46,0,13,0,19,0,126,38,170,27,12,33,0,67,0,26,0,44,42,154,29,66,0,57,17,145,82,0,7,64,16,31,62,11,6,54,0,2,40,93,10,4,86,56,3,22,22,50,1,54,88,110,3,8,35,1,74,17,25,8,108,64,96,12,0,1,0,10,7,48,17,89,29,101,27,18,99,59,36,153,4,112,166,98,29,38,6,2,3,53,0,64,13,8,3,79,0,0,123,3,3,79,88,151,9,41,0,6,15,70,10,137,138,67,88,100,54,4,25,0,16,1,45,29,192,98,47,98,8,51,2,40,0,121,13,89,138,54,108,136,105,157,34,43,56,73,138,88,138,48,15,0,41,2,32,0,35,1,51,40,0,64,82,2,2,124,7,1,58,65,11,17,81,26,1,54,0,49,2,29,203,153,7,0,113,2,14,5,175,24,130,41,3,62,9,9,3,28,3,82,126,143,85,6,99,19,69,46,97,97,61,0,76,17,44,0,6,0,113,36,1,23,30,0,7,81,0,21,77,11,18,125,117,2,18,0,6,0,8,76,115,25,14,0,14,0,19,0,122,42,164,24,11,34,0,67,0,16,0,0,22,91,206,55,26,24,0,92,109,36,50,40

Radius of gyration: 32.15 Å; Cα contacts (8 Å, |Δi|>4): 1839; chains: 4; bounding box: 84×47×91 Å

GO terms:
  GO:0035861 site of double-strand break (C, IDA)
  GO:0043596 nuclear replication fork (C, IDA)
  GO:0000785 chromatin (C, IDA)
  GO:0005654 nucleoplasm (C, IDA)
  GO:0030337 DNA polymerase processivity factor activity (F, IDA)
  GO:0043626 PCNA complex (C, IDA)
  GO:1902983 DNA strand elongation involved in mitotic DNA replication (P, IDA)
  GO:0070914 UV-damage excision repair (P, IDA)
  GO:0003677 DNA binding (F, IC)
  GO:0140861 DNA repair-dependent chromatin remodeling (P, TAS)
  GO:0006301 DNA damage tolerance (P, IGI)
  GO:0005634 nucleus (C, HDA)
  GO:0005829 cytosol (C, HDA)
  GO:0042276 error-prone translesion synthesis (P, IMP)
  GO:1903459 mitotic DNA replication lagging strand elongation (P, IMP)
  GO:0070987 error-free translesion synthesis (P, IMP)
  GO:0005515 protein binding (F, IPI)
  GO:1900264 positive regulation of DNA-directed DNA polymerase activity (P, IDA)